Protein AF-A0A7J7IY06-F1 (afdb_monomer)

Radius of gyration: 22.47 Å; Cα contacts (8 Å, |Δi|>4): 657; chains: 1; bounding box: 56×75×56 Å

Sequence (470 aa):
MYCILSEIQLDFFLKCCDSMVLQMYVQYRMKFYPQVISILEGNRKVKINKFRTGIWAIICLFSPDEVEKLLKSNKLIDKSDDYRFIHPWLGLGLLTSTNEKWKSRRRMLTPSFHFNILKDFLVVMNNHAGTLRDKLREEACNKEAFDAFPCLTLNSLDMICDTAMGVNMDALHNGESEYVKAVYLVKDAIAVRQRTPWYWPDFLYNYFTPMGWAVRRSINLMHQFAYKVIQERREMKSELEYSGKRKAFLDILLDCKDESGNKLTDEDIREEVDTFMFEGHDTVSAAIAHTVYLLGAHISDQKKCQQELDKILDSPRDFTMDDLSKMVYLEWCIKEALRIYPSVPWFGRALAEETEFAGYAVPKGTTVAVFTVSLHRDPDIYPDPEKFDPTRFSPENSAKRHPYAYVPFSAGPRNCIGQRFAMMELKVIMATLLLNFNIESTQSRDEVKPNPGLVLQPSTGIWVKLTSRA

pLDDT: mean 86.5, std 15.47, range [24.16, 98.88]

Solvent-accessible surface area (backbone atoms only — not comparable to full-atom values): 25324 Å² total; per-residue (Å²): 145,84,82,74,68,62,62,59,51,47,53,50,50,46,55,50,47,49,52,53,52,50,49,55,43,53,58,51,58,70,55,50,53,62,51,51,50,52,54,51,62,74,44,54,88,40,58,60,47,80,48,74,58,85,92,46,56,36,38,39,43,46,37,39,67,55,44,40,61,49,34,61,35,89,68,45,65,32,53,23,79,72,54,62,71,46,30,85,66,28,42,69,18,71,84,62,24,46,70,67,64,24,54,51,48,49,63,69,51,52,67,64,65,33,72,77,53,46,58,61,38,42,59,53,46,45,52,50,32,50,53,49,52,54,53,51,50,62,59,36,75,83,36,79,57,46,65,48,38,66,58,44,36,27,41,29,42,29,44,36,32,35,47,36,54,61,41,85,68,58,26,67,84,47,68,79,40,68,59,59,56,27,52,55,51,39,44,50,52,42,40,48,38,74,74,32,69,84,46,59,50,61,68,51,24,56,73,74,35,72,66,32,46,52,38,53,54,31,39,53,52,45,51,53,48,43,51,49,51,54,50,55,43,55,57,51,48,74,63,39,78,80,65,81,64,86,82,28,48,46,56,51,59,75,70,38,53,51,99,86,68,45,67,65,50,75,65,59,48,37,15,39,48,45,39,50,57,49,61,51,10,57,38,43,22,29,38,46,41,49,32,53,41,50,36,16,69,34,56,75,58,37,51,52,35,36,56,52,50,58,72,69,45,93,62,98,70,80,78,48,74,67,53,62,69,65,46,53,66,48,48,20,41,49,50,39,29,34,34,68,51,23,23,48,41,56,54,49,22,23,28,76,49,69,44,74,52,95,90,40,81,39,57,52,68,41,30,39,29,44,38,43,45,54,39,37,39,34,52,94,83,30,72,65,39,85,60,93,51,38,67,56,62,35,72,78,59,40,71,81,51,61,79,52,44,65,48,75,51,50,48,54,86,77,31,54,78,55,51,69,59,48,54,49,49,47,47,50,41,52,50,51,48,47,65,47,27,48,56,35,36,80,62,55,75,85,60,50,38,77,31,78,47,79,38,34,32,54,69,70,41,39,44,32,29,64,41,80,47,132

Secondary structure (DSSP, 8-state):
--SSHHHHHHHHHHHHHHHHHHHHHHHHHHHHHHHHHHHHHHTTTSSEEEEEETTEEEEEE-SHHHHHHHHH-SSTTSBPGGGGGTHHHHTTSTTT--HHHHHHHHHHHGGGGSHHHHHHHHHHHHHHHHHHHHHHHHHHTT-SSEE-HHHHHHHHHHHHIIIII-----TTT-TT-HHHHHHHHHHHHHHHHHT-GGG-SHHHHHHH-HHHHHHHHHHHHHHHHHHHHHHHHHHHHHHHTTTT----HHHHHHH-B-TTSPBPPHHHHHHHHHHHHHHHHHHHHHHHHHHHHHHHH-HHHHHHHHHHHHHH-SSS----HHHHHH-HHHHHHHHHHHHHS-SS--EEEE-SS-EEETTEEEPTT-EEEE-HHHHTT-TTTSSSTTS--GGGGSHHHHTTS-GGG--TT--STTS-TTHHHHHHHHHHHHHHHHHHEEEEE-S-TTTS-EEESSSEEETT--EEEEEE--

Organism: Bugula neritina (NCBI:txid10212)

InterPro domains:
  IPR001128 Cytochrome P450 [PF00067] (57-461)
  IPR001128 Cytochrome P450 [PR00385] (279-296)
  IPR001128 Cytochrome P450 [PR00385] (332-343)
  IPR001128 Cytochrome P450 [PR00385] (407-416)
  IPR001128 Cytochrome P450 [PR00385] (416-427)
  IPR002403 Cytochrome P450, E-class, group IV [PR00465] (327-343)
  IPR002403 Cytochrome P450, E-class, group IV [PR00465] (360-374)
  IPR002403 Cytochrome P450, E-class, group IV [PR00465] (376-394)
  IPR002403 Cytochrome P450, E-class, group IV [PR00465] (400-416)
  IPR002403 Cytochrome P450, E-class, group IV [PR00465] (416-434)
  IPR017972 Cytochrome P450, conserved site [PS00086] (409-418)
  IPR036396 Cytochrome P450 superfamily [G3DSA:1.10.630.10] (22-470)
  IPR036396 Cytochrome P450 superfamily [SSF48264] (47-469)
  IPR050196 Cytochrome P450 Monooxygenases [PTHR24291] (38-469)

Nearest PDB structures (foldseek):
  2v0m-assembly3_C  TM=8.546E-01  e=2.898E-25  Homo sapiens
  7ufb-assembly1_A  TM=8.420E-01  e=2.540E-25  Homo sapiens
  6une-assembly1_A  TM=8.491E-01  e=6.386E-25  Homo sapiens
  6ma6-assembly1_A  TM=8.494E-01  e=5.488E-24  Homo sapiens
  7rtq-assembly4_D  TM=8.180E-01  e=2.403E-20  Naegleria fowleri

Foldseek 3Di:
DPDPPVPVVVVVVLVVCCVVVVVVLVVCLQPPVVVVVVVLQVCLPPQWDWDDAPPAIEIEGNDLVLLCVQQADPQLQAFAPLCVLCCLQLNQACQHPDDPVNVQNCVLQLVCQDPVLLQVLLVLLLVLLVVLLVLVVVVQVPDQKDFSLLLLLQSLLQSLCCAALVDGPVCSVVVVDLLNVLLVLLLSLSQVCSRPVQCVPPCCVCPPDSSNVSNNVSSVVNLVVLLVSLVVVVVVVVVCVVPPDRDHNLNSLQPDATPVRHRDDSVRSSSHSSVSSVVRRQLLSQLLQLLLQVCQAVVVLLVVLLVQLCVLDPDDDRDGPVSLVSSLSLLLSSLLSCLQFQFQQKTWTFACAFDDGPNDTDGGRHIYMYRSNSLSQPCVLPPVSNDRDSCCPPCVNCVPHSPSSRQSQRDHPSGNSCPVVSSSSSSSNSSSQSNFWNKHFPDDPVQQDFRPGSTTHRPNGTMINTDTDD

Mean predicted aligned error: 7.12 Å

Structure (mmCIF, N/CA/C/O backbone):
data_AF-A0A7J7IY06-F1
#
_entry.id   AF-A0A7J7IY06-F1
#
loop_
_atom_site.group_PDB
_atom_site.id
_atom_site.type_symbol
_atom_site.label_atom_id
_atom_site.label_alt_id
_atom_site.label_comp_id
_atom_site.label_asym_id
_atom_site.label_entity_id
_atom_site.label_seq_id
_atom_site.pdbx_PDB_ins_code
_atom_site.Cartn_x
_atom_site.Cartn_y
_atom_site.Cartn_z
_atom_site.occupancy
_atom_site.B_iso_or_equiv
_atom_site.auth_seq_id
_atom_site.auth_comp_id
_atom_site.auth_asym_id
_atom_site.auth_atom_id
_atom_site.pdbx_PDB_model_num
ATOM 1 N N . MET A 1 1 ? 12.854 50.156 -8.105 1.00 26.47 1 MET A N 1
ATOM 2 C CA . MET A 1 1 ? 11.439 49.740 -8.247 1.00 26.47 1 MET A CA 1
ATOM 3 C C . MET A 1 1 ? 11.269 48.755 -9.416 1.00 26.47 1 MET A C 1
ATOM 5 O O . MET A 1 1 ? 10.396 48.945 -10.242 1.00 26.47 1 MET A O 1
ATOM 9 N N . TYR A 1 2 ? 12.120 47.719 -9.506 1.00 24.23 2 TYR A N 1
ATOM 10 C CA . TYR A 1 2 ? 12.130 46.742 -10.615 1.00 24.23 2 TYR A CA 1
ATOM 11 C C . TYR A 1 2 ? 12.542 45.318 -10.164 1.00 24.23 2 TYR A C 1
ATOM 13 O O . TYR A 1 2 ? 13.032 44.539 -10.966 1.00 24.23 2 TYR A O 1
ATOM 21 N N . CYS A 1 3 ? 12.330 44.959 -8.888 1.00 27.22 3 CYS A N 1
ATOM 22 C CA . CYS A 1 3 ? 12.614 43.603 -8.370 1.00 27.22 3 CYS A CA 1
ATOM 23 C C . CYS A 1 3 ? 11.450 42.952 -7.600 1.00 27.22 3 CYS A C 1
ATOM 25 O O . CYS A 1 3 ? 11.647 41.922 -6.978 1.00 27.22 3 CYS A O 1
ATOM 27 N N . ILE A 1 4 ? 10.237 43.517 -7.626 1.00 26.98 4 ILE A N 1
ATOM 28 C CA . ILE A 1 4 ? 9.082 42.968 -6.875 1.00 26.98 4 ILE A CA 1
ATOM 29 C C . ILE A 1 4 ? 8.003 42.396 -7.821 1.00 26.98 4 ILE A C 1
ATOM 31 O O . ILE A 1 4 ? 7.073 41.724 -7.392 1.00 26.98 4 ILE A O 1
ATOM 35 N N . LEU A 1 5 ? 8.146 42.585 -9.139 1.00 24.16 5 LEU A N 1
ATOM 36 C CA . LEU A 1 5 ? 7.154 42.142 -10.129 1.00 24.16 5 LEU A CA 1
ATOM 37 C C . LEU A 1 5 ? 7.422 40.746 -10.727 1.00 24.16 5 LEU A C 1
ATOM 39 O O . LEU A 1 5 ? 6.530 40.213 -11.376 1.00 24.16 5 LEU A O 1
ATOM 43 N N . SER A 1 6 ? 8.583 40.117 -10.490 1.00 30.33 6 SER A N 1
ATOM 44 C CA . SER A 1 6 ? 8.916 38.802 -11.072 1.00 30.33 6 SER A CA 1
ATOM 45 C C . SER A 1 6 ? 8.468 37.600 -10.234 1.00 30.33 6 SER A C 1
ATOM 47 O O . SER A 1 6 ? 8.074 36.593 -10.809 1.00 30.33 6 SER A O 1
ATOM 49 N N . GLU A 1 7 ? 8.473 37.682 -8.900 1.00 29.70 7 GLU A N 1
ATOM 50 C CA . GLU A 1 7 ? 8.039 36.562 -8.041 1.00 29.70 7 GLU A CA 1
ATOM 51 C C . GLU A 1 7 ? 6.515 36.443 -7.970 1.00 29.70 7 GLU A C 1
ATOM 53 O O . GLU A 1 7 ? 5.980 35.346 -8.078 1.00 29.70 7 GLU A O 1
ATOM 58 N N . ILE A 1 8 ? 5.796 37.568 -7.906 1.00 29.14 8 ILE A N 1
ATOM 59 C CA . ILE A 1 8 ? 4.325 37.574 -7.843 1.00 29.14 8 ILE A CA 1
ATOM 60 C C . ILE A 1 8 ? 3.716 37.110 -9.174 1.00 29.14 8 ILE A C 1
ATOM 62 O O . ILE A 1 8 ? 2.710 36.404 -9.174 1.00 29.14 8 ILE A O 1
ATOM 66 N N . GLN A 1 9 ? 4.331 37.451 -10.314 1.00 27.97 9 GLN A N 1
ATOM 67 C CA . GLN A 1 9 ? 3.892 36.949 -11.618 1.00 27.97 9 GLN A CA 1
ATOM 68 C C . GLN A 1 9 ? 4.246 35.475 -11.818 1.00 27.97 9 GLN A C 1
ATOM 70 O O . GLN A 1 9 ? 3.435 34.769 -12.403 1.00 27.97 9 GLN A O 1
ATOM 75 N N . LEU A 1 10 ? 5.380 34.983 -11.305 1.00 32.00 10 LEU A N 1
ATOM 76 C CA . LEU A 1 10 ? 5.728 33.562 -11.381 1.00 32.00 10 LEU A CA 1
ATOM 77 C C . LEU A 1 10 ? 4.832 32.712 -10.471 1.00 32.00 10 LEU A C 1
ATOM 79 O O . LEU A 1 10 ? 4.330 31.698 -10.931 1.00 32.00 10 LEU A O 1
ATOM 83 N N . ASP A 1 11 ? 4.539 33.149 -9.243 1.00 31.67 11 ASP A N 1
ATOM 84 C CA . ASP A 1 11 ? 3.601 32.461 -8.343 1.00 31.67 11 ASP A CA 1
ATOM 85 C C . ASP A 1 11 ? 2.155 32.525 -8.848 1.00 31.67 11 ASP A C 1
ATOM 87 O O . ASP A 1 11 ? 1.405 31.561 -8.704 1.00 31.67 11 ASP A O 1
ATOM 91 N N . PHE A 1 12 ? 1.739 33.629 -9.476 1.00 31.22 12 PHE A N 1
ATOM 92 C CA . PHE A 1 12 ? 0.420 33.731 -10.105 1.00 31.22 12 PHE A CA 1
ATOM 93 C C . PHE A 1 12 ? 0.326 32.867 -11.371 1.00 31.22 12 PHE A C 1
ATOM 95 O O . PHE A 1 12 ? -0.688 32.207 -11.594 1.00 31.22 12 PHE A O 1
ATOM 102 N N . PHE A 1 13 ? 1.390 32.817 -12.178 1.00 28.81 13 PHE A N 1
ATOM 103 C CA . PHE A 1 13 ? 1.465 31.993 -13.385 1.00 28.81 13 PHE A CA 1
ATOM 104 C C . PHE A 1 13 ? 1.610 30.504 -13.054 1.00 28.81 13 PHE A C 1
ATOM 106 O O . PHE A 1 13 ? 1.007 29.686 -13.741 1.00 28.81 13 PHE A O 1
ATOM 113 N N . LEU A 1 14 ? 2.320 30.150 -11.978 1.00 35.31 14 LEU A N 1
ATOM 114 C CA . LEU A 1 14 ? 2.385 28.799 -11.420 1.00 35.31 14 LEU A CA 1
ATOM 115 C C . LEU A 1 14 ? 1.039 28.402 -10.822 1.00 35.31 14 LEU A C 1
ATOM 117 O O . LEU A 1 14 ? 0.535 27.369 -11.213 1.00 35.31 14 LEU A O 1
ATOM 121 N N . LYS A 1 15 ? 0.362 29.246 -10.032 1.00 39.66 15 LYS A N 1
ATOM 122 C CA . LYS A 1 15 ? -1.007 28.960 -9.547 1.00 39.66 15 LYS A CA 1
ATOM 123 C C . LYS A 1 15 ? -2.027 28.801 -10.683 1.00 39.66 15 LYS A C 1
ATOM 125 O O . LYS A 1 15 ? -2.913 27.950 -10.604 1.00 39.66 15 LYS A O 1
ATOM 130 N N . CYS A 1 16 ? -1.913 29.594 -11.751 1.00 34.16 16 CYS A N 1
ATOM 131 C CA . CYS A 1 16 ? -2.780 29.477 -12.928 1.00 34.16 16 CYS A CA 1
ATOM 132 C C . CYS A 1 16 ? -2.440 28.249 -13.790 1.00 34.16 16 CYS A C 1
ATOM 134 O O . CYS A 1 16 ? -3.352 27.562 -14.253 1.00 34.16 16 CYS A O 1
ATOM 136 N N . CYS A 1 17 ? -1.153 27.942 -13.983 1.00 40.97 17 CYS A N 1
ATOM 137 C CA . CYS A 1 17 ? -0.706 26.725 -14.661 1.00 40.97 17 CYS A CA 1
ATOM 138 C C . CYS A 1 17 ? -1.057 25.481 -13.848 1.00 40.97 17 CYS A C 1
ATOM 140 O O . CYS A 1 17 ? -1.535 24.521 -14.433 1.00 40.97 17 CYS A O 1
ATOM 142 N N . ASP A 1 18 ? -0.903 25.514 -12.528 1.00 43.34 18 ASP A N 1
ATOM 143 C CA . ASP A 1 18 ? -1.299 24.455 -11.610 1.00 43.34 18 ASP A CA 1
ATOM 144 C C . ASP A 1 18 ? -2.793 24.202 -11.763 1.00 43.34 18 ASP A C 1
ATOM 146 O O . ASP A 1 18 ? -3.169 23.080 -12.047 1.00 43.34 18 ASP A O 1
ATOM 150 N N . SER A 1 19 ? -3.652 25.225 -11.732 1.00 42.50 19 SER A N 1
ATOM 151 C CA . SER A 1 19 ? -5.098 25.046 -11.936 1.00 42.50 19 SER A CA 1
ATOM 152 C C . SER A 1 19 ? -5.457 24.454 -13.312 1.00 42.50 19 SER A C 1
ATOM 154 O O . SER A 1 19 ? -6.241 23.508 -13.396 1.00 42.50 19 SER A O 1
ATOM 156 N N . MET A 1 20 ? -4.858 24.945 -14.403 1.00 36.81 20 MET A N 1
ATOM 157 C CA . MET A 1 20 ? -5.188 24.490 -15.764 1.00 36.81 20 MET A CA 1
ATOM 158 C C . MET A 1 20 ? -4.605 23.105 -16.089 1.00 36.81 20 MET A C 1
ATOM 160 O O . MET A 1 20 ? -5.282 22.261 -16.682 1.00 36.81 20 MET A O 1
ATOM 164 N N . VAL A 1 21 ? -3.369 22.838 -15.663 1.00 47.62 21 VAL A N 1
ATOM 165 C CA . VAL A 1 21 ? -2.714 21.530 -15.787 1.00 47.62 21 VAL A CA 1
ATOM 166 C C . VAL A 1 21 ? -3.404 20.516 -14.880 1.00 47.62 21 VAL A C 1
ATOM 168 O O . VAL A 1 21 ? -3.638 19.400 -15.332 1.00 47.62 21 VAL A O 1
ATOM 171 N N . LEU A 1 22 ? -3.823 20.899 -13.667 1.00 46.09 22 LEU A N 1
ATOM 172 C CA . LEU A 1 22 ? -4.608 20.064 -12.751 1.00 46.09 22 LEU A CA 1
ATOM 173 C C . LEU A 1 22 ? -6.017 19.780 -13.305 1.00 46.09 22 LEU A C 1
ATOM 175 O O . LEU A 1 22 ? -6.517 18.669 -13.158 1.00 46.09 22 LEU A O 1
ATOM 179 N N . GLN A 1 23 ? -6.651 20.721 -14.012 1.00 42.59 23 GLN A N 1
ATOM 180 C CA . GLN A 1 23 ? -7.936 20.484 -14.684 1.00 42.59 23 GLN A CA 1
ATOM 181 C C . GLN A 1 23 ? -7.811 19.558 -15.904 1.00 42.59 23 GLN A C 1
ATOM 183 O O . GLN A 1 23 ? -8.588 18.607 -16.028 1.00 42.59 23 GLN A O 1
ATOM 188 N N . MET A 1 24 ? -6.815 19.770 -16.776 1.00 47.44 24 MET A N 1
ATOM 189 C CA . MET A 1 24 ? -6.500 18.825 -17.862 1.00 47.44 24 MET A CA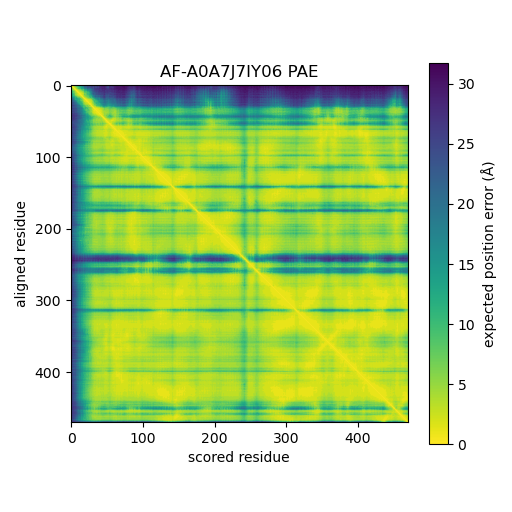 1
ATOM 190 C C . MET A 1 24 ? -6.133 17.442 -17.305 1.00 47.44 24 MET A C 1
ATOM 192 O O . MET A 1 24 ? -6.541 16.416 -17.851 1.00 47.44 24 MET A O 1
ATOM 196 N N . TYR A 1 25 ? -5.420 17.418 -16.180 1.00 53.09 25 TYR A N 1
ATOM 197 C CA . TYR A 1 25 ? -5.052 16.226 -15.428 1.00 53.09 25 TYR A CA 1
ATOM 198 C C . TYR A 1 25 ? -6.272 15.469 -14.899 1.00 53.09 25 TYR A C 1
ATOM 200 O O . TYR A 1 25 ? -6.396 14.277 -15.177 1.00 53.09 25 TYR A O 1
ATOM 208 N N . VAL A 1 26 ? -7.208 16.135 -14.217 1.00 50.38 26 VAL A N 1
ATOM 209 C CA . VAL A 1 26 ? -8.449 15.520 -13.714 1.00 50.38 26 VAL A CA 1
ATOM 210 C C . VAL A 1 26 ? -9.278 14.952 -14.870 1.00 50.38 26 VAL A C 1
ATOM 212 O O . VAL A 1 26 ? -9.766 13.823 -14.783 1.00 50.38 26 VAL A O 1
ATOM 215 N N . GLN A 1 27 ? -9.384 15.672 -15.991 1.00 46.38 27 GLN A N 1
ATOM 216 C CA . GLN A 1 27 ? -10.133 15.195 -17.158 1.00 46.38 27 GLN A CA 1
ATOM 217 C C . GLN A 1 27 ? -9.481 13.987 -17.852 1.00 46.38 27 GLN A C 1
ATOM 219 O O . GLN A 1 27 ? -10.191 13.054 -18.239 1.00 46.38 27 GLN A O 1
ATOM 224 N N . TYR A 1 28 ? -8.152 13.966 -17.993 1.00 52.22 28 TYR A N 1
ATOM 225 C CA . TYR A 1 28 ? -7.423 12.836 -18.585 1.00 52.22 28 TYR A CA 1
ATOM 226 C C . TYR A 1 28 ? -7.436 11.602 -17.661 1.00 52.22 28 TYR A C 1
ATOM 228 O O . TYR A 1 28 ? -7.697 10.481 -18.105 1.00 52.22 28 TYR A O 1
ATOM 236 N N . ARG A 1 29 ? -7.257 11.821 -16.350 1.00 56.28 29 ARG A N 1
ATOM 237 C CA . ARG A 1 29 ? -7.292 10.814 -15.272 1.00 56.28 29 ARG A CA 1
ATOM 238 C C . ARG A 1 29 ? -8.612 10.046 -15.224 1.00 56.28 29 ARG A C 1
ATOM 240 O O . ARG A 1 29 ? -8.598 8.820 -15.156 1.00 56.28 29 ARG A O 1
ATOM 247 N N . MET A 1 30 ? -9.740 10.752 -15.315 1.00 57.19 30 MET A N 1
ATOM 248 C CA . MET A 1 30 ? -11.078 10.158 -15.188 1.00 57.19 30 MET A CA 1
ATOM 249 C C . MET A 1 30 ? -11.495 9.304 -16.394 1.00 57.19 30 MET A C 1
ATOM 251 O O . MET A 1 30 ? -12.349 8.432 -16.253 1.00 57.19 30 MET A O 1
ATOM 255 N N . LYS A 1 31 ? -10.905 9.533 -17.575 1.00 63.00 31 LYS A N 1
ATOM 256 C CA . LYS A 1 31 ? -11.255 8.804 -18.808 1.00 63.00 31 LYS A CA 1
ATOM 257 C C . LYS A 1 31 ? -10.308 7.647 -19.125 1.00 63.00 31 LYS A C 1
ATOM 259 O O . LYS A 1 31 ? -10.762 6.632 -19.643 1.00 63.00 31 LYS A O 1
ATOM 264 N N . PHE A 1 32 ? -9.020 7.772 -18.801 1.00 68.00 32 PHE A N 1
ATOM 265 C CA . PHE A 1 32 ? -8.012 6.777 -19.181 1.00 68.00 32 PHE A CA 1
ATOM 266 C C . PHE A 1 32 ? -8.140 5.457 -18.406 1.00 68.00 32 PHE A C 1
ATOM 268 O O . PHE A 1 32 ? -8.054 4.382 -18.995 1.00 68.00 32 PHE A O 1
ATOM 275 N N . TYR A 1 33 ? -8.372 5.509 -17.090 1.00 71.38 33 TYR A N 1
ATOM 276 C CA . TYR A 1 33 ? -8.420 4.288 -16.279 1.00 71.38 33 TYR A CA 1
ATOM 277 C C . TYR A 1 33 ? -9.568 3.343 -16.650 1.00 71.38 33 TYR A C 1
ATOM 279 O O . TYR A 1 33 ? -9.284 2.168 -16.885 1.00 71.38 33 TYR A O 1
ATOM 287 N N . PRO A 1 34 ? -10.829 3.807 -16.790 1.00 72.44 34 PRO A N 1
ATOM 288 C CA . PRO A 1 34 ? -11.917 2.925 -17.206 1.00 72.44 34 PRO A CA 1
ATOM 289 C C . PRO A 1 34 ? -11.673 2.296 -18.582 1.00 72.44 34 PRO A C 1
ATOM 291 O O . PRO A 1 34 ? -12.023 1.140 -18.793 1.00 72.44 34 PRO A O 1
ATOM 294 N N . GLN A 1 35 ? -11.020 3.017 -19.502 1.00 74.50 35 GLN A N 1
ATOM 295 C CA . GLN A 1 35 ? -10.647 2.484 -20.816 1.00 74.50 35 GLN A CA 1
ATOM 296 C C . GLN A 1 35 ? -9.614 1.362 -20.701 1.00 74.50 35 GLN A C 1
ATOM 298 O O . GLN A 1 35 ? -9.797 0.304 -21.298 1.00 74.50 35 GLN A O 1
ATOM 303 N N . VAL A 1 36 ? -8.551 1.561 -19.914 1.00 75.12 36 VAL A N 1
ATOM 304 C CA . VAL A 1 36 ? -7.536 0.523 -19.684 1.00 75.12 36 VAL A CA 1
ATOM 305 C C . VAL A 1 36 ? -8.161 -0.695 -19.013 1.00 75.12 36 VAL A C 1
ATOM 307 O O . VAL A 1 36 ? -7.965 -1.803 -19.499 1.00 75.12 36 VAL A O 1
ATOM 310 N N . ILE A 1 37 ? -8.957 -0.511 -17.958 1.00 77.25 37 ILE A N 1
ATOM 311 C CA . ILE A 1 37 ? -9.646 -1.618 -17.283 1.00 77.25 37 ILE A CA 1
ATOM 312 C C . ILE A 1 37 ? -10.575 -2.357 -18.245 1.00 77.25 37 ILE A C 1
ATOM 314 O O . ILE A 1 37 ? -10.479 -3.573 -18.337 1.00 77.25 37 ILE A O 1
ATOM 318 N N . SER A 1 38 ? -11.380 -1.646 -19.036 1.00 78.69 38 SER A N 1
ATOM 319 C CA . SER A 1 38 ? -12.257 -2.259 -20.040 1.00 78.69 38 SER A CA 1
ATOM 320 C C . SER A 1 38 ? -11.476 -3.081 -21.076 1.00 78.69 38 SER A C 1
ATOM 322 O O . SER A 1 38 ? -11.880 -4.193 -21.413 1.00 78.69 38 SER A O 1
ATOM 324 N N . ILE A 1 39 ? -10.319 -2.589 -21.537 1.00 78.50 39 ILE A N 1
ATOM 325 C CA . ILE A 1 39 ? -9.434 -3.330 -22.449 1.00 78.50 39 ILE A CA 1
ATOM 326 C C . ILE A 1 39 ? -8.859 -4.573 -21.762 1.00 78.50 39 ILE A C 1
ATOM 328 O O . ILE A 1 39 ? -8.820 -5.643 -22.370 1.00 78.50 39 ILE A O 1
ATOM 332 N N . LEU A 1 40 ? -8.392 -4.452 -20.520 1.00 78.31 40 LEU A N 1
ATOM 333 C CA . LEU A 1 40 ? -7.817 -5.569 -19.769 1.00 78.31 40 LEU A CA 1
ATOM 334 C C . LEU A 1 40 ? -8.876 -6.643 -19.478 1.00 78.31 40 LEU A C 1
ATOM 336 O O . LEU A 1 40 ? -8.632 -7.822 -19.711 1.00 78.31 40 LEU A O 1
ATOM 340 N N . GLU A 1 41 ? -10.070 -6.240 -19.046 1.00 77.38 41 GLU A N 1
ATOM 341 C CA . GLU A 1 41 ? -11.195 -7.135 -18.767 1.00 77.38 41 GLU A CA 1
ATOM 342 C C . GLU A 1 41 ? -11.736 -7.796 -20.038 1.00 77.38 41 GLU A C 1
ATOM 344 O O . GLU A 1 41 ? -12.023 -8.993 -20.025 1.00 77.38 41 GLU A O 1
ATOM 349 N N . GLY A 1 42 ? -11.810 -7.068 -21.157 1.00 76.25 42 GLY A N 1
ATOM 350 C CA . GLY A 1 42 ? -12.186 -7.634 -22.457 1.00 76.25 42 GLY A CA 1
ATOM 351 C C . GLY A 1 42 ? -11.191 -8.683 -22.966 1.00 76.25 42 GLY A C 1
ATOM 352 O O . GLY A 1 42 ? -11.580 -9.625 -23.654 1.00 76.25 42 GLY A O 1
ATOM 353 N N . ASN A 1 43 ? -9.920 -8.565 -22.573 1.00 74.50 43 ASN A N 1
ATOM 354 C CA . ASN A 1 43 ? -8.847 -9.482 -22.954 1.00 74.50 43 ASN A CA 1
ATOM 355 C C . ASN A 1 43 ? -8.517 -10.530 -21.876 1.00 74.50 43 ASN A C 1
ATOM 357 O O . ASN A 1 43 ? -7.585 -11.302 -22.054 1.00 74.50 43 ASN A O 1
ATOM 361 N N . ARG A 1 44 ? -9.283 -10.638 -20.784 1.00 70.38 44 ARG A N 1
ATOM 362 C CA . ARG A 1 44 ? -8.960 -11.570 -19.682 1.00 70.38 44 ARG A CA 1
ATOM 363 C C . ARG A 1 44 ? -8.934 -13.053 -20.078 1.00 70.38 44 ARG A C 1
ATOM 365 O O . ARG A 1 44 ? -8.284 -13.849 -19.420 1.00 70.38 44 ARG A O 1
ATOM 372 N N . LYS A 1 45 ? -9.625 -13.423 -21.166 1.00 74.56 45 LYS A N 1
ATOM 373 C CA . LYS A 1 45 ? -9.637 -14.801 -21.694 1.00 74.56 45 LYS A CA 1
ATOM 374 C C . LYS A 1 45 ? -8.338 -15.190 -22.404 1.00 74.56 45 LYS A C 1
ATOM 376 O O . LYS A 1 45 ? -8.114 -16.377 -22.634 1.00 74.56 45 LYS A O 1
ATOM 381 N N . VAL A 1 46 ? -7.501 -14.221 -22.788 1.00 80.06 46 VAL A N 1
ATOM 382 C CA . VAL A 1 46 ? -6.172 -14.516 -23.331 1.00 80.06 46 VAL A CA 1
ATOM 383 C C . VAL A 1 46 ? -5.156 -14.581 -22.196 1.00 80.06 46 VAL A C 1
ATOM 385 O O . VAL A 1 46 ? -5.167 -13.760 -21.285 1.00 80.06 46 VAL A O 1
ATOM 388 N N . LYS A 1 47 ? -4.250 -15.563 -22.250 1.00 77.25 47 LYS A N 1
ATOM 389 C CA . LYS A 1 47 ? -3.231 -15.754 -21.203 1.00 77.25 47 LYS A CA 1
ATOM 390 C C . LYS A 1 47 ? -2.261 -14.573 -21.111 1.00 77.25 47 LYS A C 1
ATOM 392 O O . LYS A 1 47 ? -1.836 -14.209 -20.013 1.00 77.25 47 LYS A O 1
ATOM 397 N N . ILE A 1 48 ? -1.940 -13.980 -22.263 1.00 83.75 48 ILE A N 1
ATOM 398 C CA . ILE A 1 48 ? -1.105 -12.787 -22.392 1.00 83.75 48 ILE A CA 1
ATOM 399 C C . ILE A 1 48 ? -1.712 -11.813 -23.406 1.00 83.75 48 ILE A C 1
ATOM 401 O O . ILE A 1 48 ? -2.347 -12.233 -24.372 1.00 83.75 48 ILE A O 1
ATOM 405 N N . ASN A 1 49 ? -1.473 -10.516 -23.218 1.00 85.88 49 ASN A N 1
ATOM 406 C CA . ASN A 1 49 ? -1.790 -9.480 -24.206 1.00 85.88 49 ASN A CA 1
ATOM 407 C C . ASN A 1 49 ? -0.609 -8.517 -24.363 1.00 85.88 49 ASN A C 1
ATOM 409 O O . ASN A 1 49 ? 0.153 -8.305 -23.423 1.00 85.88 49 ASN A O 1
ATOM 413 N N . LYS A 1 50 ? -0.469 -7.900 -25.535 1.00 87.31 50 LYS A N 1
ATOM 414 C CA . LYS A 1 50 ? 0.549 -6.882 -25.803 1.00 87.31 50 LYS A CA 1
ATOM 415 C C . LYS A 1 50 ? -0.109 -5.513 -25.903 1.00 87.31 50 LYS A C 1
ATOM 417 O O . LYS A 1 50 ? -0.871 -5.251 -26.829 1.00 87.31 50 LYS A O 1
ATOM 422 N N . PHE A 1 51 ? 0.258 -4.617 -24.999 1.00 83.50 51 PHE A N 1
ATOM 423 C CA . PHE A 1 51 ? -0.122 -3.212 -25.039 1.00 83.50 51 PHE A CA 1
ATOM 424 C C . PHE A 1 51 ? 1.068 -2.355 -25.478 1.00 83.50 51 PHE A C 1
ATOM 426 O O . PHE A 1 51 ? 2.203 -2.596 -25.068 1.00 83.50 51 PHE A O 1
ATOM 433 N N . ARG A 1 52 ? 0.832 -1.346 -26.319 1.00 80.69 52 ARG A N 1
ATOM 434 C CA . ARG A 1 52 ? 1.869 -0.393 -26.730 1.00 80.69 52 ARG A CA 1
ATOM 435 C C . ARG A 1 52 ? 1.434 1.017 -26.369 1.00 80.69 52 ARG A C 1
ATOM 437 O O . ARG A 1 52 ? 0.382 1.467 -26.809 1.00 80.69 52 ARG A O 1
ATOM 444 N N . THR A 1 53 ? 2.276 1.719 -25.622 1.00 76.12 53 THR A N 1
ATOM 445 C CA . THR A 1 53 ? 2.134 3.152 -25.359 1.00 76.12 53 THR A CA 1
ATOM 446 C C . THR A 1 53 ? 3.387 3.852 -25.870 1.00 76.12 53 THR A C 1
ATOM 448 O O . THR A 1 53 ? 4.500 3.532 -25.460 1.00 76.12 53 THR A O 1
ATOM 451 N N . GLY A 1 54 ? 3.237 4.731 -26.865 1.00 80.31 54 GLY A N 1
ATOM 452 C CA . GLY A 1 54 ? 4.370 5.353 -27.555 1.00 80.31 54 GLY A CA 1
ATOM 453 C C . GLY A 1 54 ? 5.415 4.334 -28.046 1.00 80.31 54 GLY A C 1
ATOM 454 O O . GLY A 1 54 ? 5.123 3.425 -28.832 1.00 80.31 54 GLY A O 1
ATOM 455 N N . ILE A 1 55 ? 6.655 4.491 -27.576 1.00 82.06 55 ILE A N 1
ATOM 456 C CA . ILE A 1 55 ? 7.783 3.609 -27.918 1.00 82.06 55 ILE A CA 1
ATOM 457 C C . ILE A 1 55 ? 7.871 2.342 -27.053 1.00 82.06 55 ILE A C 1
ATOM 459 O O . ILE A 1 55 ? 8.645 1.449 -27.383 1.00 82.06 55 ILE A O 1
ATOM 463 N N . TRP A 1 56 ? 7.084 2.237 -25.980 1.00 82.31 56 TRP A N 1
ATOM 464 C CA . TRP A 1 56 ? 7.145 1.120 -25.040 1.00 82.31 56 TRP A CA 1
ATOM 465 C C . TRP A 1 56 ? 6.103 0.051 -25.346 1.00 82.31 56 TRP A C 1
ATOM 467 O O . TRP A 1 56 ? 4.928 0.345 -25.578 1.00 82.31 56 TRP A O 1
ATOM 477 N N . ALA A 1 57 ? 6.547 -1.204 -25.319 1.00 85.62 57 ALA A N 1
ATOM 478 C CA . ALA A 1 57 ? 5.694 -2.380 -25.384 1.00 85.62 57 ALA A CA 1
ATOM 479 C C . ALA A 1 57 ? 5.648 -3.049 -24.006 1.00 85.62 57 ALA A C 1
ATOM 481 O O . ALA A 1 57 ? 6.687 -3.299 -23.396 1.00 85.62 57 ALA A O 1
ATOM 482 N N . ILE A 1 58 ? 4.436 -3.342 -23.548 1.00 89.75 58 ILE A N 1
ATOM 483 C CA . ILE A 1 58 ? 4.142 -3.984 -22.272 1.00 89.75 58 ILE A CA 1
ATOM 484 C C . ILE A 1 58 ? 3.411 -5.289 -22.575 1.00 89.75 58 ILE A C 1
ATOM 486 O O . ILE A 1 58 ? 2.394 -5.286 -23.272 1.00 89.75 58 ILE A O 1
ATOM 490 N N . ILE A 1 59 ? 3.924 -6.401 -22.060 1.00 92.00 59 ILE A N 1
ATOM 491 C CA . ILE A 1 59 ? 3.228 -7.688 -22.075 1.00 92.00 59 ILE A CA 1
ATOM 492 C C . ILE A 1 59 ? 2.461 -7.829 -20.764 1.00 92.00 59 ILE A C 1
ATOM 494 O O . ILE A 1 59 ? 3.058 -7.856 -19.692 1.00 92.00 59 ILE A O 1
ATOM 498 N N . CYS A 1 60 ? 1.141 -7.900 -20.844 1.00 91.50 60 CYS A N 1
ATOM 499 C CA . CYS A 1 60 ? 0.257 -8.074 -19.701 1.00 91.50 60 CYS A CA 1
ATOM 500 C C . CYS A 1 60 ? 0.039 -9.568 -19.451 1.00 91.50 60 CYS A C 1
ATOM 502 O O . CYS A 1 60 ? -0.372 -10.281 -20.369 1.00 91.50 60 CYS A O 1
ATOM 504 N N . LEU A 1 61 ? 0.283 -10.025 -18.222 1.00 91.69 61 LEU A N 1
ATOM 505 C CA . LEU A 1 61 ? -0.013 -11.392 -17.787 1.00 91.69 61 LEU A CA 1
ATOM 506 C C . LEU A 1 61 ? -1.369 -11.434 -17.075 1.00 91.69 61 LEU A C 1
ATOM 508 O O . LEU A 1 61 ? -1.592 -10.653 -16.147 1.00 91.69 61 LEU A O 1
ATOM 512 N N . PHE A 1 62 ? -2.244 -12.355 -17.486 1.00 84.88 62 PHE A N 1
ATOM 513 C CA . PHE A 1 62 ? -3.575 -12.532 -16.883 1.00 84.88 62 PHE A CA 1
ATOM 514 C C . PHE A 1 62 ? -3.757 -13.881 -16.183 1.00 84.88 62 PHE A C 1
ATOM 516 O O . PHE A 1 62 ? -4.579 -13.980 -15.281 1.00 84.88 62 PHE A O 1
ATOM 523 N N . SER A 1 63 ? -2.976 -14.903 -16.547 1.00 90.44 63 SER A N 1
ATOM 524 C CA . SER A 1 63 ? -3.035 -16.223 -15.907 1.00 90.44 63 SER A CA 1
ATOM 525 C C . SER A 1 63 ? -2.156 -16.284 -14.644 1.00 90.44 63 SER A C 1
ATOM 527 O O . SER A 1 63 ? -1.006 -15.831 -14.683 1.00 90.44 63 SER A O 1
ATOM 529 N N . PRO A 1 64 ? -2.635 -16.904 -13.545 1.00 94.69 64 PRO A N 1
ATOM 530 C CA . PRO A 1 64 ? -1.824 -17.153 -12.355 1.00 94.69 64 PRO A CA 1
ATOM 531 C C . PRO A 1 64 ? -0.545 -17.965 -12.609 1.00 94.69 64 PRO A C 1
ATOM 533 O O . PRO A 1 64 ? 0.444 -17.726 -11.918 1.00 94.69 64 PRO A O 1
ATOM 536 N N . ASP A 1 65 ? -0.535 -18.873 -13.591 1.00 95.38 65 ASP A N 1
ATOM 537 C CA . ASP A 1 65 ? 0.637 -19.697 -13.932 1.00 95.38 65 ASP A CA 1
ATOM 538 C C . ASP A 1 65 ? 1.772 -18.834 -14.508 1.00 95.38 65 ASP A C 1
ATOM 540 O O . ASP A 1 65 ? 2.935 -18.945 -14.116 1.00 95.38 65 ASP A O 1
ATOM 544 N N . GLU A 1 66 ? 1.430 -17.915 -15.416 1.00 95.00 66 GLU A N 1
ATOM 545 C CA . GLU A 1 66 ? 2.402 -16.994 -16.017 1.00 95.00 66 GLU A CA 1
ATOM 546 C C . GLU A 1 66 ? 2.891 -15.963 -14.988 1.00 95.00 66 GLU A C 1
ATOM 548 O O . GLU A 1 66 ? 4.072 -15.603 -14.958 1.00 95.00 66 GLU A O 1
ATOM 553 N N . VAL A 1 67 ? 1.996 -15.520 -14.097 1.00 96.19 67 VAL A N 1
ATOM 554 C CA . VAL A 1 67 ? 2.346 -14.651 -12.965 1.00 96.19 67 VAL A CA 1
ATOM 555 C C . VAL A 1 67 ? 3.296 -15.369 -12.002 1.00 96.19 67 VAL A C 1
ATOM 557 O O . VAL A 1 67 ? 4.276 -14.758 -11.570 1.00 96.19 67 VAL A O 1
ATOM 560 N N . GLU A 1 68 ? 3.070 -16.653 -11.697 1.00 97.00 68 GLU A N 1
ATOM 561 C CA . GLU A 1 68 ? 4.008 -17.469 -10.915 1.00 97.00 68 GLU A CA 1
ATOM 562 C C . GLU A 1 68 ? 5.373 -17.537 -11.592 1.00 97.00 68 GLU A C 1
ATOM 564 O O . GLU A 1 68 ? 6.387 -17.263 -10.944 1.00 97.00 68 GLU A O 1
ATOM 569 N N . LYS A 1 69 ? 5.411 -17.844 -12.893 1.00 95.94 69 LYS A N 1
ATOM 570 C CA . LYS A 1 69 ? 6.657 -17.933 -13.663 1.00 95.94 69 LYS A CA 1
ATOM 571 C C . LYS A 1 69 ? 7.482 -16.650 -13.566 1.00 95.94 69 LYS A C 1
ATOM 573 O O . LYS A 1 69 ? 8.686 -16.715 -13.303 1.00 95.94 69 LYS A O 1
ATOM 578 N N . LEU A 1 70 ? 6.839 -15.491 -13.726 1.00 96.75 70 LEU A N 1
ATOM 579 C CA . LEU A 1 70 ? 7.499 -14.192 -13.599 1.00 96.75 70 LEU A CA 1
ATOM 580 C C . LEU A 1 70 ? 7.980 -13.943 -12.164 1.00 96.75 70 LEU A C 1
ATOM 582 O O . LEU A 1 70 ? 9.144 -13.608 -11.943 1.00 96.75 70 LEU A O 1
ATOM 586 N N . LEU A 1 71 ? 7.084 -14.087 -11.186 1.00 96.69 71 LEU A N 1
ATOM 587 C CA . LEU A 1 71 ? 7.331 -13.648 -9.816 1.00 96.69 71 LEU A CA 1
ATOM 588 C C . LEU A 1 71 ? 8.235 -14.587 -9.024 1.00 96.69 71 LEU A C 1
ATOM 590 O O . LEU A 1 71 ? 8.911 -14.122 -8.119 1.00 96.69 71 LEU A O 1
ATOM 594 N N . LYS A 1 72 ? 8.281 -15.882 -9.337 1.00 95.81 72 LYS A N 1
ATOM 595 C CA . LYS A 1 72 ? 9.150 -16.862 -8.663 1.00 95.81 72 LYS A CA 1
ATOM 596 C C . LYS A 1 72 ? 10.615 -16.757 -9.097 1.00 95.81 72 LYS A C 1
ATOM 598 O O . LYS A 1 72 ? 11.498 -17.254 -8.400 1.00 95.81 72 LYS A O 1
ATOM 603 N N . SER A 1 73 ? 10.884 -16.124 -10.238 1.00 94.25 73 SER A N 1
ATOM 604 C CA . SER A 1 73 ? 12.229 -16.025 -10.800 1.00 94.25 73 SER A CA 1
ATOM 605 C C . SER A 1 73 ? 13.149 -15.129 -9.966 1.00 94.25 73 SER A C 1
ATOM 607 O O . SER A 1 73 ? 12.829 -13.983 -9.660 1.00 94.25 73 SER A O 1
ATOM 609 N N . ASN A 1 74 ? 14.352 -15.629 -9.673 1.00 91.19 74 ASN A N 1
ATOM 610 C CA . ASN A 1 74 ? 15.433 -14.847 -9.060 1.00 91.19 74 ASN A CA 1
ATOM 611 C C . ASN A 1 74 ? 16.242 -14.025 -10.076 1.00 91.19 74 ASN A C 1
ATOM 613 O O . ASN A 1 74 ? 17.111 -13.252 -9.677 1.00 91.19 74 ASN A O 1
ATOM 617 N N . LYS A 1 75 ? 15.970 -14.194 -11.376 1.00 91.12 75 LYS A N 1
ATOM 618 C CA . LYS A 1 75 ? 16.617 -13.441 -12.458 1.00 91.12 75 LYS A CA 1
ATOM 619 C C . LYS A 1 75 ? 15.752 -12.288 -12.963 1.00 91.12 75 LYS A C 1
ATOM 621 O O . LYS A 1 75 ? 16.273 -11.228 -13.280 1.00 91.12 75 LYS A O 1
ATOM 626 N N . LEU A 1 76 ? 14.430 -12.471 -13.017 1.00 93.12 76 LEU A N 1
ATOM 627 C CA . LEU A 1 76 ? 13.475 -11.471 -13.520 1.00 93.12 76 LEU A CA 1
ATOM 628 C C . LEU A 1 76 ? 13.055 -10.493 -12.409 1.00 93.12 76 LEU A C 1
ATOM 630 O O . LEU A 1 76 ? 11.873 -10.313 -12.112 1.00 93.12 76 LEU A O 1
ATOM 634 N N . ILE A 1 77 ? 14.049 -9.907 -11.740 1.00 92.94 77 ILE A N 1
ATOM 635 C CA . ILE A 1 77 ? 13.844 -9.066 -10.552 1.00 92.94 77 ILE A CA 1
ATOM 636 C C . ILE A 1 77 ? 13.844 -7.571 -10.860 1.00 92.94 77 ILE A C 1
ATOM 638 O O . ILE A 1 77 ? 13.322 -6.799 -10.054 1.00 92.94 77 ILE A O 1
ATOM 642 N N . ASP A 1 78 ? 14.406 -7.173 -11.998 1.00 94.06 78 ASP A N 1
ATOM 643 C CA . ASP A 1 78 ? 14.568 -5.771 -12.360 1.00 94.06 78 ASP A CA 1
ATOM 644 C C . ASP A 1 78 ? 13.213 -5.136 -12.671 1.00 94.06 78 ASP A C 1
ATOM 646 O O . ASP A 1 78 ? 12.333 -5.747 -13.285 1.00 94.06 78 ASP A O 1
ATOM 650 N N . LYS A 1 79 ? 13.018 -3.912 -12.179 1.00 94.62 79 LYS A N 1
ATOM 651 C CA . LYS A 1 79 ? 11.779 -3.160 -12.376 1.00 94.62 79 LYS A CA 1
ATOM 652 C C . LYS A 1 79 ? 11.625 -2.747 -13.837 1.00 94.62 79 LYS A C 1
ATOM 654 O O . LYS A 1 79 ? 12.598 -2.676 -14.578 1.00 94.62 79 LYS A O 1
ATOM 659 N N . SER A 1 80 ? 10.385 -2.519 -14.247 1.00 92.88 80 SER A N 1
ATOM 660 C CA . SER A 1 80 ? 10.076 -2.008 -15.580 1.00 92.88 80 SER A CA 1
ATOM 661 C C . SER A 1 80 ? 10.584 -0.576 -15.773 1.00 92.88 80 SER A C 1
ATOM 663 O O . SER A 1 80 ? 10.785 0.163 -14.808 1.00 92.88 80 SER A O 1
ATOM 665 N N . ASP A 1 81 ? 10.776 -0.175 -17.030 1.00 89.25 81 ASP A N 1
ATOM 666 C CA . ASP A 1 81 ? 11.430 1.094 -17.382 1.00 89.25 81 ASP A CA 1
ATOM 667 C C . ASP A 1 81 ? 10.696 2.342 -16.865 1.00 89.25 81 ASP A C 1
ATOM 669 O O . ASP A 1 81 ? 11.304 3.398 -16.696 1.00 89.25 81 ASP A O 1
ATOM 673 N N . ASP A 1 82 ? 9.397 2.249 -16.581 1.00 89.00 82 ASP A N 1
ATOM 674 C CA . ASP A 1 82 ? 8.596 3.342 -16.027 1.00 89.00 82 ASP A CA 1
ATOM 675 C C . ASP A 1 82 ? 9.011 3.745 -14.601 1.00 89.00 82 ASP A C 1
ATOM 677 O O . ASP A 1 82 ? 8.770 4.887 -14.199 1.00 89.00 82 ASP A O 1
ATOM 681 N N . TYR A 1 83 ? 9.710 2.871 -13.866 1.00 93.06 83 TYR A N 1
ATOM 682 C CA . TYR A 1 83 ? 10.270 3.195 -12.550 1.00 93.06 83 TYR A CA 1
ATOM 683 C C . TYR A 1 83 ? 11.372 4.260 -12.626 1.00 93.06 83 TYR A C 1
ATOM 685 O O . TYR A 1 83 ? 11.615 4.951 -11.636 1.00 93.06 83 TYR A O 1
ATOM 693 N N . ARG A 1 84 ? 11.972 4.494 -13.806 1.00 92.69 84 ARG A N 1
ATOM 694 C CA . ARG A 1 84 ? 12.970 5.563 -13.996 1.00 92.69 84 ARG A CA 1
ATOM 695 C C . ARG A 1 84 ? 12.433 6.952 -13.652 1.00 92.69 84 ARG A C 1
ATOM 697 O O . ARG A 1 84 ? 13.198 7.829 -13.269 1.00 92.69 84 ARG A O 1
ATOM 704 N N . PHE A 1 85 ? 11.119 7.159 -13.770 1.00 93.06 85 PHE A N 1
ATOM 705 C CA . PHE A 1 85 ? 10.482 8.432 -13.431 1.00 93.06 85 PHE A CA 1
ATOM 706 C C . PHE A 1 85 ? 10.392 8.670 -11.919 1.00 93.06 85 PHE A C 1
ATOM 708 O O . PHE A 1 85 ? 10.190 9.807 -11.504 1.00 93.06 85 PHE A O 1
ATOM 715 N N . ILE A 1 86 ? 10.572 7.618 -11.114 1.00 94.00 86 ILE A N 1
ATOM 716 C CA . ILE A 1 86 ? 10.586 7.658 -9.648 1.00 94.00 86 ILE A CA 1
ATOM 717 C C . ILE A 1 86 ? 12.014 7.871 -9.117 1.00 94.00 86 ILE A C 1
ATOM 719 O O . ILE A 1 86 ? 12.180 8.385 -8.015 1.00 94.00 86 ILE A O 1
ATOM 723 N N . HIS A 1 87 ? 13.054 7.547 -9.900 1.00 95.00 87 HIS A N 1
ATOM 724 C CA . HIS A 1 87 ? 14.458 7.669 -9.477 1.00 95.00 87 HIS A CA 1
ATOM 725 C C . HIS A 1 87 ? 14.848 9.060 -8.951 1.00 95.00 87 HIS A C 1
ATOM 727 O O . HIS A 1 87 ? 15.568 9.107 -7.961 1.00 95.00 87 HIS A O 1
ATOM 733 N N . PRO A 1 88 ? 14.387 10.196 -9.518 1.00 94.69 88 PRO A N 1
ATOM 734 C CA . PRO A 1 88 ? 14.718 11.504 -8.953 1.00 94.69 88 PRO A CA 1
ATOM 735 C C . PRO A 1 88 ? 14.224 11.691 -7.513 1.00 94.69 88 PRO A C 1
ATOM 737 O O . PRO A 1 88 ? 14.808 12.474 -6.776 1.00 94.69 88 PRO A O 1
ATOM 740 N N . TRP A 1 89 ? 13.160 10.986 -7.121 1.00 94.62 89 TRP A N 1
ATOM 741 C CA . TRP A 1 89 ? 12.608 11.025 -5.773 1.00 94.62 89 TRP A CA 1
ATOM 742 C C . TRP A 1 89 ? 13.248 9.965 -4.871 1.00 94.62 89 TRP A C 1
ATOM 744 O O . TRP A 1 89 ? 13.907 10.329 -3.908 1.00 94.62 89 TRP A O 1
ATOM 754 N N . LEU A 1 90 ? 13.097 8.676 -5.187 1.00 94.38 90 LEU A N 1
ATOM 755 C CA . LEU A 1 90 ? 13.510 7.582 -4.288 1.00 94.38 90 LEU A CA 1
ATOM 756 C C . LEU A 1 90 ? 14.963 7.120 -4.493 1.00 94.38 90 LEU A C 1
ATOM 758 O O . LEU A 1 90 ? 15.457 6.251 -3.775 1.00 94.38 90 LEU A O 1
ATOM 762 N N . GLY A 1 91 ? 15.640 7.634 -5.521 1.00 94.06 91 GLY A N 1
ATOM 763 C CA . GLY A 1 91 ? 16.934 7.127 -5.965 1.00 94.06 91 GLY A CA 1
ATOM 764 C C . GLY A 1 91 ? 16.877 5.645 -6.336 1.00 94.06 91 GLY A C 1
ATOM 765 O O . GLY A 1 91 ? 15.909 5.159 -6.935 1.00 94.06 91 GLY A O 1
ATOM 766 N N . LEU A 1 92 ? 17.937 4.927 -5.977 1.00 93.50 92 LEU A N 1
ATOM 767 C CA . LEU A 1 92 ? 18.094 3.485 -6.145 1.00 93.50 92 LEU A CA 1
ATOM 768 C C . LEU A 1 92 ? 17.944 2.739 -4.805 1.00 93.50 92 LEU A C 1
ATOM 770 O O . LEU A 1 92 ? 18.739 1.842 -4.516 1.00 93.50 92 LEU A O 1
ATOM 774 N N . GLY A 1 93 ? 16.926 3.089 -4.011 1.00 91.50 93 GLY A N 1
ATOM 775 C CA . GLY A 1 93 ? 16.546 2.374 -2.785 1.00 91.50 93 GLY A CA 1
ATOM 776 C C . GLY A 1 93 ? 15.962 0.976 -3.043 1.00 91.50 93 GLY A C 1
ATOM 777 O O . GLY A 1 93 ? 16.011 0.444 -4.163 1.00 91.50 93 GLY A O 1
ATOM 778 N N . LEU A 1 94 ? 15.382 0.342 -2.020 1.00 94.25 94 LEU A N 1
ATOM 779 C CA . LEU A 1 94 ? 14.911 -1.048 -2.098 1.00 94.25 94 LEU A CA 1
ATOM 780 C C . LEU A 1 94 ? 13.874 -1.303 -3.212 1.00 94.25 94 LEU A C 1
ATOM 782 O O . LEU A 1 94 ? 13.847 -2.395 -3.794 1.00 94.25 94 LEU A O 1
ATOM 786 N N . LEU A 1 95 ? 13.030 -0.320 -3.539 1.00 95.25 95 LEU A N 1
ATOM 787 C CA . LEU A 1 95 ? 12.012 -0.465 -4.582 1.00 95.25 95 LEU A CA 1
ATOM 788 C C . LEU A 1 95 ? 12.626 -0.576 -5.979 1.00 95.25 95 LEU A C 1
ATOM 790 O O . LEU A 1 95 ? 12.281 -1.492 -6.735 1.00 95.25 95 LEU A O 1
ATOM 794 N N . THR A 1 96 ? 13.501 0.369 -6.317 1.00 94.56 96 THR A N 1
ATOM 795 C CA . THR A 1 96 ? 13.977 0.671 -7.677 1.00 94.56 96 THR A CA 1
ATOM 796 C C . THR A 1 96 ? 15.323 0.027 -7.994 1.00 94.56 96 THR A C 1
ATOM 798 O O . THR A 1 96 ? 15.607 -0.230 -9.162 1.00 94.56 96 THR A O 1
ATOM 801 N N . SER A 1 97 ? 16.128 -0.307 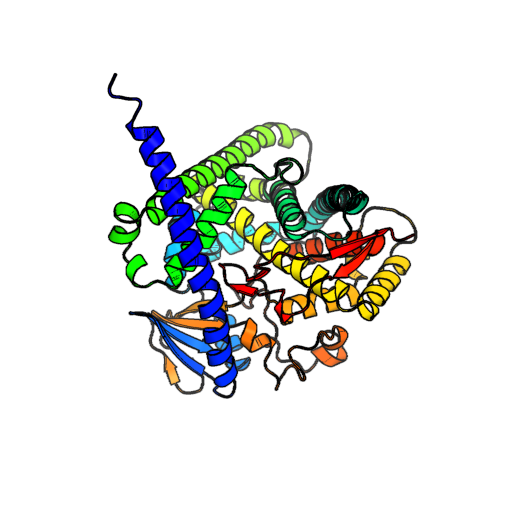-6.980 1.00 93.19 97 SER A N 1
ATOM 802 C CA . SER A 1 97 ? 17.415 -0.982 -7.173 1.00 93.19 97 SER A CA 1
ATOM 803 C C . SER A 1 97 ? 17.297 -2.323 -7.904 1.00 93.19 97 SER A C 1
ATOM 805 O O . SER A 1 97 ? 16.286 -3.038 -7.864 1.00 93.19 97 SER A O 1
ATOM 807 N N . THR A 1 98 ? 18.392 -2.692 -8.560 1.00 90.94 98 THR A N 1
ATOM 808 C CA . THR A 1 98 ? 18.536 -3.904 -9.375 1.00 90.94 98 THR A CA 1
ATOM 809 C C . THR A 1 98 ? 19.679 -4.775 -8.857 1.00 90.94 98 THR A C 1
ATOM 811 O O . THR A 1 98 ? 20.573 -4.286 -8.159 1.00 90.94 98 THR A O 1
ATOM 814 N N . ASN A 1 99 ? 19.686 -6.051 -9.249 1.00 87.69 99 ASN A N 1
ATOM 815 C CA . ASN A 1 99 ? 20.818 -6.970 -9.065 1.00 87.69 99 ASN A CA 1
ATOM 816 C C . ASN A 1 99 ? 21.396 -6.993 -7.631 1.00 87.69 99 ASN A C 1
ATOM 818 O O . ASN A 1 99 ? 20.652 -7.151 -6.660 1.00 87.69 99 ASN A O 1
ATOM 822 N N . GLU A 1 100 ? 22.719 -6.874 -7.492 1.00 89.00 100 GLU A N 1
ATOM 823 C CA . GLU A 1 100 ? 23.428 -7.024 -6.217 1.00 89.00 100 GLU A CA 1
ATOM 824 C C . GLU A 1 100 ? 23.119 -5.900 -5.222 1.00 89.00 100 GLU A C 1
ATOM 826 O O . GLU A 1 100 ? 22.949 -6.188 -4.037 1.00 89.00 100 GLU A O 1
ATOM 831 N N . LYS A 1 101 ? 22.924 -4.649 -5.686 1.00 89.81 101 LYS A N 1
ATOM 832 C CA . LYS A 1 101 ? 22.484 -3.553 -4.800 1.00 89.81 101 LYS A CA 1
ATOM 833 C C . LYS A 1 101 ? 21.163 -3.937 -4.138 1.00 89.81 101 LYS A C 1
ATOM 835 O O . LYS A 1 101 ? 21.070 -3.916 -2.916 1.00 89.81 101 LYS A O 1
ATOM 840 N N . TRP A 1 102 ? 20.183 -4.396 -4.918 1.00 93.81 102 TRP A N 1
ATOM 841 C CA . TRP A 1 102 ? 18.900 -4.828 -4.366 1.00 93.81 102 TRP A CA 1
ATOM 842 C C . TRP A 1 102 ? 19.034 -6.004 -3.389 1.00 93.81 102 TRP A C 1
ATOM 844 O O . TRP A 1 102 ? 18.462 -5.959 -2.301 1.00 93.81 102 TRP A O 1
ATOM 854 N N . LYS A 1 103 ? 19.790 -7.054 -3.743 1.00 91.88 103 LYS A N 1
ATOM 855 C CA . LYS A 1 103 ? 19.967 -8.230 -2.869 1.00 91.88 103 LYS A CA 1
ATOM 856 C C . LYS A 1 103 ? 20.605 -7.849 -1.534 1.00 91.88 103 LYS A C 1
ATOM 858 O O . LYS A 1 103 ? 20.135 -8.305 -0.490 1.00 91.88 103 LYS A O 1
ATOM 863 N N . SER A 1 104 ? 21.631 -7.000 -1.574 1.00 89.88 104 SER A N 1
ATOM 864 C CA . SER A 1 104 ? 22.320 -6.483 -0.391 1.00 89.88 104 SER A CA 1
ATOM 865 C C . SER A 1 104 ? 21.366 -5.672 0.492 1.00 89.88 104 SER A C 1
ATOM 867 O O . SER A 1 104 ? 21.169 -6.025 1.658 1.00 89.88 104 SER A O 1
ATOM 869 N N . ARG A 1 105 ? 20.655 -4.684 -0.081 1.00 89.56 105 ARG A N 1
ATOM 870 C CA . ARG A 1 105 ? 19.629 -3.895 0.633 1.00 89.56 105 ARG A CA 1
ATOM 871 C C . ARG A 1 105 ? 18.546 -4.788 1.230 1.00 89.56 105 ARG A C 1
ATOM 873 O O . ARG A 1 105 ? 18.224 -4.678 2.409 1.00 89.56 105 ARG A O 1
ATOM 880 N N . ARG A 1 106 ? 18.015 -5.740 0.459 1.00 92.44 106 ARG A N 1
ATOM 881 C CA . ARG A 1 106 ? 16.958 -6.641 0.930 1.00 92.44 106 ARG A CA 1
ATOM 882 C C . ARG A 1 106 ? 17.421 -7.503 2.100 1.00 92.44 106 ARG A C 1
ATOM 884 O O . ARG A 1 106 ? 16.678 -7.640 3.073 1.00 92.44 106 ARG A O 1
ATOM 891 N N . ARG A 1 107 ? 18.623 -8.082 2.019 1.00 89.44 107 ARG A N 1
ATOM 892 C CA . ARG A 1 107 ? 19.201 -8.895 3.101 1.00 89.44 107 ARG A CA 1
ATOM 893 C C . ARG A 1 107 ? 19.398 -8.060 4.365 1.00 89.44 107 ARG A C 1
ATOM 895 O O . ARG A 1 107 ? 19.035 -8.514 5.443 1.00 89.44 107 ARG A O 1
ATOM 902 N N . MET A 1 108 ? 19.921 -6.849 4.205 1.00 85.75 108 MET A N 1
ATOM 903 C CA . MET A 1 108 ? 20.176 -5.901 5.286 1.00 85.75 108 MET A CA 1
ATOM 904 C C . MET A 1 108 ? 18.896 -5.463 6.008 1.00 85.75 108 MET A C 1
ATOM 906 O O . MET A 1 108 ? 18.880 -5.390 7.231 1.00 85.75 108 MET A O 1
ATOM 910 N N . LEU A 1 109 ? 17.817 -5.210 5.262 1.00 87.75 109 LEU A N 1
ATOM 911 C CA . LEU A 1 109 ? 16.589 -4.611 5.795 1.00 87.75 109 LEU A CA 1
ATOM 912 C C . LEU A 1 109 ? 15.551 -5.623 6.291 1.00 87.75 109 LEU A C 1
ATOM 914 O O . LEU A 1 109 ? 14.692 -5.282 7.099 1.00 87.75 109 LEU A O 1
ATOM 918 N N . THR A 1 110 ? 15.602 -6.876 5.829 1.00 88.88 110 THR A N 1
ATOM 919 C CA . THR A 1 110 ? 14.628 -7.914 6.225 1.00 88.88 110 THR A CA 1
ATOM 920 C C . THR A 1 110 ? 14.555 -8.149 7.746 1.00 88.88 110 THR A C 1
ATOM 922 O O . THR A 1 110 ? 13.437 -8.286 8.252 1.00 88.88 110 THR A O 1
ATOM 925 N N . PRO A 1 111 ? 15.669 -8.159 8.510 1.00 84.31 111 PRO A N 1
ATOM 926 C CA . PRO A 1 111 ? 15.625 -8.307 9.966 1.00 84.31 111 PRO A CA 1
ATOM 927 C C . PRO A 1 111 ? 14.781 -7.244 10.680 1.00 84.31 111 PRO A C 1
ATOM 929 O O . PRO A 1 111 ? 14.162 -7.566 11.692 1.00 84.31 111 PRO A O 1
ATOM 932 N N . SER A 1 112 ? 14.686 -6.025 10.136 1.00 80.50 112 SER A N 1
ATOM 933 C CA . SER A 1 112 ? 13.892 -4.922 10.699 1.00 80.50 112 SER A CA 1
ATOM 934 C C . SER A 1 112 ? 12.386 -5.208 10.741 1.00 80.50 112 SER A C 1
ATOM 936 O O . SER A 1 112 ? 11.658 -4.587 11.507 1.00 80.50 112 SER A O 1
ATOM 938 N N . PHE A 1 113 ? 11.917 -6.173 9.946 1.00 82.06 113 PHE A N 1
ATOM 939 C CA . PHE A 1 113 ? 10.516 -6.604 9.878 1.00 82.06 113 PHE A CA 1
ATOM 940 C C . PHE A 1 113 ? 10.286 -7.952 10.580 1.00 82.06 113 PHE A C 1
ATOM 942 O O . PHE A 1 113 ? 9.266 -8.619 10.372 1.00 82.06 113 PHE A O 1
ATOM 949 N N . HIS A 1 114 ? 11.240 -8.385 11.412 1.00 81.44 114 HIS A N 1
ATOM 950 C CA . HIS A 1 114 ? 11.095 -9.580 12.231 1.00 81.44 114 HIS A CA 1
ATOM 951 C C . HIS A 1 114 ? 10.073 -9.363 13.360 1.00 81.44 114 HIS A C 1
ATOM 953 O O . HIS A 1 114 ? 9.941 -8.273 13.911 1.00 81.44 114 HIS A O 1
ATOM 959 N N . PHE A 1 115 ? 9.380 -10.435 13.754 1.00 76.31 115 PHE A N 1
ATOM 960 C CA . PHE A 1 115 ? 8.255 -10.406 14.699 1.00 76.31 115 PHE A CA 1
ATOM 961 C C . PHE A 1 115 ? 8.559 -9.698 16.031 1.00 76.31 115 PHE A C 1
ATOM 963 O O . PHE A 1 115 ? 7.688 -9.029 16.575 1.00 76.31 115 PHE A O 1
ATOM 970 N N . ASN A 1 116 ? 9.790 -9.806 16.538 1.00 78.69 116 ASN A N 1
ATOM 971 C CA . ASN A 1 116 ? 10.187 -9.149 17.787 1.00 78.69 116 ASN A CA 1
ATOM 972 C C . ASN A 1 116 ? 10.187 -7.618 17.680 1.00 78.69 116 ASN A C 1
ATOM 974 O O . ASN A 1 116 ? 9.766 -6.969 18.623 1.00 78.69 116 ASN A O 1
ATOM 978 N N . ILE A 1 117 ? 10.595 -7.056 16.538 1.00 80.88 117 ILE A N 1
ATOM 979 C CA . ILE A 1 117 ? 10.586 -5.601 16.311 1.00 80.88 117 ILE A CA 1
ATOM 980 C C . ILE A 1 117 ? 9.152 -5.123 16.055 1.00 80.88 117 ILE A C 1
ATOM 982 O O . ILE A 1 117 ? 8.733 -4.083 16.555 1.00 80.88 117 ILE A O 1
ATOM 986 N N . LEU A 1 118 ? 8.356 -5.929 15.344 1.00 83.62 118 LEU A N 1
ATOM 987 C CA . LEU A 1 118 ? 6.948 -5.614 15.092 1.00 83.62 118 LEU A CA 1
ATOM 988 C C . LEU A 1 118 ? 6.121 -5.500 16.387 1.00 83.62 118 LEU A C 1
ATOM 990 O O . LEU A 1 118 ? 5.198 -4.693 16.438 1.00 83.62 118 LEU A O 1
ATOM 994 N N . LYS A 1 119 ? 6.457 -6.253 17.446 1.00 86.06 119 LYS A N 1
ATOM 995 C CA . LYS A 1 119 ? 5.817 -6.100 18.768 1.00 86.06 119 LYS A CA 1
ATOM 996 C C . LYS A 1 119 ? 5.969 -4.691 19.324 1.00 86.06 119 LYS A C 1
ATOM 998 O O . LYS A 1 119 ? 5.006 -4.142 19.847 1.00 86.06 119 LYS A O 1
ATOM 1003 N N . ASP A 1 120 ? 7.152 -4.108 19.182 1.00 84.06 120 ASP A N 1
ATOM 1004 C CA . ASP A 1 120 ? 7.395 -2.750 19.652 1.00 84.06 120 ASP A CA 1
ATOM 1005 C C . ASP A 1 120 ? 6.592 -1.751 18.813 1.00 84.06 120 ASP A C 1
ATOM 1007 O O . ASP A 1 120 ? 6.034 -0.791 19.343 1.00 84.06 120 ASP A O 1
ATOM 1011 N N . PHE A 1 121 ? 6.469 -2.007 17.507 1.00 88.88 121 PHE A N 1
ATOM 1012 C CA . PHE A 1 121 ? 5.677 -1.179 16.596 1.00 88.88 121 PHE A CA 1
ATOM 1013 C C . PHE A 1 121 ? 4.194 -1.161 16.956 1.00 88.88 121 PHE A C 1
ATOM 1015 O O . PHE A 1 121 ? 3.567 -0.110 16.844 1.00 88.88 121 PHE A O 1
ATOM 1022 N N . LEU A 1 122 ? 3.663 -2.270 17.475 1.00 92.31 122 LEU A N 1
ATOM 1023 C CA . LEU A 1 122 ? 2.270 -2.364 17.903 1.00 92.31 122 LEU A CA 1
ATOM 1024 C C . LEU A 1 122 ? 1.908 -1.332 18.982 1.00 92.31 122 LEU A C 1
ATOM 1026 O O . LEU A 1 122 ? 0.812 -0.785 18.949 1.00 92.31 122 LEU A O 1
ATOM 1030 N N . VAL A 1 123 ? 2.823 -1.006 19.901 1.00 91.06 123 VAL A N 1
ATOM 1031 C CA . VAL A 1 123 ? 2.580 0.030 20.924 1.00 91.06 123 VAL A CA 1
ATOM 1032 C C . VAL A 1 123 ? 2.314 1.388 20.269 1.00 91.06 123 VAL A C 1
ATOM 1034 O O . VAL A 1 123 ? 1.363 2.080 20.614 1.00 91.06 123 VAL A O 1
ATOM 1037 N N . VAL A 1 124 ? 3.120 1.748 19.269 1.00 91.50 124 VAL A N 1
ATOM 1038 C CA . VAL A 1 124 ? 2.952 3.011 18.533 1.00 91.50 124 VAL A CA 1
ATOM 1039 C C . VAL A 1 124 ? 1.711 2.980 17.641 1.00 91.50 124 VAL A C 1
ATOM 1041 O O . VAL A 1 124 ? 0.991 3.972 17.576 1.00 91.50 124 VAL A O 1
ATOM 1044 N N . MET A 1 125 ? 1.400 1.838 17.020 1.00 95.56 125 MET A N 1
ATOM 1045 C CA . MET A 1 125 ? 0.166 1.675 16.244 1.00 95.56 125 MET A CA 1
ATOM 1046 C C . MET A 1 125 ? -1.089 1.847 17.114 1.00 95.56 125 MET A C 1
ATOM 1048 O O . MET A 1 125 ? -2.030 2.501 16.679 1.00 95.56 125 MET A O 1
ATOM 1052 N N . ASN A 1 126 ? -1.114 1.313 18.341 1.00 96.56 126 ASN A N 1
ATOM 1053 C CA . ASN A 1 126 ? -2.237 1.520 19.266 1.00 96.56 126 ASN A CA 1
ATOM 1054 C C . ASN A 1 126 ? -2.424 3.007 19.601 1.00 96.56 126 ASN A C 1
ATOM 1056 O O . ASN A 1 126 ? -3.537 3.521 19.492 1.00 96.56 126 ASN A O 1
ATOM 1060 N N . ASN A 1 127 ? -1.334 3.710 19.929 1.00 95.25 127 ASN A N 1
ATOM 1061 C CA . ASN A 1 127 ? -1.378 5.140 20.248 1.00 95.25 127 ASN A CA 1
ATOM 1062 C C . ASN A 1 127 ? -1.955 5.961 19.088 1.00 95.25 127 ASN A C 1
ATOM 1064 O O . ASN A 1 127 ? -2.935 6.681 19.267 1.00 95.25 127 ASN A O 1
ATOM 1068 N N . HIS A 1 128 ? -1.394 5.807 17.885 1.00 96.38 128 HIS A N 1
ATOM 1069 C CA . HIS A 1 128 ? -1.852 6.544 16.704 1.00 96.38 128 HIS A CA 1
ATOM 1070 C C . HIS A 1 128 ? -3.275 6.161 16.290 1.00 96.38 128 HIS A C 1
ATOM 1072 O O . HIS A 1 128 ? -4.022 7.023 15.831 1.00 96.38 128 HIS A O 1
ATOM 1078 N N . ALA A 1 129 ? -3.695 4.907 16.478 1.00 97.25 129 ALA A N 1
ATOM 1079 C CA . ALA A 1 129 ? -5.081 4.514 16.233 1.00 97.25 129 ALA A CA 1
ATOM 1080 C C . ALA A 1 129 ? -6.052 5.172 17.231 1.00 97.25 129 ALA A C 1
ATOM 1082 O O . ALA A 1 129 ? -7.148 5.580 16.841 1.00 97.25 129 ALA A O 1
ATOM 1083 N N . GLY A 1 130 ? -5.639 5.342 18.491 1.00 96.44 130 GLY A N 1
ATOM 1084 C CA . GLY A 1 130 ? -6.363 6.129 19.491 1.00 96.44 130 GLY A CA 1
ATOM 1085 C C . GLY A 1 130 ? -6.523 7.595 19.081 1.00 96.44 130 GLY A C 1
ATOM 1086 O O . GLY A 1 130 ? -7.642 8.108 19.092 1.00 96.44 130 GLY A O 1
ATOM 1087 N N . THR A 1 131 ? -5.444 8.239 18.626 1.00 96.25 131 THR A N 1
ATOM 1088 C CA . THR A 1 131 ? -5.492 9.623 18.119 1.00 96.25 131 THR A CA 1
ATOM 1089 C C . THR A 1 131 ? -6.423 9.747 16.911 1.00 96.25 131 THR A C 1
ATOM 1091 O O . THR A 1 131 ? -7.241 10.666 16.847 1.00 96.25 131 THR A O 1
ATOM 1094 N N . LEU A 1 132 ? -6.370 8.791 15.974 1.00 97.06 132 LEU A N 1
ATOM 1095 C CA . LEU A 1 132 ? -7.286 8.748 14.832 1.00 97.06 132 LEU A CA 1
ATOM 1096 C C . LEU A 1 132 ? -8.745 8.623 15.278 1.00 97.06 132 LEU A C 1
ATOM 1098 O O . LEU A 1 132 ? -9.598 9.351 14.772 1.00 97.06 132 LEU A O 1
ATOM 1102 N N . ARG A 1 133 ? -9.043 7.726 16.226 1.00 96.00 133 ARG A N 1
ATOM 1103 C CA . ARG A 1 133 ? -10.390 7.578 16.798 1.00 96.00 133 ARG A CA 1
ATOM 1104 C C . ARG A 1 133 ? -10.893 8.907 17.349 1.00 96.00 133 ARG A C 1
ATOM 1106 O O . ARG A 1 133 ? -12.025 9.285 17.053 1.00 96.00 133 ARG A O 1
ATOM 1113 N N . ASP A 1 134 ? -10.083 9.587 18.151 1.00 95.44 134 ASP A N 1
ATOM 1114 C CA . ASP A 1 134 ? -10.494 10.830 18.804 1.00 95.44 134 ASP A CA 1
ATOM 1115 C C . ASP A 1 134 ? -10.715 11.942 17.773 1.00 95.44 134 ASP A C 1
ATOM 1117 O O . ASP A 1 134 ? -11.765 12.586 17.782 1.00 95.44 134 ASP A O 1
ATOM 1121 N N . LYS A 1 135 ? -9.823 12.055 16.782 1.00 94.81 135 LYS A N 1
ATOM 1122 C CA . LYS A 1 135 ? -9.989 12.990 15.665 1.00 94.81 135 LYS A CA 1
ATOM 1123 C C . LYS A 1 135 ? -11.256 12.714 14.850 1.00 94.81 135 LYS A C 1
ATOM 1125 O O . LYS A 1 135 ? -12.002 13.637 14.538 1.00 94.81 135 LYS A O 1
ATOM 1130 N N . LEU A 1 136 ? -11.547 11.454 14.526 1.00 95.25 136 LEU A N 1
ATOM 1131 C CA . LEU A 1 136 ? -12.768 11.090 13.796 1.00 95.25 136 LEU A CA 1
ATOM 1132 C C . LEU A 1 136 ? -14.036 11.332 14.622 1.00 95.25 136 LEU A C 1
ATOM 1134 O O . LEU A 1 136 ? -15.065 11.698 14.056 1.00 95.25 136 LEU A O 1
ATOM 1138 N N . ARG A 1 137 ? -13.973 11.165 15.949 1.00 94.38 137 ARG A N 1
ATOM 1139 C CA . ARG A 1 137 ? -15.080 11.505 16.850 1.00 94.38 137 ARG A CA 1
ATOM 1140 C C . ARG A 1 137 ? -15.378 13.003 16.801 1.00 94.38 137 ARG A C 1
ATOM 1142 O O . ARG A 1 137 ? -16.541 13.371 16.680 1.00 94.38 137 ARG A O 1
ATOM 1149 N N . GLU A 1 138 ? -14.351 13.850 16.840 1.00 92.69 138 GLU A N 1
ATOM 1150 C CA . GLU A 1 138 ? -14.500 15.306 16.704 1.00 92.69 138 GLU A CA 1
ATOM 1151 C C . GLU A 1 138 ? -15.123 15.707 15.360 1.00 92.69 138 GLU A C 1
ATOM 1153 O O . GLU A 1 138 ? -16.055 16.513 15.330 1.00 92.69 138 GLU A O 1
ATOM 1158 N N . GLU A 1 139 ? -14.650 15.122 14.255 1.00 91.06 139 GLU A N 1
ATOM 1159 C CA . GLU A 1 139 ? -15.196 15.391 12.918 1.00 91.06 139 GLU A CA 1
ATOM 1160 C C . GLU A 1 139 ? -16.664 14.948 12.797 1.00 91.06 139 GLU A C 1
ATOM 1162 O O . GLU A 1 139 ? -17.475 15.655 12.192 1.00 91.06 139 GLU A O 1
ATOM 1167 N N . ALA A 1 140 ? -17.026 13.817 13.412 1.00 91.44 140 ALA A N 1
ATOM 1168 C CA . ALA A 1 140 ? -18.384 13.277 13.396 1.00 91.44 140 ALA A CA 1
ATOM 1169 C C . ALA A 1 140 ? -19.380 14.080 14.254 1.00 91.44 140 ALA A C 1
ATOM 1171 O O . ALA A 1 140 ? -20.563 14.123 13.923 1.00 91.44 140 ALA A O 1
ATOM 1172 N N . CYS A 1 141 ? -18.935 14.743 15.330 1.00 84.31 141 CYS A N 1
ATOM 1173 C CA . CYS A 1 141 ? -19.821 15.462 16.260 1.00 84.31 141 CYS A CA 1
ATOM 1174 C C . CYS A 1 141 ? -20.688 16.546 15.594 1.00 84.31 141 CYS A C 1
ATOM 1176 O O . CYS A 1 141 ? -21.776 16.835 16.087 1.00 84.31 141 CYS A O 1
ATOM 1178 N N . ASN A 1 142 ? -20.226 17.142 14.488 1.00 77.94 142 ASN A N 1
ATOM 1179 C CA . ASN A 1 142 ? -20.892 18.279 13.838 1.00 77.94 142 ASN A CA 1
ATOM 1180 C C . ASN A 1 142 ? -21.230 18.039 12.359 1.00 77.94 142 ASN A C 1
ATOM 1182 O O . ASN A 1 142 ? -21.607 18.980 11.657 1.00 77.94 142 ASN A O 1
ATOM 1186 N N . LYS A 1 143 ? -21.061 16.812 11.857 1.00 86.75 143 LYS A N 1
ATOM 1187 C CA . LYS A 1 143 ? -21.222 16.495 10.433 1.00 86.75 143 LYS A CA 1
ATOM 1188 C C . LYS A 1 143 ? -22.062 15.241 10.261 1.00 86.75 143 LYS A C 1
ATOM 1190 O O . LYS A 1 143 ? -21.805 14.222 10.889 1.00 86.75 143 LYS A O 1
ATOM 1195 N N . GLU A 1 144 ? -23.042 15.306 9.364 1.00 88.00 144 GLU A N 1
ATOM 1196 C CA . GLU A 1 144 ? -23.826 14.126 8.987 1.00 88.00 144 GLU A CA 1
ATOM 1197 C C . GLU A 1 144 ? -22.966 13.098 8.238 1.00 88.00 144 GLU A C 1
ATOM 1199 O O . GLU A 1 144 ? -23.079 11.900 8.484 1.00 88.00 144 GLU A O 1
ATOM 1204 N N . ALA A 1 145 ? -22.082 13.576 7.360 1.00 94.06 145 ALA A N 1
ATOM 1205 C CA . ALA A 1 145 ? -21.078 12.781 6.672 1.00 94.06 145 ALA A CA 1
ATOM 1206 C C . ALA A 1 145 ? -19.839 13.633 6.373 1.00 94.06 145 ALA A C 1
ATOM 1208 O O . ALA A 1 145 ? -19.933 14.856 6.225 1.00 94.06 145 ALA A O 1
ATOM 1209 N N . PHE A 1 146 ? -18.678 12.993 6.268 1.00 95.38 146 PHE A N 1
ATOM 1210 C CA . PHE A 1 146 ? -17.422 13.655 5.923 1.00 95.38 146 PHE A CA 1
ATOM 1211 C C . PHE A 1 146 ? -16.468 12.700 5.204 1.00 95.38 146 PHE A C 1
ATOM 1213 O O . PHE A 1 146 ? -16.597 11.482 5.322 1.00 95.38 146 PHE A O 1
ATOM 1220 N N . ASP A 1 147 ? -15.508 13.258 4.465 1.00 95.00 147 ASP A N 1
ATOM 1221 C CA . ASP A 1 147 ? -14.429 12.486 3.851 1.00 95.00 147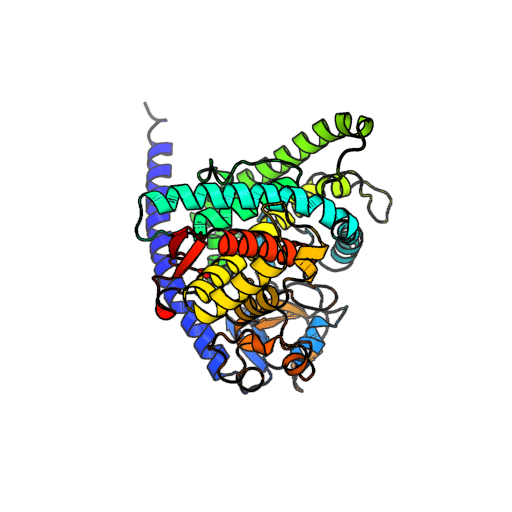 ASP A CA 1
ATOM 1222 C C . ASP A 1 147 ? -13.399 12.068 4.910 1.00 95.00 147 ASP A C 1
ATOM 1224 O O . ASP A 1 147 ? -12.669 12.903 5.448 1.00 95.00 147 ASP A O 1
ATOM 1228 N N . ALA A 1 148 ? -13.340 10.772 5.213 1.00 95.44 148 ALA A N 1
ATOM 1229 C CA . ALA A 1 148 ? -12.386 10.217 6.167 1.00 95.44 148 ALA A CA 1
ATOM 1230 C C . ALA A 1 148 ? -10.985 10.024 5.565 1.00 95.44 148 ALA A C 1
ATOM 1232 O O . ALA A 1 148 ? -10.019 9.876 6.316 1.00 95.44 148 ALA A O 1
ATOM 1233 N N . PHE A 1 149 ? -10.846 10.020 4.234 1.00 93.62 149 PHE A N 1
ATOM 1234 C CA . PHE A 1 149 ? -9.597 9.651 3.568 1.00 93.62 149 PHE A CA 1
ATOM 1235 C C . PHE A 1 149 ? -8.387 10.501 4.001 1.00 93.62 149 PHE A C 1
ATOM 1237 O O . PHE A 1 149 ? -7.365 9.901 4.339 1.00 93.62 149 PHE A O 1
ATOM 1244 N N . PRO A 1 150 ? -8.476 11.844 4.118 1.00 92.12 150 PRO A N 1
ATOM 1245 C CA . PRO A 1 150 ? -7.360 12.656 4.599 1.00 92.12 150 PRO A CA 1
ATOM 1246 C C . PRO A 1 150 ? -6.877 12.260 6.001 1.00 92.12 150 PRO A C 1
ATOM 1248 O O . PRO A 1 150 ? -5.675 12.125 6.214 1.00 92.12 150 PRO A O 1
ATOM 1251 N N . CYS A 1 151 ? -7.793 12.015 6.945 1.00 94.19 151 CYS A N 1
ATOM 1252 C CA . CYS A 1 151 ? -7.437 11.594 8.304 1.00 94.19 151 CYS A CA 1
ATOM 1253 C C . CYS A 1 151 ? -6.747 10.225 8.310 1.00 94.19 151 CYS A C 1
ATOM 1255 O O . CYS A 1 151 ? -5.755 10.043 9.012 1.00 94.19 151 CYS A O 1
ATOM 1257 N N . LEU A 1 152 ? -7.238 9.280 7.501 1.00 95.31 152 LEU A N 1
ATOM 1258 C CA . LEU A 1 152 ? -6.630 7.954 7.367 1.00 95.31 152 LEU A CA 1
ATOM 1259 C C . LEU A 1 152 ? -5.211 8.045 6.785 1.00 95.31 152 LEU A C 1
ATOM 1261 O O . LEU A 1 152 ? -4.300 7.392 7.286 1.00 95.31 152 LEU A O 1
ATOM 1265 N N . THR A 1 153 ? -4.999 8.881 5.764 1.00 92.75 153 THR A N 1
ATOM 1266 C CA . THR A 1 153 ? -3.674 9.054 5.154 1.00 92.75 153 THR A CA 1
ATOM 1267 C C . THR A 1 153 ? -2.677 9.732 6.083 1.00 92.75 153 THR A C 1
ATOM 1269 O O . THR A 1 153 ? -1.537 9.276 6.178 1.00 92.75 153 THR A O 1
ATOM 1272 N N . LEU A 1 154 ? -3.091 10.786 6.790 1.00 93.25 154 LEU A N 1
ATOM 1273 C CA . LEU A 1 154 ? -2.226 11.473 7.752 1.00 93.25 154 LEU A CA 1
ATOM 1274 C C . LEU A 1 154 ? -1.860 10.562 8.930 1.00 93.25 154 LEU A C 1
ATOM 1276 O O . LEU A 1 154 ? -0.710 10.550 9.354 1.00 93.25 154 LEU A O 1
ATOM 1280 N N . ASN A 1 155 ? -2.797 9.732 9.395 1.00 95.31 155 ASN A N 1
ATOM 1281 C CA . ASN A 1 155 ? -2.528 8.772 10.459 1.00 95.31 155 ASN A CA 1
ATOM 1282 C C . ASN A 1 155 ? -1.515 7.691 10.052 1.00 95.31 155 ASN A C 1
ATOM 1284 O O . ASN A 1 155 ? -0.579 7.430 10.803 1.00 95.31 155 ASN A O 1
ATOM 1288 N N . SER A 1 156 ? -1.645 7.108 8.855 1.00 94.12 156 SER A N 1
ATOM 1289 C CA . SER A 1 156 ? -0.639 6.163 8.347 1.00 94.12 156 SER A CA 1
ATOM 1290 C C . SER A 1 156 ? 0.737 6.819 8.169 1.00 94.12 156 SER A C 1
ATOM 1292 O O . SER A 1 156 ? 1.763 6.170 8.379 1.00 94.12 156 SER A O 1
ATOM 1294 N N . LEU A 1 157 ? 0.787 8.111 7.812 1.00 92.31 157 LEU A N 1
ATOM 1295 C CA . LEU A 1 157 ? 2.045 8.858 7.739 1.00 92.31 157 LEU A CA 1
ATOM 1296 C C . LEU A 1 157 ? 2.687 9.025 9.123 1.00 92.31 157 LEU A C 1
ATOM 1298 O O . LEU A 1 157 ? 3.888 8.795 9.264 1.00 92.31 157 LEU A O 1
ATOM 1302 N N . ASP A 1 158 ? 1.904 9.375 10.142 1.00 92.50 158 ASP A N 1
ATOM 1303 C CA . ASP A 1 158 ? 2.394 9.459 11.521 1.00 92.50 158 ASP A CA 1
ATOM 1304 C C . ASP A 1 158 ? 2.883 8.100 12.030 1.00 92.50 158 ASP A C 1
ATOM 1306 O O . ASP A 1 158 ? 3.971 8.008 12.604 1.00 92.50 158 ASP A O 1
ATOM 1310 N N . MET A 1 159 ? 2.146 7.023 11.737 1.00 93.19 159 MET A N 1
ATOM 1311 C CA . MET A 1 159 ? 2.543 5.669 12.117 1.00 93.19 159 MET A CA 1
ATOM 1312 C C . MET A 1 159 ? 3.878 5.258 11.500 1.00 93.19 159 MET A C 1
ATOM 1314 O O . MET A 1 159 ? 4.733 4.740 12.222 1.00 93.19 159 MET A O 1
ATOM 1318 N N . ILE A 1 160 ? 4.101 5.468 10.196 1.00 90.94 160 ILE A N 1
ATOM 1319 C CA . ILE A 1 160 ? 5.379 5.082 9.578 1.00 90.94 160 ILE A CA 1
ATOM 1320 C C . ILE A 1 160 ? 6.534 5.974 10.048 1.00 90.94 160 ILE A C 1
ATOM 1322 O O . ILE A 1 160 ? 7.629 5.465 10.301 1.00 90.94 160 ILE A O 1
ATOM 1326 N N . CYS A 1 161 ? 6.303 7.277 10.227 1.00 89.31 161 CYS A N 1
ATOM 1327 C CA . CYS A 1 161 ? 7.320 8.197 10.734 1.00 89.31 161 CYS A CA 1
ATOM 1328 C C . CYS A 1 161 ? 7.752 7.815 12.156 1.00 89.31 161 CYS A C 1
ATOM 1330 O O . CYS A 1 161 ? 8.947 7.699 12.432 1.00 89.31 161 CYS A O 1
ATOM 1332 N N . ASP A 1 162 ? 6.805 7.521 13.041 1.00 89.44 162 ASP A N 1
ATOM 1333 C CA . ASP A 1 162 ? 7.106 7.169 14.428 1.00 89.44 162 ASP A CA 1
ATOM 1334 C C . ASP A 1 162 ? 7.705 5.754 14.524 1.00 89.44 162 ASP A C 1
ATOM 1336 O O . ASP A 1 162 ? 8.767 5.542 15.111 1.00 89.44 162 ASP A O 1
ATOM 1340 N N . THR A 1 163 ? 7.098 4.762 13.862 1.00 87.75 163 THR A N 1
ATOM 1341 C CA . THR A 1 163 ? 7.588 3.376 13.946 1.00 87.75 163 THR A CA 1
ATOM 1342 C C . THR A 1 163 ? 8.925 3.160 13.241 1.00 87.75 163 THR A C 1
ATOM 1344 O O . THR A 1 163 ? 9.837 2.577 13.837 1.00 87.75 163 THR A O 1
ATOM 1347 N N . ALA A 1 164 ? 9.049 3.585 11.980 1.00 83.06 164 ALA A N 1
ATOM 1348 C CA . ALA A 1 164 ? 10.205 3.275 11.151 1.00 83.06 164 ALA A CA 1
ATOM 1349 C C . ALA A 1 164 ? 11.299 4.346 11.256 1.00 83.06 164 ALA A C 1
ATOM 1351 O O . ALA A 1 164 ? 12.479 3.996 11.357 1.00 83.06 164 ALA A O 1
ATOM 1352 N N . MET A 1 165 ? 10.930 5.628 11.286 1.00 85.12 165 MET A N 1
ATOM 1353 C CA . MET A 1 165 ? 11.907 6.724 11.354 1.00 85.12 165 MET A CA 1
ATOM 1354 C C . MET A 1 165 ? 12.229 7.145 12.793 1.00 85.12 165 MET A C 1
ATOM 1356 O O . MET A 1 165 ? 13.305 7.684 13.046 1.00 85.12 165 MET A O 1
ATOM 1360 N N . GLY A 1 166 ? 11.354 6.834 13.754 1.00 81.88 166 GLY A N 1
ATOM 1361 C CA . GLY A 1 166 ? 11.525 7.232 15.149 1.00 81.88 166 GLY A CA 1
ATOM 1362 C C . GLY A 1 166 ? 11.290 8.724 15.379 1.00 81.88 166 GLY A C 1
ATOM 1363 O O . GLY A 1 166 ? 11.897 9.279 16.295 1.00 81.88 166 GLY A O 1
ATOM 1364 N N . VAL A 1 167 ? 10.470 9.360 14.533 1.00 81.38 167 VAL A N 1
ATOM 1365 C CA . VAL A 1 167 ? 10.129 10.789 14.587 1.00 81.38 167 VAL A CA 1
ATOM 1366 C C . VAL A 1 167 ? 8.612 10.938 14.611 1.00 81.38 167 VAL A C 1
ATOM 1368 O O . VAL A 1 167 ? 7.921 10.410 13.744 1.00 81.38 167 VAL A O 1
ATOM 1371 N N . ASN A 1 168 ? 8.092 11.679 15.588 1.00 82.56 168 ASN A N 1
ATOM 1372 C CA . ASN A 1 168 ? 6.675 12.024 15.637 1.00 82.56 168 ASN A CA 1
ATOM 1373 C C . ASN A 1 168 ? 6.437 13.310 14.830 1.00 82.56 168 ASN A C 1
ATOM 1375 O O . ASN A 1 168 ? 6.976 14.363 15.168 1.00 82.56 168 ASN A O 1
ATOM 1379 N N . MET A 1 169 ? 5.665 13.193 13.750 1.00 80.25 169 MET A N 1
ATOM 1380 C CA . MET A 1 169 ? 5.347 14.290 12.832 1.00 80.25 169 MET A CA 1
ATOM 1381 C C . MET A 1 169 ? 4.111 15.089 13.238 1.00 80.25 169 MET A C 1
ATOM 1383 O O . MET A 1 169 ? 3.965 16.235 12.810 1.00 80.25 169 MET A O 1
ATOM 1387 N N . ASP A 1 170 ? 3.230 14.482 14.031 1.00 84.50 170 ASP A N 1
ATOM 1388 C CA . ASP A 1 170 ? 1.911 15.005 14.368 1.00 84.50 170 ASP A CA 1
ATOM 1389 C C . ASP A 1 170 ? 1.133 15.528 13.138 1.00 84.50 170 ASP A C 1
ATOM 1391 O O . ASP A 1 170 ? 0.503 16.593 13.143 1.00 84.50 170 ASP A O 1
ATOM 1395 N N . ALA A 1 171 ? 1.227 14.794 12.027 1.00 84.50 171 ALA A N 1
ATOM 1396 C CA . ALA A 1 171 ? 0.648 15.142 10.738 1.00 84.50 171 ALA A CA 1
ATOM 1397 C C . ALA A 1 171 ? -0.883 15.135 10.778 1.00 84.50 171 ALA A C 1
ATOM 1399 O O . ALA A 1 171 ? -1.507 15.889 10.035 1.00 84.50 171 ALA A O 1
ATOM 1400 N N . LEU A 1 172 ? -1.510 14.333 11.643 1.00 84.38 172 LEU A N 1
ATOM 1401 C CA . LEU A 1 172 ? -2.965 14.316 11.799 1.00 84.38 172 LEU A CA 1
ATOM 1402 C C . LEU A 1 172 ? -3.525 15.654 12.315 1.00 84.38 172 LEU A C 1
ATOM 1404 O O . LEU A 1 172 ? -4.611 16.065 11.895 1.00 84.38 172 LEU A O 1
ATOM 1408 N N . HIS A 1 173 ? -2.786 16.353 13.182 1.00 83.25 173 HIS A N 1
ATOM 1409 C CA . HIS A 1 173 ? -3.136 17.698 13.643 1.00 83.25 173 HIS A CA 1
ATOM 1410 C C . HIS A 1 173 ? -2.556 18.794 12.728 1.00 83.25 173 HIS A C 1
ATOM 1412 O O . HIS A 1 173 ? -3.208 19.819 12.523 1.00 83.25 173 HIS A O 1
ATOM 1418 N N . ASN A 1 174 ? -1.402 18.549 12.091 1.00 78.00 174 ASN A N 1
ATOM 1419 C CA . ASN A 1 174 ? -0.701 19.484 11.199 1.00 78.00 174 ASN A CA 1
ATOM 1420 C C . ASN A 1 174 ? -0.702 19.042 9.718 1.00 78.00 174 ASN A C 1
ATOM 1422 O O . ASN A 1 174 ? 0.323 19.079 9.029 1.00 78.00 174 ASN A O 1
ATOM 1426 N N . GLY A 1 175 ? -1.872 18.654 9.199 1.00 69.06 175 GLY A N 1
ATOM 1427 C CA . GLY A 1 175 ? -2.024 18.037 7.868 1.00 69.06 175 GLY A CA 1
ATOM 1428 C C . GLY A 1 175 ? -1.651 18.916 6.667 1.00 69.06 175 GLY A C 1
ATOM 1429 O O . GLY A 1 175 ? -1.572 18.438 5.538 1.00 69.06 175 GLY A O 1
ATOM 1430 N N . GLU A 1 176 ? -1.386 20.199 6.899 1.00 70.19 176 GLU A N 1
ATOM 1431 C CA . GLU A 1 176 ? -1.013 21.185 5.884 1.00 70.19 176 GLU A CA 1
ATOM 1432 C C . GLU A 1 176 ? 0.499 21.337 5.660 1.00 70.19 176 GLU A C 1
ATOM 1434 O O . GLU A 1 176 ? 0.914 22.258 4.942 1.00 70.19 176 GLU A O 1
ATOM 1439 N N . SER A 1 177 ? 1.315 20.449 6.238 1.00 77.19 177 SER A N 1
ATOM 1440 C CA . SER A 1 177 ? 2.772 20.498 6.091 1.00 77.19 177 SER A CA 1
ATOM 1441 C C . SER A 1 177 ? 3.214 20.526 4.620 1.00 77.19 177 SER A C 1
ATOM 1443 O O . SER A 1 177 ? 2.632 19.879 3.740 1.00 77.19 177 SER A O 1
ATOM 1445 N N . GLU A 1 178 ? 4.280 21.279 4.341 1.00 83.62 178 GLU A N 1
ATOM 1446 C CA . GLU A 1 178 ? 4.832 21.386 2.986 1.00 83.62 178 GLU A CA 1
ATOM 1447 C C . GLU A 1 178 ? 5.288 20.025 2.441 1.00 83.62 178 GLU A C 1
ATOM 1449 O O . GLU A 1 178 ? 5.172 19.773 1.242 1.00 83.62 178 GLU A O 1
ATOM 1454 N N . TYR A 1 179 ? 5.734 19.124 3.325 1.00 84.69 179 TYR A N 1
ATOM 1455 C CA . TYR A 1 179 ? 6.115 17.757 2.977 1.00 84.69 179 TYR A CA 1
ATOM 1456 C C . TYR A 1 179 ? 4.941 16.968 2.383 1.00 84.69 179 TYR A C 1
ATOM 1458 O O . TYR A 1 179 ? 5.054 16.433 1.281 1.00 84.69 179 TYR A O 1
ATOM 1466 N N . VAL A 1 180 ? 3.788 16.944 3.063 1.00 82.44 180 VAL A N 1
ATOM 1467 C CA . VAL A 1 180 ? 2.601 16.203 2.600 1.00 82.44 180 VAL A CA 1
ATOM 1468 C C . VAL A 1 180 ? 2.131 16.729 1.241 1.00 82.44 180 VAL A C 1
ATOM 1470 O O . VAL A 1 180 ? 1.893 15.951 0.315 1.00 82.44 180 VAL A O 1
ATOM 1473 N N . LYS A 1 181 ? 2.074 18.058 1.079 1.00 86.06 181 LYS A N 1
ATOM 1474 C CA . LYS A 1 181 ? 1.723 18.706 -0.198 1.00 86.06 181 LYS A CA 1
ATOM 1475 C C . LYS A 1 181 ? 2.711 18.335 -1.316 1.00 86.06 181 LYS A C 1
ATOM 1477 O O . LYS A 1 181 ? 2.286 18.059 -2.440 1.00 86.06 181 LYS A O 1
ATOM 1482 N N . ALA A 1 182 ? 4.010 18.277 -1.014 1.00 90.00 182 ALA A N 1
ATOM 1483 C CA . ALA A 1 182 ? 5.048 17.876 -1.963 1.00 90.00 182 ALA A CA 1
ATOM 1484 C C . ALA A 1 182 ? 4.913 16.409 -2.408 1.00 90.00 182 ALA A C 1
ATOM 1486 O O . ALA A 1 182 ? 5.016 16.137 -3.607 1.00 90.00 182 ALA A O 1
ATOM 1487 N N . VAL A 1 183 ? 4.619 15.485 -1.484 1.00 87.62 183 VAL A N 1
ATOM 1488 C CA . VAL A 1 183 ? 4.399 14.060 -1.795 1.00 87.62 183 VAL A CA 1
ATOM 1489 C C . VAL A 1 183 ? 3.224 13.886 -2.758 1.00 87.62 183 VAL A C 1
ATOM 1491 O O . 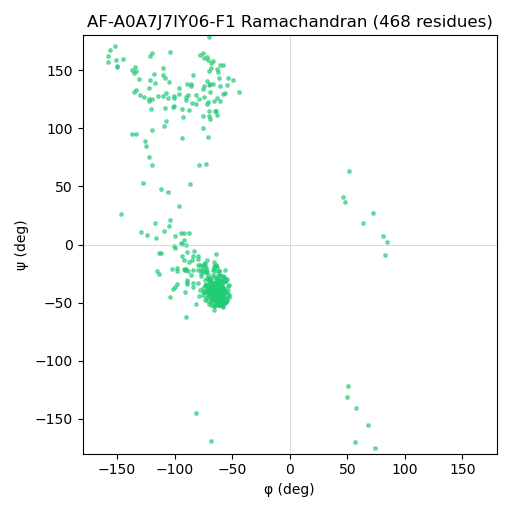VAL A 1 183 ? 3.366 13.212 -3.782 1.00 87.62 183 VAL A O 1
ATOM 1494 N N . TYR A 1 184 ? 2.080 14.526 -2.484 1.00 83.88 184 TYR A N 1
ATOM 1495 C CA . TYR A 1 184 ? 0.912 14.450 -3.369 1.00 83.88 184 TYR A CA 1
ATOM 1496 C C . TYR A 1 184 ? 1.213 14.982 -4.773 1.00 83.88 184 TYR A C 1
ATOM 1498 O O . TYR A 1 184 ? 0.891 14.313 -5.757 1.00 83.88 184 TYR A O 1
ATOM 1506 N N . LEU A 1 185 ? 1.878 16.138 -4.876 1.00 88.62 185 LEU A N 1
ATOM 1507 C CA . LEU A 1 185 ? 2.247 16.732 -6.162 1.00 88.62 185 LEU A CA 1
ATOM 1508 C C . LEU A 1 185 ? 3.163 15.806 -6.969 1.00 88.62 185 LEU A C 1
ATOM 1510 O O . LEU A 1 185 ? 2.906 15.556 -8.148 1.00 88.62 185 LEU A O 1
ATOM 1514 N N . VAL A 1 186 ? 4.227 15.289 -6.347 1.00 91.00 186 VAL A N 1
ATOM 1515 C CA . VAL A 1 186 ? 5.216 14.448 -7.037 1.00 91.00 186 VAL A CA 1
ATOM 1516 C C . VAL A 1 186 ? 4.603 13.121 -7.467 1.00 91.00 186 VAL A C 1
ATOM 1518 O O . VAL A 1 186 ? 4.797 12.715 -8.614 1.00 91.00 186 VAL A O 1
ATOM 1521 N N . LYS A 1 187 ? 3.809 12.478 -6.605 1.00 87.88 187 LYS A N 1
ATOM 1522 C CA . LYS A 1 187 ? 3.096 11.240 -6.943 1.00 87.88 187 LYS A CA 1
ATOM 1523 C C . LYS A 1 187 ? 2.199 11.417 -8.164 1.00 87.88 187 LYS A C 1
ATOM 1525 O O . LYS A 1 187 ? 2.261 10.619 -9.104 1.00 87.88 187 LYS A O 1
ATOM 1530 N N . ASP A 1 188 ? 1.380 12.462 -8.152 1.00 84.56 188 ASP A N 1
ATOM 1531 C CA . ASP A 1 188 ? 0.427 12.739 -9.219 1.00 84.56 188 ASP A CA 1
ATOM 1532 C C . ASP A 1 188 ? 1.151 13.077 -10.528 1.00 84.56 188 ASP A C 1
ATOM 1534 O O . ASP A 1 188 ? 0.840 12.509 -11.579 1.00 84.56 188 ASP A O 1
ATOM 1538 N N . ALA A 1 189 ? 2.193 13.909 -10.467 1.00 88.81 189 ALA A N 1
ATOM 1539 C CA . ALA A 1 189 ? 3.006 14.255 -11.629 1.00 88.81 189 ALA A CA 1
ATOM 1540 C C . ALA A 1 189 ? 3.735 13.040 -12.235 1.00 88.81 189 ALA A C 1
ATOM 1542 O O . ALA A 1 189 ? 3.779 12.897 -13.460 1.00 88.81 189 ALA A O 1
ATOM 1543 N N . ILE A 1 190 ? 4.256 12.121 -11.412 1.00 90.06 190 ILE A N 1
ATOM 1544 C CA . ILE A 1 190 ? 4.856 10.866 -11.894 1.00 90.06 190 ILE A CA 1
ATOM 1545 C C . ILE A 1 190 ? 3.805 10.006 -12.604 1.00 90.06 190 ILE A C 1
ATOM 1547 O O . ILE A 1 190 ? 4.065 9.509 -13.704 1.00 90.06 190 ILE A O 1
ATOM 1551 N N . ALA A 1 191 ? 2.608 9.862 -12.028 1.00 85.19 191 ALA A N 1
ATOM 1552 C CA . ALA A 1 191 ? 1.530 9.086 -12.640 1.00 85.19 191 ALA A CA 1
ATOM 1553 C C . ALA A 1 191 ? 1.099 9.669 -14.002 1.00 85.19 191 ALA A C 1
ATOM 1555 O O . ALA A 1 191 ? 0.828 8.920 -14.946 1.00 85.19 191 ALA A O 1
ATOM 1556 N N . VAL A 1 192 ? 1.091 11.002 -14.140 1.00 84.31 192 VAL A N 1
ATOM 1557 C CA . VAL A 1 192 ? 0.891 11.680 -15.434 1.00 84.31 192 VAL A CA 1
ATOM 1558 C C . VAL A 1 192 ? 2.016 11.355 -16.395 1.00 84.31 192 VAL A C 1
ATOM 1560 O O . VAL A 1 192 ? 1.764 10.947 -17.531 1.00 84.31 192 VAL A O 1
ATOM 1563 N N . ARG A 1 193 ? 3.261 11.512 -15.949 1.00 88.94 193 ARG A N 1
ATOM 1564 C CA . ARG A 1 193 ? 4.448 11.289 -16.770 1.00 88.94 193 ARG A CA 1
ATOM 1565 C C . ARG A 1 193 ? 4.497 9.869 -17.331 1.00 88.94 193 ARG A C 1
ATOM 1567 O O . ARG A 1 193 ? 4.743 9.705 -18.524 1.00 88.94 193 ARG A O 1
ATOM 1574 N N . GLN A 1 194 ? 4.158 8.855 -16.534 1.00 86.44 194 GLN A N 1
ATOM 1575 C CA . GLN A 1 194 ? 4.074 7.455 -16.978 1.00 86.44 194 GLN A CA 1
ATOM 1576 C C . GLN A 1 194 ? 3.111 7.244 -18.162 1.00 86.44 194 GLN A C 1
ATOM 1578 O O . GLN A 1 194 ? 3.335 6.366 -18.993 1.00 86.44 194 GLN A O 1
ATOM 1583 N N . ARG A 1 195 ? 2.064 8.070 -18.285 1.00 81.69 195 ARG A N 1
ATOM 1584 C CA . ARG A 1 195 ? 0.996 7.939 -19.298 1.00 81.69 195 ARG A CA 1
ATOM 1585 C C . ARG A 1 195 ? 1.138 8.877 -20.487 1.00 81.69 195 ARG A C 1
ATOM 1587 O O . ARG A 1 195 ? 0.297 8.849 -21.383 1.00 81.69 195 ARG A O 1
ATOM 1594 N N . THR A 1 196 ? 2.172 9.710 -20.478 1.00 85.56 196 THR A N 1
ATOM 1595 C CA . THR A 1 196 ? 2.278 10.870 -21.358 1.00 85.56 196 THR A CA 1
ATOM 1596 C C . THR A 1 196 ? 3.599 10.807 -22.129 1.00 85.56 196 THR A C 1
ATOM 1598 O O . THR A 1 196 ? 4.602 11.338 -21.651 1.00 85.56 196 THR A O 1
ATOM 1601 N N . PRO A 1 197 ? 3.643 10.162 -23.316 1.00 88.75 197 PRO A N 1
ATOM 1602 C CA . PRO A 1 197 ? 4.895 9.893 -24.030 1.00 88.75 197 PRO A CA 1
ATOM 1603 C C . PRO A 1 197 ? 5.755 11.126 -24.329 1.00 88.75 197 PRO A C 1
ATOM 1605 O O . PRO A 1 197 ? 6.981 11.040 -24.326 1.00 88.75 197 PRO A O 1
ATOM 1608 N N . TRP A 1 198 ? 5.141 12.295 -24.532 1.00 87.06 198 TRP A N 1
ATOM 1609 C CA . TRP A 1 198 ? 5.865 13.554 -24.750 1.00 87.06 198 TRP A CA 1
ATOM 1610 C C . TRP A 1 198 ? 6.555 14.109 -23.491 1.00 87.06 198 TRP A C 1
ATOM 1612 O O . TRP A 1 198 ? 7.425 14.967 -23.610 1.00 87.06 198 TRP A O 1
ATOM 1622 N N . TYR A 1 199 ? 6.239 13.595 -22.297 1.00 90.56 199 TYR A N 1
ATOM 1623 C CA . TYR A 1 199 ? 6.945 13.895 -21.042 1.00 90.56 199 TYR A CA 1
ATOM 1624 C C . TYR A 1 199 ? 8.052 12.886 -20.704 1.00 90.56 199 TYR A C 1
ATOM 1626 O O . TYR A 1 199 ? 8.721 13.010 -19.675 1.00 90.56 199 TYR A O 1
ATOM 1634 N N . TRP A 1 200 ? 8.278 11.871 -21.540 1.00 91.94 200 TRP A N 1
ATOM 1635 C CA . TRP A 1 200 ? 9.306 10.863 -21.277 1.00 91.94 200 TRP A CA 1
ATOM 1636 C C . TRP A 1 200 ? 10.739 11.360 -21.455 1.00 91.94 200 TRP A C 1
ATOM 1638 O O . TRP A 1 200 ? 11.567 10.975 -20.630 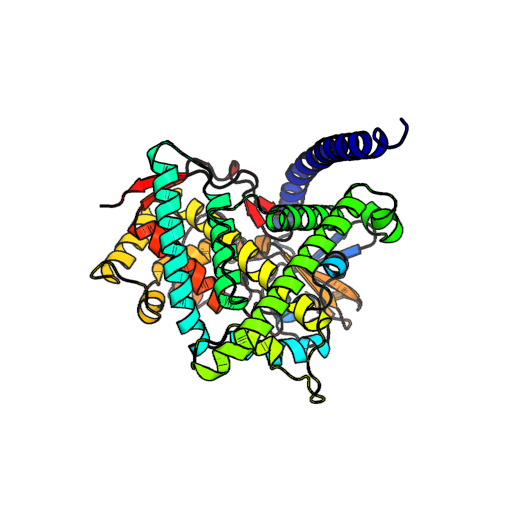1.00 91.94 200 TRP A O 1
ATOM 1648 N N . PRO A 1 201 ? 11.070 12.205 -22.452 1.00 93.38 201 PRO A N 1
ATOM 1649 C CA . PRO A 1 201 ? 12.414 12.760 -22.552 1.00 93.38 201 PRO A CA 1
ATOM 1650 C C . PRO A 1 201 ? 12.725 13.648 -21.340 1.00 93.38 201 PRO A C 1
ATOM 1652 O O . PRO A 1 201 ? 12.098 14.694 -21.159 1.00 93.38 201 PRO A O 1
ATOM 1655 N N . ASP A 1 202 ? 13.701 13.242 -20.520 1.00 92.62 202 ASP A N 1
ATOM 1656 C CA . ASP A 1 202 ? 14.068 13.943 -19.278 1.00 92.62 202 ASP A CA 1
ATOM 1657 C C . ASP A 1 202 ? 14.406 15.413 -19.519 1.00 92.62 202 ASP A C 1
ATOM 1659 O O . ASP A 1 202 ? 13.981 16.280 -18.761 1.00 92.62 202 ASP A O 1
ATOM 1663 N N . PHE A 1 203 ? 15.118 15.705 -20.608 1.00 92.44 203 PHE A N 1
ATOM 1664 C CA . PHE A 1 203 ? 15.471 17.070 -20.984 1.00 92.44 203 PHE A CA 1
ATOM 1665 C C . PHE A 1 203 ? 14.233 17.947 -21.228 1.00 92.44 203 PHE A C 1
ATOM 1667 O O . PHE A 1 203 ? 14.135 19.045 -20.687 1.00 92.44 203 PHE A O 1
ATOM 1674 N N . LEU A 1 204 ? 13.251 17.452 -21.988 1.00 92.25 204 LEU A N 1
ATOM 1675 C CA . LEU A 1 204 ? 12.032 18.214 -22.265 1.00 92.25 204 LEU A CA 1
ATOM 1676 C C . LEU A 1 204 ? 11.215 18.417 -20.989 1.00 92.25 204 LEU A C 1
ATOM 1678 O O . LEU A 1 204 ? 10.817 19.538 -20.684 1.00 92.25 204 LEU A O 1
ATOM 1682 N N . TYR A 1 205 ? 11.023 17.353 -20.209 1.00 92.56 205 TYR A N 1
ATOM 1683 C CA . TYR A 1 205 ? 10.239 17.415 -18.981 1.00 92.56 205 TYR A CA 1
ATOM 1684 C C . TYR A 1 205 ? 10.860 18.362 -17.945 1.00 92.56 205 TYR A C 1
ATOM 1686 O O . TYR A 1 205 ? 10.193 19.280 -17.470 1.00 92.56 205 TYR A O 1
ATOM 1694 N N . ASN A 1 206 ? 12.147 18.193 -17.634 1.00 90.62 206 ASN A N 1
ATOM 1695 C CA . ASN A 1 206 ? 12.800 18.897 -16.527 1.00 90.62 206 ASN A CA 1
ATOM 1696 C C . ASN A 1 206 ? 13.097 20.376 -16.803 1.00 90.62 206 ASN A C 1
ATOM 1698 O O . ASN A 1 206 ? 13.262 21.135 -15.844 1.00 90.62 206 ASN A O 1
ATOM 1702 N N . TYR A 1 207 ? 13.217 20.777 -18.073 1.00 90.38 207 TYR A N 1
ATOM 1703 C CA . TYR A 1 207 ? 13.617 22.139 -18.443 1.00 90.38 207 TYR A CA 1
ATOM 1704 C C . TYR A 1 207 ? 12.524 22.940 -19.152 1.00 90.38 207 TYR A C 1
ATOM 1706 O O . TYR A 1 207 ? 12.532 24.160 -19.024 1.00 90.38 207 TYR A O 1
ATOM 1714 N N . PHE A 1 208 ? 11.570 22.296 -19.832 1.00 91.44 208 PHE A N 1
ATOM 1715 C CA . PHE A 1 208 ? 10.572 22.988 -20.661 1.00 91.44 208 PHE A CA 1
ATOM 1716 C C . PHE A 1 208 ? 9.130 22.824 -20.174 1.00 91.44 208 PHE A C 1
ATOM 1718 O O . PHE A 1 208 ? 8.211 23.284 -20.849 1.00 91.44 208 PHE A O 1
ATOM 1725 N N . THR A 1 209 ? 8.899 22.185 -19.021 1.00 89.75 209 THR A N 1
ATOM 1726 C CA . THR A 1 209 ? 7.545 22.031 -18.470 1.00 89.75 209 THR A CA 1
ATOM 1727 C C . THR A 1 209 ? 7.434 22.635 -17.067 1.00 89.75 209 THR A C 1
ATOM 1729 O O . THR A 1 209 ? 8.289 22.352 -16.222 1.00 89.75 209 THR A O 1
ATOM 1732 N N . PRO A 1 210 ? 6.364 23.401 -16.768 1.00 89.31 210 PRO A N 1
ATOM 1733 C CA . PRO A 1 210 ? 6.098 23.885 -15.410 1.00 89.31 210 PRO A CA 1
ATOM 1734 C C . PRO A 1 210 ? 5.987 22.744 -14.389 1.00 89.31 210 PRO A C 1
ATOM 1736 O O . PRO A 1 210 ? 6.506 22.845 -13.282 1.00 89.31 210 PRO A O 1
ATOM 1739 N N . MET A 1 211 ? 5.385 21.618 -14.794 1.00 88.06 211 MET A N 1
ATOM 1740 C CA . MET A 1 211 ? 5.258 20.419 -13.961 1.00 88.06 211 MET A CA 1
ATOM 1741 C C . MET A 1 211 ? 6.627 19.841 -13.573 1.00 88.06 211 MET A C 1
ATOM 1743 O O . MET A 1 211 ? 6.837 19.495 -12.413 1.00 88.06 211 MET A O 1
ATOM 1747 N N . GLY A 1 212 ? 7.585 19.781 -14.502 1.00 91.12 212 GLY A N 1
ATOM 1748 C CA . GLY A 1 212 ? 8.947 19.341 -14.202 1.00 91.12 212 GLY A CA 1
ATOM 1749 C C . GLY A 1 212 ? 9.667 20.255 -13.208 1.00 91.12 212 GLY A C 1
ATOM 1750 O O . GLY A 1 212 ? 10.380 19.764 -12.332 1.00 91.12 212 GLY A O 1
ATOM 1751 N N . TRP A 1 213 ? 9.451 21.572 -13.284 1.00 92.38 213 TRP A N 1
ATOM 1752 C CA . TRP A 1 213 ? 10.007 22.523 -12.314 1.00 92.38 213 TRP A CA 1
ATOM 1753 C C . TRP A 1 213 ? 9.397 22.346 -10.920 1.00 92.38 213 TRP A C 1
ATOM 1755 O O . TRP A 1 213 ? 10.141 22.269 -9.939 1.00 92.38 213 TRP A O 1
ATOM 1765 N N . ALA A 1 214 ? 8.068 22.221 -10.839 1.00 91.19 214 ALA A N 1
ATOM 1766 C CA . ALA A 1 214 ? 7.356 21.974 -9.587 1.00 91.19 214 ALA A CA 1
ATOM 1767 C C . ALA A 1 214 ? 7.817 20.663 -8.931 1.00 91.19 214 ALA A C 1
ATOM 1769 O O . ALA A 1 214 ? 8.195 20.662 -7.762 1.00 91.19 214 ALA A O 1
ATOM 1770 N N . VAL A 1 215 ? 7.912 19.574 -9.707 1.00 92.38 215 VAL A N 1
ATOM 1771 C CA . VAL A 1 215 ? 8.409 18.276 -9.223 1.00 92.38 215 VAL A CA 1
ATOM 1772 C C . VAL A 1 215 ? 9.826 18.382 -8.673 1.00 92.38 215 VAL A C 1
ATOM 1774 O O . VAL A 1 215 ? 10.084 17.891 -7.580 1.00 92.38 215 VAL A O 1
ATOM 1777 N N . ARG A 1 216 ? 10.748 19.052 -9.374 1.00 93.75 216 ARG A N 1
ATOM 1778 C CA . ARG A 1 216 ? 12.126 19.228 -8.885 1.00 93.75 216 ARG A CA 1
ATOM 1779 C C . ARG A 1 216 ? 12.182 19.996 -7.565 1.00 93.75 216 ARG A C 1
ATOM 1781 O O . ARG A 1 216 ? 12.933 19.609 -6.674 1.00 93.75 216 ARG A O 1
ATOM 1788 N N . ARG A 1 217 ? 11.387 21.062 -7.425 1.00 93.75 217 ARG A N 1
ATOM 1789 C CA . ARG A 1 217 ? 11.293 21.831 -6.174 1.00 93.75 217 ARG A CA 1
ATOM 1790 C C . ARG A 1 217 ? 10.747 20.968 -5.034 1.00 93.75 217 ARG A C 1
ATOM 1792 O O . ARG A 1 217 ? 11.341 20.950 -3.960 1.00 93.75 217 ARG A O 1
ATOM 1799 N N . SER A 1 218 ? 9.657 20.244 -5.276 1.00 94.62 218 SER A N 1
ATOM 1800 C CA . SER A 1 218 ? 9.033 19.360 -4.288 1.00 94.62 218 SER A CA 1
ATOM 1801 C C . SER A 1 218 ? 9.945 18.203 -3.877 1.00 94.62 218 SER A C 1
ATOM 1803 O O . SER A 1 218 ? 10.024 17.894 -2.695 1.00 94.62 218 SER A O 1
ATOM 1805 N N . ILE A 1 219 ? 10.691 17.612 -4.816 1.00 95.12 219 ILE A N 1
ATOM 1806 C CA . ILE A 1 219 ? 11.692 16.576 -4.520 1.00 95.12 219 ILE A CA 1
ATOM 1807 C C . ILE A 1 219 ? 12.797 17.122 -3.617 1.00 95.12 219 ILE A C 1
ATOM 1809 O O . ILE A 1 219 ? 13.099 16.499 -2.606 1.00 95.12 219 ILE A O 1
ATOM 1813 N N . ASN A 1 220 ? 13.342 18.305 -3.917 1.00 95.06 220 ASN A N 1
ATOM 1814 C CA . ASN A 1 220 ? 14.361 18.915 -3.060 1.00 95.06 220 ASN A CA 1
ATOM 1815 C C . ASN A 1 220 ? 13.848 19.140 -1.627 1.00 95.06 220 ASN A C 1
ATOM 1817 O O . ASN A 1 220 ? 14.587 18.907 -0.675 1.00 95.06 220 ASN A O 1
ATOM 1821 N N . LEU A 1 221 ? 12.588 19.559 -1.469 1.00 93.19 221 LEU A N 1
ATOM 1822 C CA . LEU A 1 221 ? 11.959 19.731 -0.156 1.00 93.19 221 LEU A CA 1
ATOM 1823 C C . LEU A 1 221 ? 11.813 18.395 0.586 1.00 93.19 221 LEU A C 1
ATOM 1825 O O . LEU A 1 221 ? 12.149 18.306 1.765 1.00 93.19 221 LEU A O 1
ATOM 1829 N N . MET A 1 222 ? 11.360 17.343 -0.102 1.00 92.62 222 MET A N 1
ATOM 1830 C CA . MET A 1 222 ? 11.255 16.003 0.486 1.00 92.62 222 MET A CA 1
ATOM 1831 C C . MET A 1 222 ? 12.626 15.446 0.886 1.00 92.62 222 MET A C 1
ATOM 1833 O O . MET A 1 222 ? 12.763 14.914 1.983 1.00 92.62 222 MET A O 1
ATOM 1837 N N . HIS A 1 223 ? 13.661 15.644 0.063 1.00 95.00 223 HIS A N 1
ATOM 1838 C CA . HIS A 1 223 ? 15.030 15.240 0.396 1.00 95.00 223 HIS A CA 1
ATOM 1839 C C . HIS A 1 223 ? 15.570 15.993 1.611 1.00 95.00 223 HIS A C 1
ATOM 1841 O O . HIS A 1 223 ? 16.170 15.379 2.488 1.00 95.00 223 HIS A O 1
ATOM 1847 N N . GLN A 1 224 ? 15.337 17.306 1.705 1.00 92.94 224 GLN A N 1
ATOM 1848 C CA . GLN A 1 224 ? 15.708 18.091 2.890 1.00 92.94 224 GLN A CA 1
ATOM 1849 C C . GLN A 1 224 ? 15.022 17.567 4.152 1.00 92.94 224 GLN A C 1
ATOM 1851 O O . GLN A 1 224 ? 15.659 17.456 5.199 1.00 92.94 224 GLN A O 1
ATOM 1856 N N . PHE A 1 225 ? 13.745 17.201 4.042 1.00 89.38 225 PHE A N 1
ATOM 1857 C CA . PHE A 1 225 ? 13.012 16.579 5.134 1.00 89.38 225 PHE A CA 1
ATOM 1858 C C . PHE A 1 225 ? 13.630 15.228 5.539 1.00 89.38 225 PHE A C 1
ATOM 1860 O O . PHE A 1 225 ? 13.897 15.011 6.720 1.00 89.38 225 PHE A O 1
ATOM 1867 N N . ALA A 1 226 ? 13.940 14.353 4.578 1.00 90.81 226 ALA A N 1
ATOM 1868 C CA . ALA A 1 226 ? 14.596 13.074 4.851 1.00 90.81 226 ALA A CA 1
ATOM 1869 C C . ALA A 1 226 ? 15.959 13.261 5.541 1.00 90.81 226 ALA A C 1
ATOM 1871 O O . ALA A 1 226 ? 16.246 12.594 6.534 1.00 90.81 226 ALA A O 1
ATOM 1872 N N . TYR A 1 227 ? 16.782 14.211 5.082 1.00 92.44 227 TYR A N 1
ATOM 1873 C CA . TYR A 1 227 ? 18.058 14.529 5.732 1.00 92.44 227 TYR A CA 1
ATOM 1874 C C . TYR A 1 227 ? 17.884 15.060 7.155 1.00 92.44 227 TYR A C 1
ATOM 1876 O O . TYR A 1 227 ? 18.641 14.663 8.041 1.00 92.44 227 TYR A O 1
ATOM 1884 N N . LYS A 1 228 ? 16.870 15.899 7.396 1.00 89.31 228 LYS A N 1
ATOM 1885 C CA . LYS A 1 228 ? 16.532 16.376 8.741 1.00 89.31 228 LYS A CA 1
ATOM 1886 C C . LYS A 1 228 ? 16.193 15.208 9.673 1.00 89.31 228 LYS A C 1
ATOM 1888 O O . LYS A 1 228 ? 16.780 15.109 10.744 1.00 89.31 228 LYS A O 1
ATOM 1893 N N . VAL A 1 229 ? 15.334 14.286 9.234 1.00 86.06 229 VAL A N 1
ATOM 1894 C CA . VAL A 1 229 ? 14.974 13.073 9.993 1.00 86.06 229 VAL A CA 1
ATOM 1895 C C . VAL A 1 229 ? 16.204 12.209 10.297 1.00 86.06 229 VAL A C 1
ATOM 1897 O O . VAL A 1 229 ? 16.375 11.736 11.421 1.00 86.06 229 VAL A O 1
ATOM 1900 N N . ILE A 1 230 ? 17.096 12.028 9.316 1.00 88.25 230 ILE A N 1
ATOM 1901 C CA . ILE A 1 230 ? 18.352 11.285 9.498 1.00 88.25 230 ILE A CA 1
ATOM 1902 C C . ILE A 1 230 ? 19.234 11.953 10.556 1.00 88.25 230 ILE A C 1
ATOM 1904 O O . ILE A 1 230 ? 19.801 11.262 11.407 1.00 88.25 230 ILE A O 1
ATOM 1908 N N . GLN A 1 231 ? 19.361 13.279 10.512 1.00 87.00 231 GLN A N 1
ATOM 1909 C CA . GLN A 1 231 ? 20.192 14.031 11.445 1.00 87.00 231 GLN A CA 1
ATOM 1910 C C . GLN A 1 231 ? 19.628 14.005 12.871 1.00 87.00 231 GLN A C 1
ATOM 1912 O O . GLN A 1 231 ? 20.352 13.621 13.789 1.00 87.00 231 GLN A O 1
ATOM 1917 N N . GLU A 1 232 ? 18.339 14.305 13.050 1.00 84.12 232 GLU A N 1
ATOM 1918 C CA . GLU A 1 232 ? 17.667 14.242 14.356 1.00 84.12 232 GLU A CA 1
ATOM 1919 C C . GLU A 1 232 ? 17.802 12.846 14.977 1.00 84.12 232 GLU A C 1
ATOM 1921 O O . GLU A 1 232 ? 18.081 12.700 16.170 1.00 84.12 232 GLU A O 1
ATOM 1926 N N . ARG A 1 233 ? 17.688 11.789 14.160 1.00 83.94 233 ARG A N 1
ATOM 1927 C CA . ARG A 1 233 ? 17.865 10.423 14.657 1.00 83.94 233 ARG A CA 1
ATOM 1928 C C . ARG A 1 233 ? 19.300 10.120 15.076 1.00 83.94 233 ARG A C 1
ATOM 1930 O O . ARG A 1 233 ? 19.491 9.439 16.083 1.00 83.94 233 ARG A O 1
ATOM 1937 N N . ARG A 1 234 ? 20.309 10.608 14.345 1.00 83.75 234 ARG A N 1
ATOM 1938 C CA . ARG A 1 234 ? 21.729 10.452 14.720 1.00 83.75 234 ARG A CA 1
ATOM 1939 C C . ARG A 1 234 ? 22.028 11.108 16.066 1.00 83.75 234 ARG A C 1
ATOM 1941 O O . ARG A 1 234 ? 22.720 10.504 16.884 1.00 83.75 234 ARG A O 1
ATOM 1948 N N . GLU A 1 235 ? 21.481 12.297 16.292 1.00 81.56 235 GLU A N 1
ATOM 1949 C CA . GLU A 1 235 ? 21.633 13.045 17.543 1.00 81.56 235 GLU A CA 1
ATOM 1950 C C . GLU A 1 235 ? 20.974 12.287 18.706 1.00 81.56 235 GLU A C 1
ATOM 1952 O O . GLU A 1 235 ? 21.660 11.931 19.666 1.00 81.56 235 GLU A O 1
ATOM 1957 N N . MET A 1 236 ? 19.703 11.889 18.565 1.00 75.94 236 MET A N 1
ATOM 1958 C CA . MET A 1 236 ? 18.989 11.104 19.586 1.00 75.94 236 MET A CA 1
ATOM 1959 C C . MET A 1 236 ? 19.662 9.761 19.890 1.00 75.94 236 MET A C 1
ATOM 1961 O O . MET A 1 236 ? 19.690 9.311 21.034 1.00 75.94 236 MET A O 1
ATOM 1965 N N . LYS A 1 237 ? 20.217 9.087 18.878 1.00 72.12 237 LYS A N 1
ATOM 1966 C CA . LYS A 1 237 ? 20.864 7.784 19.054 1.00 72.12 237 LYS A CA 1
ATOM 1967 C C . LYS A 1 237 ? 22.068 7.846 19.993 1.00 72.12 237 LYS A C 1
ATOM 1969 O O . LYS A 1 237 ? 22.244 6.932 20.798 1.00 72.12 237 LYS A O 1
ATOM 1974 N N . SER A 1 238 ? 22.849 8.925 19.919 1.00 62.00 238 SER A N 1
ATOM 1975 C CA . SER A 1 238 ? 23.998 9.138 20.807 1.00 62.00 238 SER A CA 1
ATOM 1976 C C . SER A 1 238 ? 23.599 9.199 22.290 1.00 62.00 238 SER A C 1
ATOM 1978 O O . SER A 1 238 ? 24.367 8.786 23.155 1.00 62.00 238 SER A O 1
ATOM 1980 N N . GLU A 1 239 ? 22.362 9.611 22.580 1.00 59.78 239 GLU A N 1
ATOM 1981 C CA . GLU A 1 239 ? 21.787 9.654 23.928 1.00 59.78 239 GLU A CA 1
ATOM 1982 C C . GLU A 1 239 ? 21.095 8.329 24.315 1.00 59.78 239 GLU A C 1
ATOM 1984 O O . GLU A 1 239 ? 21.089 7.923 25.481 1.00 59.78 239 GLU A O 1
ATOM 1989 N N . LEU A 1 240 ? 20.518 7.619 23.338 1.00 59.62 240 LEU A N 1
ATOM 1990 C CA . LEU A 1 240 ? 19.723 6.403 23.549 1.00 59.62 240 LEU A CA 1
ATOM 1991 C C . LEU A 1 240 ? 20.556 5.143 23.825 1.00 59.62 240 LEU A C 1
ATOM 1993 O O . LEU A 1 240 ? 20.032 4.243 24.493 1.00 59.62 240 LEU A O 1
ATOM 1997 N N . GLU A 1 241 ? 21.822 5.077 23.388 1.00 56.12 241 GLU A N 1
ATOM 1998 C CA . GLU A 1 241 ? 22.743 3.958 23.686 1.00 56.12 241 GLU A CA 1
ATOM 1999 C C . GLU A 1 241 ? 22.907 3.706 25.199 1.00 56.12 241 GLU A C 1
ATOM 2001 O O . GLU A 1 241 ? 23.190 2.582 25.611 1.00 56.12 241 GLU A O 1
ATOM 2006 N N . TYR A 1 242 ? 22.617 4.705 26.040 1.00 47.66 242 TYR A N 1
ATOM 2007 C CA . TYR A 1 242 ? 22.666 4.611 27.503 1.00 47.66 242 TYR A CA 1
ATOM 2008 C C . TYR A 1 242 ? 21.380 4.047 28.149 1.00 47.66 242 TYR A C 1
ATOM 2010 O O . TYR A 1 242 ? 21.375 3.701 29.329 1.00 47.66 242 TYR A O 1
ATOM 2018 N N . SER A 1 243 ? 20.271 3.956 27.401 1.00 52.53 243 SER A N 1
ATOM 2019 C CA . SER A 1 243 ? 18.918 3.747 27.959 1.00 52.53 243 SER A CA 1
ATOM 2020 C C . SER A 1 243 ? 18.249 2.410 27.610 1.00 52.53 243 SER A C 1
ATOM 2022 O O . SER A 1 243 ? 17.172 2.120 28.128 1.00 52.53 243 SER A O 1
ATOM 2024 N N . GLY A 1 244 ? 18.840 1.603 26.719 1.00 52.56 244 GLY A N 1
ATOM 2025 C CA . GLY A 1 244 ? 18.262 0.320 26.285 1.00 52.56 244 GLY A CA 1
ATOM 2026 C C . GLY A 1 244 ? 16.916 0.438 25.548 1.00 52.56 244 GLY A C 1
ATOM 2027 O O . GLY A 1 244 ? 16.175 -0.541 25.465 1.00 52.56 244 GLY A O 1
ATOM 2028 N N . LYS A 1 245 ? 16.574 1.630 25.041 1.00 54.91 245 LYS A N 1
ATOM 2029 C CA . LYS A 1 245 ? 15.300 1.912 24.365 1.00 54.91 245 LYS A CA 1
ATOM 2030 C C . LYS A 1 245 ? 15.217 1.317 22.948 1.00 54.91 245 LYS A C 1
ATOM 2032 O O . LYS A 1 245 ? 16.214 0.982 22.315 1.00 54.91 245 LYS A O 1
ATOM 2037 N N . ARG A 1 246 ? 13.968 1.199 22.481 1.00 58.19 246 ARG A N 1
ATOM 2038 C CA . ARG A 1 246 ? 13.494 0.620 21.211 1.00 58.19 246 ARG A CA 1
ATOM 2039 C C . ARG A 1 246 ? 14.318 1.036 19.982 1.00 58.19 246 ARG A C 1
ATOM 2041 O O . ARG A 1 246 ? 14.498 2.228 19.737 1.00 58.19 246 ARG A O 1
ATOM 2048 N N . LYS A 1 247 ? 14.717 0.051 19.166 1.00 64.81 247 LYS A N 1
ATOM 2049 C CA . LYS A 1 247 ? 15.363 0.279 17.863 1.00 64.81 247 LYS A CA 1
ATOM 2050 C C . LYS A 1 247 ? 14.314 0.579 16.789 1.00 64.81 247 LYS A C 1
ATOM 2052 O O . LYS A 1 247 ? 13.441 -0.248 16.531 1.00 64.81 247 LYS A O 1
ATOM 2057 N N . ALA A 1 248 ? 14.409 1.745 16.164 1.00 72.19 248 ALA A N 1
ATOM 2058 C CA . ALA A 1 248 ? 13.664 2.089 14.957 1.00 72.19 248 ALA A CA 1
ATOM 2059 C C . ALA A 1 248 ? 14.308 1.434 13.722 1.00 72.19 248 ALA A C 1
ATOM 2061 O O . ALA A 1 248 ? 15.476 1.034 13.747 1.00 72.19 248 ALA A O 1
ATOM 2062 N N . PHE A 1 249 ? 13.571 1.359 12.611 1.00 76.75 249 PHE A N 1
ATOM 2063 C CA . PHE A 1 249 ? 14.122 0.897 11.330 1.00 76.75 249 PHE A CA 1
ATOM 2064 C C . PHE A 1 249 ? 15.325 1.752 10.893 1.00 76.75 249 PHE A C 1
ATOM 2066 O O . PHE A 1 249 ? 16.340 1.213 10.444 1.00 76.75 249 PHE A O 1
ATOM 2073 N N . LEU A 1 250 ? 15.259 3.066 11.113 1.00 81.75 250 LEU A N 1
ATOM 2074 C CA . LEU A 1 250 ? 16.356 3.984 10.821 1.00 81.75 250 LEU A CA 1
ATOM 2075 C C . LEU A 1 250 ? 17.616 3.710 11.663 1.00 81.75 250 LEU A C 1
ATOM 2077 O O . LEU A 1 250 ? 18.724 3.889 11.166 1.00 81.75 250 LEU A O 1
ATOM 2081 N N . ASP A 1 251 ? 17.493 3.190 12.890 1.00 80.94 251 ASP A N 1
ATOM 2082 C CA . ASP A 1 251 ? 18.678 2.827 13.686 1.00 80.94 251 ASP A CA 1
ATOM 2083 C C . ASP A 1 251 ? 19.471 1.699 13.038 1.00 80.94 251 ASP A C 1
ATOM 2085 O O . ASP A 1 251 ? 20.701 1.707 13.091 1.00 80.94 251 ASP A O 1
ATOM 2089 N N . ILE A 1 252 ? 18.758 0.753 12.420 1.00 77.69 252 ILE A N 1
ATOM 2090 C CA . ILE A 1 252 ? 19.352 -0.367 11.696 1.00 77.69 252 ILE A CA 1
ATOM 2091 C C . ILE A 1 252 ? 20.084 0.173 10.470 1.00 77.69 252 ILE A C 1
ATOM 2093 O O . ILE A 1 252 ? 21.259 -0.129 10.301 1.00 77.69 252 ILE A O 1
ATOM 2097 N N . LEU A 1 253 ? 19.455 1.051 9.683 1.00 81.12 253 LEU A N 1
ATOM 2098 C CA . LEU A 1 253 ? 20.116 1.709 8.550 1.00 81.12 253 LEU A CA 1
ATOM 2099 C C . LEU A 1 253 ? 21.394 2.463 8.953 1.00 81.12 253 LEU A C 1
ATOM 2101 O O . LEU A 1 253 ? 22.390 2.391 8.236 1.00 81.12 253 LEU A O 1
ATOM 2105 N N . LEU A 1 254 ? 21.381 3.150 10.098 1.00 83.31 254 LEU A N 1
ATOM 2106 C CA . LEU A 1 254 ? 22.531 3.905 10.608 1.00 83.31 254 LEU A CA 1
ATOM 2107 C C . LEU A 1 254 ? 23.689 3.010 11.090 1.00 83.31 254 LEU A C 1
ATOM 2109 O O . LEU A 1 254 ? 24.848 3.427 11.020 1.00 83.31 254 LEU A O 1
ATOM 2113 N N . ASP A 1 255 ? 23.395 1.800 11.575 1.00 78.81 255 ASP A N 1
ATOM 2114 C CA . ASP A 1 255 ? 24.406 0.826 12.026 1.00 78.81 255 ASP A CA 1
ATOM 2115 C C . ASP A 1 255 ? 24.884 -0.115 10.927 1.00 78.81 255 ASP A C 1
ATOM 2117 O O . ASP A 1 255 ? 25.946 -0.736 11.049 1.00 78.81 255 ASP A O 1
ATOM 2121 N N . CYS A 1 256 ? 24.087 -0.265 9.875 1.00 74.06 256 CYS A N 1
ATOM 2122 C CA . CYS A 1 256 ? 24.341 -1.251 8.853 1.00 74.06 256 CYS A CA 1
ATOM 2123 C C . CYS A 1 256 ? 25.609 -0.942 8.057 1.00 74.06 256 CYS A C 1
ATOM 2125 O O . CYS A 1 256 ? 25.896 0.186 7.648 1.00 74.06 256 CYS A O 1
ATOM 2127 N N . LYS A 1 257 ? 26.353 -2.018 7.809 1.00 73.12 257 LYS A N 1
ATOM 2128 C CA . LYS A 1 257 ? 27.500 -2.050 6.914 1.00 73.12 257 LYS A CA 1
ATOM 2129 C C . LYS A 1 257 ? 27.150 -2.872 5.681 1.00 73.12 257 LYS A C 1
ATOM 2131 O O . LYS A 1 257 ? 26.387 -3.833 5.779 1.00 73.12 257 LYS A O 1
ATOM 2136 N N . ASP A 1 258 ? 27.691 -2.485 4.536 1.00 71.81 258 ASP A N 1
ATOM 2137 C CA . ASP A 1 258 ? 27.607 -3.257 3.304 1.00 71.81 258 ASP A CA 1
ATOM 2138 C C . ASP A 1 258 ? 28.455 -4.545 3.376 1.00 71.81 258 ASP A C 1
ATOM 2140 O O . ASP A 1 258 ? 29.125 -4.829 4.372 1.00 71.81 258 ASP A O 1
ATOM 2144 N N . GLU A 1 259 ? 28.433 -5.345 2.306 1.00 67.31 259 GLU A N 1
ATOM 2145 C CA . GLU A 1 259 ? 29.188 -6.606 2.225 1.00 67.31 259 GLU A CA 1
ATOM 2146 C C . GLU A 1 259 ? 30.714 -6.405 2.274 1.00 67.31 259 GLU A C 1
ATOM 2148 O O . GLU A 1 259 ? 31.445 -7.341 2.591 1.00 67.31 259 GLU A O 1
ATOM 2153 N N . SER A 1 260 ? 31.194 -5.186 2.007 1.00 71.69 260 SER A N 1
ATOM 2154 C CA . SER A 1 260 ? 32.608 -4.803 2.114 1.00 71.69 260 SER A CA 1
ATOM 2155 C C . SER A 1 260 ? 32.970 -4.264 3.505 1.00 71.69 260 SER A C 1
ATOM 2157 O O . SER A 1 260 ? 34.122 -3.910 3.749 1.00 71.69 260 SER A O 1
ATOM 2159 N N . GLY A 1 261 ? 32.008 -4.199 4.433 1.00 74.38 261 GLY A N 1
ATOM 2160 C CA . GLY A 1 261 ? 32.195 -3.666 5.780 1.00 74.38 261 GLY A CA 1
ATOM 2161 C C . GLY A 1 261 ? 32.140 -2.136 5.873 1.00 74.38 261 GLY A C 1
ATOM 2162 O O . GLY A 1 261 ? 32.398 -1.595 6.956 1.00 74.38 261 GLY A O 1
ATOM 2163 N N . ASN A 1 262 ? 31.783 -1.437 4.792 1.00 78.19 262 ASN A N 1
ATOM 2164 C CA . ASN A 1 262 ? 31.644 0.018 4.771 1.00 78.19 262 ASN A CA 1
ATOM 2165 C C . ASN A 1 262 ? 30.267 0.436 5.278 1.00 78.19 262 ASN A C 1
ATOM 2167 O O . ASN A 1 262 ? 29.270 -0.241 5.039 1.00 78.19 262 ASN A O 1
ATOM 2171 N N . LYS A 1 263 ? 30.193 1.576 5.965 1.00 82.12 263 LYS A N 1
ATOM 2172 C CA . LYS A 1 263 ? 28.902 2.174 6.317 1.00 82.12 263 LYS A CA 1
ATOM 2173 C C . LYS A 1 263 ? 28.196 2.680 5.063 1.00 82.12 263 LYS A C 1
ATOM 2175 O O . LYS A 1 263 ? 28.843 3.080 4.098 1.00 82.12 263 LYS A O 1
ATOM 2180 N N . LEU A 1 264 ? 26.870 2.701 5.122 1.00 86.19 264 LEU A N 1
ATOM 2181 C CA . LEU A 1 264 ? 26.062 3.343 4.096 1.00 86.19 264 LEU A CA 1
ATOM 2182 C C . LEU A 1 264 ? 26.361 4.837 4.013 1.00 86.19 264 LEU A C 1
ATOM 2184 O O . LEU A 1 264 ? 26.586 5.490 5.034 1.00 86.19 264 LEU A O 1
ATOM 2188 N N . THR A 1 265 ? 26.341 5.367 2.793 1.00 89.94 265 THR A N 1
ATOM 2189 C CA . THR A 1 265 ? 26.437 6.810 2.577 1.00 89.94 265 THR A CA 1
ATOM 2190 C C . THR A 1 265 ? 25.153 7.509 3.027 1.00 89.94 265 THR A C 1
ATOM 2192 O O . THR A 1 265 ? 24.086 6.898 3.093 1.00 89.94 265 THR A O 1
ATOM 2195 N N . ASP A 1 266 ? 25.231 8.810 3.300 1.00 88.25 266 ASP A N 1
ATOM 2196 C CA . ASP A 1 266 ? 24.044 9.615 3.623 1.00 88.25 266 ASP A CA 1
ATOM 2197 C C . ASP A 1 266 ? 23.030 9.604 2.474 1.00 88.25 266 ASP A C 1
ATOM 2199 O O . ASP A 1 266 ? 21.823 9.630 2.705 1.00 88.25 266 ASP A O 1
ATOM 2203 N N . GLU A 1 267 ? 23.517 9.502 1.236 1.00 91.31 267 GLU A N 1
ATOM 2204 C CA . GLU A 1 267 ? 22.679 9.313 0.060 1.00 91.31 267 GLU A CA 1
ATOM 2205 C C . GLU A 1 267 ? 21.936 7.973 0.098 1.00 91.31 267 GLU A C 1
ATOM 2207 O O . GLU A 1 267 ? 20.716 7.958 -0.030 1.00 91.31 267 GLU A O 1
ATOM 2212 N N . ASP A 1 268 ? 22.640 6.865 0.339 1.00 91.25 268 ASP A N 1
ATOM 2213 C CA . ASP A 1 268 ? 22.022 5.540 0.445 1.00 91.25 268 ASP A CA 1
ATOM 2214 C C . ASP A 1 268 ? 20.981 5.463 1.570 1.00 91.25 268 ASP A C 1
ATOM 2216 O O . ASP A 1 268 ? 19.955 4.802 1.425 1.00 91.25 268 ASP A O 1
ATOM 2220 N N . ILE A 1 269 ? 21.240 6.116 2.707 1.00 91.56 269 ILE A N 1
ATOM 2221 C CA . ILE A 1 269 ? 20.290 6.155 3.824 1.00 91.56 269 ILE A CA 1
ATOM 2222 C C . ILE A 1 269 ? 19.060 6.974 3.425 1.00 91.56 269 ILE A C 1
ATOM 2224 O O . ILE A 1 269 ? 17.941 6.526 3.667 1.00 91.56 269 ILE A O 1
ATOM 2228 N N . ARG A 1 270 ? 19.246 8.131 2.774 1.00 93.75 270 ARG A N 1
ATOM 2229 C CA . ARG A 1 270 ? 18.145 8.958 2.261 1.00 93.75 270 ARG A CA 1
ATOM 2230 C C . ARG A 1 270 ? 17.278 8.193 1.260 1.00 93.75 270 ARG A C 1
ATOM 2232 O O . ARG A 1 270 ? 16.062 8.237 1.390 1.00 93.75 270 ARG A O 1
ATOM 2239 N N . GLU A 1 271 ? 17.873 7.450 0.320 1.00 94.00 271 GLU A N 1
ATOM 2240 C CA . GLU A 1 271 ? 17.121 6.600 -0.626 1.00 94.00 271 GLU A CA 1
ATOM 2241 C C . GLU A 1 271 ? 16.160 5.643 0.087 1.00 94.00 271 GLU A C 1
ATOM 2243 O O . GLU A 1 271 ? 14.999 5.507 -0.307 1.00 94.00 271 GLU A O 1
ATOM 2248 N N . GLU A 1 272 ? 16.627 4.982 1.148 1.00 92.88 272 GLU A N 1
ATOM 2249 C CA . GLU A 1 272 ? 15.785 4.066 1.912 1.00 92.88 272 GLU A CA 1
ATOM 2250 C C . GLU A 1 272 ? 14.763 4.824 2.771 1.00 92.88 272 GLU A C 1
ATOM 2252 O O . GLU A 1 272 ? 13.599 4.435 2.798 1.00 92.88 272 GLU A O 1
ATOM 2257 N N . VAL A 1 273 ? 15.129 5.938 3.412 1.00 92.19 273 VAL A N 1
ATOM 2258 C CA . VAL A 1 273 ? 14.170 6.770 4.165 1.00 92.19 273 VAL A CA 1
ATOM 2259 C C . VAL A 1 273 ? 13.020 7.230 3.266 1.00 92.19 273 VAL A C 1
ATOM 2261 O O . VAL A 1 273 ? 11.864 6.972 3.599 1.00 92.19 273 VAL A O 1
ATOM 2264 N N . ASP A 1 274 ? 13.317 7.805 2.098 1.00 92.81 274 ASP A N 1
ATOM 2265 C CA . ASP A 1 274 ? 12.303 8.225 1.125 1.00 92.81 274 ASP A CA 1
ATOM 2266 C C . ASP A 1 274 ? 11.434 7.041 0.671 1.00 92.81 274 ASP A C 1
ATOM 2268 O O . ASP A 1 274 ? 10.205 7.145 0.621 1.00 92.81 274 ASP A O 1
ATOM 2272 N N . THR A 1 275 ? 12.064 5.893 0.383 1.00 93.56 275 THR A N 1
ATOM 2273 C CA . THR A 1 275 ? 11.366 4.672 -0.054 1.00 93.56 275 THR A CA 1
ATOM 2274 C C . THR A 1 275 ? 10.374 4.192 1.003 1.00 93.56 275 THR A C 1
ATOM 2276 O O . THR A 1 275 ? 9.199 3.998 0.697 1.00 93.56 275 THR A O 1
ATOM 2279 N N . PHE A 1 276 ? 10.810 4.022 2.253 1.00 92.19 276 PHE A N 1
ATOM 2280 C CA . PHE A 1 276 ? 9.960 3.479 3.315 1.00 92.19 276 PHE A CA 1
ATOM 2281 C C . PHE A 1 276 ? 8.905 4.472 3.795 1.00 92.19 276 PHE A C 1
ATOM 2283 O O . PHE A 1 276 ? 7.788 4.048 4.093 1.00 92.19 276 PHE A O 1
ATOM 2290 N N . MET A 1 277 ? 9.217 5.773 3.826 1.00 90.06 277 MET A N 1
ATOM 2291 C CA . MET A 1 277 ? 8.219 6.801 4.117 1.00 90.06 277 MET A CA 1
ATOM 2292 C C . MET A 1 277 ? 7.091 6.757 3.092 1.00 90.06 277 MET A C 1
ATOM 2294 O O . MET A 1 277 ? 5.934 6.701 3.491 1.00 90.06 277 MET A O 1
ATOM 2298 N N . PHE A 1 278 ? 7.395 6.713 1.790 1.00 90.44 278 PHE A N 1
ATOM 2299 C CA . PHE A 1 278 ? 6.371 6.622 0.747 1.00 90.44 278 PHE A CA 1
ATOM 2300 C C . PHE A 1 278 ? 5.597 5.298 0.787 1.00 90.44 278 PHE A C 1
ATOM 2302 O O . PHE A 1 278 ? 4.369 5.301 0.903 1.00 90.44 278 PHE A O 1
ATOM 2309 N N . GLU A 1 279 ? 6.302 4.167 0.700 1.00 92.69 279 GLU A N 1
ATOM 2310 C CA . GLU A 1 279 ? 5.675 2.848 0.576 1.00 92.69 279 GLU A CA 1
ATOM 2311 C C . GLU A 1 279 ? 4.850 2.467 1.807 1.00 92.69 279 GLU A C 1
ATOM 2313 O O . GLU A 1 279 ? 3.833 1.783 1.665 1.00 92.69 279 GLU A O 1
ATOM 2318 N N . GLY A 1 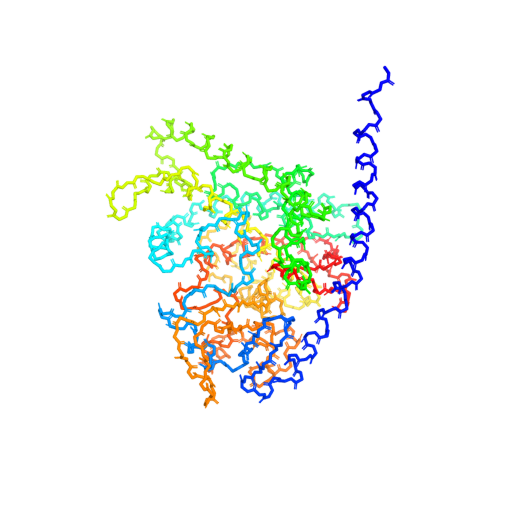280 ? 5.274 2.915 2.993 1.00 91.50 280 GLY A N 1
ATOM 2319 C CA . GLY A 1 280 ? 4.650 2.576 4.266 1.00 91.50 280 GLY A CA 1
ATOM 2320 C C . GLY A 1 280 ? 3.313 3.268 4.528 1.00 91.50 280 GLY A C 1
ATOM 2321 O O . GLY A 1 280 ? 2.461 2.651 5.152 1.00 91.50 280 GLY A O 1
ATOM 2322 N N . HIS A 1 281 ? 3.083 4.489 4.024 1.00 92.12 281 HIS A N 1
ATOM 2323 C CA . HIS A 1 281 ? 1.839 5.223 4.312 1.00 92.12 281 HIS A CA 1
ATOM 2324 C C . HIS A 1 281 ? 0.831 5.233 3.152 1.00 92.12 281 HIS A C 1
ATOM 2326 O O . HIS A 1 281 ? -0.364 5.011 3.364 1.00 92.12 281 HIS A O 1
ATOM 2332 N N . ASP A 1 282 ? 1.272 5.488 1.913 1.00 90.88 282 ASP A N 1
ATOM 2333 C CA . ASP A 1 282 ? 0.343 5.755 0.801 1.00 90.88 282 ASP A CA 1
ATOM 2334 C C . ASP A 1 282 ? -0.417 4.471 0.422 1.00 90.88 282 ASP A C 1
ATOM 2336 O O . ASP A 1 282 ? -1.619 4.499 0.158 1.00 90.88 282 ASP A O 1
ATOM 2340 N N . THR A 1 283 ? 0.260 3.315 0.482 1.00 95.06 283 THR A N 1
ATOM 2341 C CA . THR A 1 283 ? -0.344 2.007 0.177 1.00 95.06 283 THR A CA 1
ATOM 2342 C C . THR A 1 283 ? -1.311 1.525 1.259 1.00 95.06 283 THR A C 1
ATOM 2344 O O . THR A 1 283 ? -2.365 0.967 0.927 1.00 95.06 283 THR A O 1
ATOM 2347 N N . VAL A 1 284 ? -0.973 1.740 2.534 1.00 96.06 284 VAL A N 1
ATOM 2348 C CA . VAL A 1 284 ? -1.775 1.290 3.677 1.00 96.06 284 VAL A CA 1
ATOM 2349 C C . VAL A 1 284 ? -3.002 2.174 3.850 1.00 96.06 284 VAL A C 1
ATOM 2351 O O . VAL A 1 284 ? -4.107 1.648 3.961 1.00 96.06 284 VAL A O 1
ATOM 2354 N N . SER A 1 285 ? -2.852 3.494 3.730 1.00 95.12 285 SER A N 1
ATOM 2355 C CA . SER A 1 285 ? -3.988 4.421 3.775 1.00 95.12 285 SER A CA 1
ATOM 2356 C C . SER A 1 285 ? -5.032 4.126 2.697 1.00 95.12 285 SER A C 1
ATOM 2358 O O . SER A 1 285 ? -6.226 4.108 2.990 1.00 95.12 285 SER A O 1
ATOM 2360 N N . ALA A 1 286 ? -4.608 3.788 1.473 1.00 95.25 286 ALA A N 1
ATOM 2361 C CA . ALA A 1 286 ? -5.516 3.336 0.419 1.00 95.25 286 ALA A CA 1
ATOM 2362 C C . ALA A 1 286 ? -6.254 2.035 0.784 1.00 95.25 286 ALA A C 1
ATOM 2364 O O . ALA A 1 286 ? -7.447 1.905 0.506 1.00 95.25 286 ALA A O 1
ATOM 2365 N N . ALA A 1 287 ? -5.573 1.076 1.417 1.00 97.69 287 ALA A N 1
ATOM 2366 C CA . ALA A 1 287 ? -6.188 -0.178 1.849 1.00 97.69 287 ALA A CA 1
ATOM 2367 C C . ALA A 1 287 ? -7.191 0.037 2.995 1.00 97.69 287 ALA A C 1
ATOM 2369 O O . ALA A 1 287 ? -8.293 -0.516 2.952 1.00 97.69 287 ALA A O 1
ATOM 2370 N N . ILE A 1 288 ? -6.855 0.877 3.982 1.00 98.19 288 ILE A N 1
ATOM 2371 C CA . ILE A 1 288 ? -7.763 1.250 5.076 1.00 98.19 288 ILE A CA 1
ATOM 2372 C C . ILE A 1 288 ? -8.996 1.941 4.500 1.00 98.19 288 ILE A C 1
ATOM 2374 O O . ILE A 1 288 ? -10.114 1.527 4.786 1.00 98.19 288 ILE A O 1
ATOM 2378 N N . ALA A 1 289 ? -8.802 2.934 3.631 1.00 96.94 289 ALA A N 1
ATOM 2379 C CA . ALA A 1 289 ? -9.875 3.710 3.019 1.00 96.94 289 ALA A CA 1
ATOM 2380 C C . ALA A 1 289 ? -10.898 2.822 2.291 1.00 96.94 289 ALA A C 1
ATOM 2382 O O . ALA A 1 289 ? -12.099 2.910 2.549 1.00 96.94 289 ALA A O 1
ATOM 2383 N N . HIS A 1 290 ? -10.434 1.903 1.438 1.00 97.12 290 HIS A N 1
ATOM 2384 C CA . HIS A 1 290 ? -11.333 0.975 0.748 1.00 97.12 290 HIS A CA 1
ATOM 2385 C C . HIS A 1 290 ? -11.966 -0.058 1.690 1.00 97.12 290 HIS A C 1
ATOM 2387 O O . HIS A 1 290 ? -13.101 -0.468 1.454 1.00 97.12 290 HIS A O 1
ATOM 2393 N N . THR A 1 291 ? -11.283 -0.462 2.766 1.00 98.38 291 THR A N 1
ATOM 2394 C CA . THR A 1 291 ? -11.862 -1.368 3.775 1.00 98.38 291 THR A CA 1
ATOM 2395 C C . THR A 1 291 ? -12.967 -0.675 4.575 1.00 98.38 291 THR A C 1
ATOM 2397 O O . THR A 1 291 ? -14.028 -1.263 4.778 1.00 98.38 291 THR A O 1
ATOM 2400 N N . VAL A 1 292 ? -12.753 0.583 4.980 1.00 98.31 292 VAL A N 1
ATOM 2401 C CA . VAL A 1 292 ? -13.759 1.445 5.623 1.00 98.31 292 VAL A CA 1
ATOM 2402 C C . VAL A 1 292 ? -14.980 1.590 4.720 1.00 98.31 292 VAL A C 1
ATOM 2404 O O . VAL A 1 292 ? -16.098 1.356 5.173 1.00 98.31 292 VAL A O 1
ATOM 2407 N N . TYR A 1 293 ? -14.766 1.896 3.439 1.00 97.81 293 TYR A N 1
ATOM 2408 C CA . TYR A 1 293 ? -15.839 1.984 2.453 1.00 97.81 293 TYR A CA 1
ATOM 2409 C C . TYR A 1 293 ? -16.624 0.671 2.309 1.00 97.81 293 TYR A C 1
ATOM 2411 O O . TYR A 1 293 ? -17.848 0.650 2.407 1.00 97.81 293 TYR A O 1
ATOM 2419 N N . LEU A 1 294 ? -15.936 -0.454 2.113 1.00 97.94 294 LEU A N 1
ATOM 2420 C CA . LEU A 1 294 ? -16.606 -1.737 1.903 1.00 97.94 294 LEU A CA 1
ATOM 2421 C C . LEU A 1 294 ? -17.378 -2.191 3.146 1.00 97.94 294 LEU A C 1
ATOM 2423 O O . LEU A 1 294 ? -18.530 -2.596 3.033 1.00 97.94 294 LEU A O 1
ATOM 2427 N N . LEU A 1 295 ? -16.810 -2.075 4.346 1.00 98.50 295 LEU A N 1
ATOM 2428 C CA . LEU A 1 295 ? -17.544 -2.421 5.568 1.00 98.50 295 LEU A CA 1
ATOM 2429 C C . LEU A 1 295 ? -18.689 -1.445 5.865 1.00 98.50 295 LEU A C 1
ATOM 2431 O O . LEU A 1 295 ? -19.713 -1.870 6.402 1.00 98.50 295 LEU A O 1
ATOM 2435 N N . GLY A 1 296 ? -18.547 -0.169 5.498 1.00 97.69 296 GLY A N 1
ATOM 2436 C CA . GLY A 1 296 ? -19.618 0.822 5.590 1.00 97.69 296 GLY A CA 1
ATOM 2437 C C . GLY A 1 296 ? -20.758 0.584 4.595 1.00 97.69 296 GLY A C 1
ATOM 2438 O O . GLY A 1 296 ? -21.904 0.899 4.903 1.00 97.69 296 GLY A O 1
ATOM 2439 N N . ALA A 1 297 ? -20.474 -0.025 3.440 1.00 97.38 297 ALA A N 1
ATOM 2440 C CA . ALA A 1 297 ? -21.476 -0.463 2.464 1.00 97.38 297 ALA A CA 1
ATOM 2441 C C . ALA A 1 297 ? -22.080 -1.850 2.790 1.00 97.38 297 ALA A C 1
ATOM 2443 O O . ALA A 1 297 ? -23.183 -2.174 2.349 1.00 97.38 297 ALA A O 1
ATOM 2444 N N . HIS A 1 298 ? -21.381 -2.673 3.581 1.00 98.00 298 HIS A N 1
ATOM 2445 C CA . HIS A 1 298 ? -21.760 -4.048 3.925 1.00 98.00 298 HIS A CA 1
ATOM 2446 C C . HIS A 1 298 ? -21.950 -4.230 5.441 1.00 98.00 298 HIS A C 1
ATOM 2448 O O . HIS A 1 298 ? -21.215 -4.958 6.114 1.00 98.00 298 HIS A O 1
ATOM 2454 N N . ILE A 1 299 ? -22.996 -3.597 5.987 1.00 97.31 299 ILE A N 1
ATOM 2455 C CA . ILE A 1 299 ? -23.297 -3.554 7.433 1.00 97.31 299 ILE A CA 1
ATOM 2456 C C . ILE A 1 299 ? -23.404 -4.949 8.079 1.00 97.31 299 ILE A C 1
ATOM 2458 O O . ILE A 1 299 ? -23.057 -5.123 9.247 1.00 97.31 299 ILE A O 1
ATOM 2462 N N . SER A 1 300 ? -23.856 -5.971 7.344 1.00 98.19 300 SER A N 1
ATOM 2463 C CA . SER A 1 300 ? -23.892 -7.354 7.843 1.00 98.19 300 SER A CA 1
ATOM 2464 C C . SER A 1 300 ? -22.507 -7.893 8.190 1.00 98.19 300 SER A C 1
ATOM 2466 O O . SER A 1 300 ? -22.350 -8.572 9.203 1.00 98.19 300 SER A O 1
ATOM 2468 N N . ASP A 1 301 ? -21.505 -7.597 7.365 1.00 98.62 301 ASP A N 1
ATOM 2469 C CA . ASP A 1 301 ? -20.132 -8.051 7.572 1.00 98.62 301 ASP A CA 1
ATOM 2470 C C . ASP A 1 301 ? -19.412 -7.183 8.597 1.00 98.62 301 ASP A C 1
ATOM 2472 O O . ASP A 1 301 ? -18.681 -7.712 9.432 1.00 98.62 301 ASP A O 1
ATOM 2476 N N . GLN A 1 302 ? -19.732 -5.888 8.641 1.00 98.62 302 GLN A N 1
ATOM 2477 C CA . GLN A 1 302 ? -19.313 -5.000 9.723 1.00 98.62 302 GLN A CA 1
ATOM 2478 C C . GLN A 1 302 ? -19.732 -5.535 11.099 1.00 98.62 302 GLN A C 1
ATOM 2480 O O . GLN A 1 302 ? -18.894 -5.646 11.992 1.00 98.62 302 GLN A O 1
ATOM 2485 N N . LYS A 1 303 ? -20.999 -5.948 11.256 1.00 98.44 303 LYS A N 1
ATOM 2486 C CA . LYS A 1 303 ? -21.515 -6.521 12.511 1.00 98.44 303 LYS A CA 1
ATOM 2487 C C . LYS A 1 303 ? -20.804 -7.812 12.910 1.00 98.44 303 LYS A C 1
ATOM 2489 O O . LYS A 1 303 ? -20.586 -8.035 14.096 1.00 98.44 303 LYS A O 1
ATOM 2494 N N . LYS A 1 304 ? -20.417 -8.658 11.950 1.00 98.56 304 LYS A N 1
ATOM 2495 C CA . LYS A 1 304 ? -19.632 -9.871 12.238 1.00 98.56 304 LYS A CA 1
ATOM 2496 C C . LYS A 1 304 ? -18.229 -9.524 12.734 1.00 98.56 304 LYS A C 1
ATOM 2498 O O . LYS A 1 304 ? -17.791 -10.111 13.716 1.00 98.56 304 LYS A O 1
ATOM 2503 N N . CYS A 1 305 ? -17.554 -8.557 12.104 1.00 98.56 305 CYS A N 1
ATOM 2504 C CA . CYS A 1 305 ? -16.263 -8.060 12.589 1.00 98.56 305 CYS A CA 1
ATOM 2505 C C . CYS A 1 305 ? -16.394 -7.480 14.003 1.00 98.56 305 CYS A C 1
ATOM 2507 O O . CYS A 1 305 ? -15.603 -7.805 14.875 1.00 98.56 305 CYS A O 1
ATOM 2509 N N . GLN A 1 306 ? -17.418 -6.665 14.253 1.00 98.31 306 GLN A N 1
ATOM 2510 C CA . GLN A 1 306 ? -17.702 -6.105 15.575 1.00 98.31 306 GLN A CA 1
ATOM 2511 C C . GLN A 1 306 ? -17.907 -7.201 16.635 1.00 98.31 306 GLN A C 1
ATOM 2513 O O . GLN A 1 306 ? -17.251 -7.177 17.668 1.00 98.31 306 GLN A O 1
ATOM 2518 N N . GLN A 1 307 ? -18.730 -8.213 16.345 1.00 97.81 307 GLN A N 1
ATOM 2519 C CA . GLN A 1 307 ? -18.944 -9.360 17.238 1.00 97.81 307 GLN A CA 1
ATOM 2520 C C . GLN A 1 307 ? -17.680 -10.201 17.463 1.00 97.81 307 GLN A C 1
ATOM 2522 O O . GLN A 1 307 ? -17.520 -10.787 18.531 1.00 97.81 307 GLN A O 1
ATOM 2527 N N . GLU A 1 308 ? -16.813 -10.328 16.455 1.00 98.12 308 GLU A N 1
ATOM 2528 C CA . GLU A 1 308 ? -15.498 -10.957 16.609 1.00 98.12 308 GLU A CA 1
ATOM 2529 C C . GLU A 1 308 ? -14.632 -10.154 17.585 1.00 98.12 308 GLU A C 1
ATOM 2531 O O . GLU A 1 308 ? -14.074 -10.727 18.517 1.00 98.12 308 GLU A O 1
ATOM 2536 N N . LEU A 1 309 ? -14.567 -8.833 17.414 1.00 97.81 309 LEU A N 1
ATOM 2537 C CA . LEU A 1 309 ? -13.755 -7.946 18.245 1.00 97.81 309 LEU A CA 1
ATOM 2538 C C . LEU A 1 309 ? -14.246 -7.888 19.697 1.00 97.81 309 LEU A C 1
ATOM 2540 O O . LEU A 1 309 ? -13.422 -7.969 20.606 1.00 97.81 309 LEU A O 1
ATOM 2544 N N . ASP A 1 310 ? -15.561 -7.850 19.921 1.00 96.00 310 ASP A N 1
ATOM 2545 C CA . ASP A 1 310 ? -16.154 -7.878 21.267 1.00 96.00 310 ASP A CA 1
ATOM 2546 C C . ASP A 1 310 ? -15.817 -9.168 22.029 1.00 96.00 310 ASP A C 1
ATOM 2548 O O . ASP A 1 310 ? -15.723 -9.165 23.249 1.00 96.00 310 ASP A O 1
ATOM 2552 N N . LYS A 1 311 ? -15.637 -10.291 21.320 1.00 95.88 311 LYS A N 1
ATOM 2553 C CA . LYS A 1 311 ? -15.239 -11.572 21.931 1.00 95.88 311 LYS A CA 1
ATOM 2554 C C . LYS A 1 311 ? -13.744 -11.654 22.226 1.00 95.88 311 LYS A C 1
ATOM 2556 O O . LYS A 1 311 ? -13.332 -12.503 23.009 1.00 95.88 311 LYS A O 1
ATOM 2561 N N . ILE A 1 312 ? -12.930 -10.855 21.538 1.00 96.25 312 ILE A N 1
ATOM 2562 C CA . ILE A 1 312 ? -11.475 -10.819 21.724 1.00 96.25 312 ILE A CA 1
ATOM 2563 C C . ILE A 1 312 ? -11.112 -9.890 22.888 1.00 96.25 312 ILE A C 1
ATOM 2565 O O . ILE A 1 312 ? -10.166 -10.174 23.624 1.00 96.25 312 ILE A O 1
ATOM 2569 N N . LEU A 1 313 ? -11.845 -8.785 23.049 1.00 91.56 313 LEU A N 1
ATOM 2570 C CA . LEU A 1 313 ? -11.591 -7.786 24.080 1.00 91.56 313 LEU A CA 1
ATOM 2571 C C . LEU A 1 313 ? -12.643 -7.831 25.189 1.00 91.56 313 LEU A C 1
ATOM 2573 O O . LEU A 1 313 ? -13.742 -7.309 25.040 1.00 91.56 313 LEU A O 1
ATOM 2577 N N . ASP A 1 314 ? -12.248 -8.355 26.347 1.00 81.56 314 ASP A N 1
ATOM 2578 C CA . ASP A 1 314 ? -13.090 -8.360 27.551 1.00 81.56 314 ASP A CA 1
ATOM 2579 C C . ASP A 1 314 ? -13.217 -6.968 28.210 1.00 81.56 314 ASP A C 1
ATOM 2581 O O . ASP A 1 314 ? -14.110 -6.735 29.026 1.00 81.56 314 ASP A O 1
ATOM 2585 N N . SER A 1 315 ? -12.307 -6.035 27.903 1.00 85.00 315 SER A N 1
ATOM 2586 C CA . SER A 1 315 ? -12.310 -4.662 28.423 1.00 85.00 315 SER A CA 1
ATOM 2587 C C . SER A 1 315 ? -11.522 -3.698 27.521 1.00 85.00 315 SER A C 1
ATOM 2589 O O . SER A 1 315 ? -10.706 -4.148 26.710 1.00 85.00 315 SER A O 1
ATOM 2591 N N . PRO A 1 316 ? -11.729 -2.368 27.644 1.00 86.25 316 PRO A N 1
ATOM 2592 C CA . PRO A 1 316 ? -10.949 -1.379 26.902 1.00 86.25 316 PRO A CA 1
ATOM 2593 C C . PRO A 1 316 ? -9.463 -1.427 27.287 1.00 86.25 316 PRO A C 1
ATOM 2595 O O . PRO A 1 316 ? -9.086 -1.071 28.404 1.00 86.25 316 PRO A O 1
ATOM 2598 N N . ARG A 1 317 ? -8.618 -1.862 26.349 1.00 93.38 317 ARG A N 1
ATOM 2599 C CA . ARG A 1 317 ? -7.152 -1.890 26.457 1.00 93.38 317 ARG A CA 1
ATOM 2600 C C . ARG A 1 317 ? -6.514 -1.875 25.068 1.00 93.38 317 ARG A C 1
ATOM 2602 O O . ARG A 1 317 ? -7.190 -2.145 24.078 1.00 93.38 317 ARG A O 1
ATOM 2609 N N . ASP A 1 318 ? -5.208 -1.639 25.023 1.00 95.06 318 ASP A N 1
ATOM 2610 C CA . ASP A 1 318 ? -4.417 -1.761 23.798 1.00 95.06 318 ASP A CA 1
ATOM 2611 C C . ASP A 1 318 ? -4.420 -3.198 23.256 1.00 95.06 318 ASP A C 1
ATOM 2613 O O . ASP A 1 318 ? -4.467 -4.184 24.010 1.00 95.06 318 ASP A O 1
ATOM 2617 N N . PHE A 1 319 ? -4.334 -3.318 21.930 1.00 96.88 319 PHE A N 1
ATOM 2618 C CA . PHE A 1 319 ? -4.211 -4.604 21.259 1.00 96.88 319 PHE A CA 1
ATOM 2619 C C . PHE A 1 319 ? -2.826 -5.210 21.478 1.00 96.88 319 PHE A C 1
ATOM 2621 O O . PHE A 1 319 ? -1.799 -4.535 21.389 1.00 96.88 319 PHE A O 1
ATOM 2628 N N . THR A 1 320 ? -2.803 -6.524 21.671 1.00 95.75 320 THR A N 1
ATOM 2629 C CA . THR A 1 320 ? -1.603 -7.360 21.705 1.00 95.75 320 THR A CA 1
ATOM 2630 C C . THR A 1 320 ? -1.463 -8.157 20.405 1.00 95.75 320 THR A C 1
ATOM 2632 O O . THR A 1 320 ? -2.414 -8.306 19.636 1.00 95.75 320 THR A O 1
ATOM 2635 N N . MET A 1 321 ? -0.281 -8.734 20.155 1.00 94.75 321 MET A N 1
ATOM 2636 C CA . MET A 1 321 ? -0.083 -9.610 18.987 1.00 94.75 321 MET A CA 1
ATOM 2637 C C . MET A 1 321 ? -1.018 -10.828 18.997 1.00 94.75 321 MET A C 1
ATOM 2639 O O . MET A 1 321 ? -1.391 -11.315 17.931 1.00 94.75 321 MET A O 1
ATOM 2643 N N . ASP A 1 322 ? -1.376 -11.323 20.186 1.00 95.88 322 ASP A N 1
ATOM 2644 C CA . ASP A 1 322 ? -2.303 -12.445 20.342 1.00 95.88 322 ASP A CA 1
ATOM 2645 C C . ASP A 1 322 ? -3.715 -12.049 19.888 1.00 95.88 322 ASP A C 1
ATOM 2647 O O . ASP A 1 322 ? -4.330 -12.775 19.108 1.00 95.88 322 ASP A O 1
ATOM 2651 N N . ASP A 1 323 ? -4.180 -10.848 20.250 1.00 97.25 323 ASP A N 1
ATOM 2652 C CA . ASP A 1 323 ? -5.469 -10.320 19.781 1.00 97.25 323 ASP A CA 1
ATOM 2653 C C . ASP A 1 323 ? -5.503 -10.214 18.253 1.00 97.25 323 ASP A C 1
ATOM 2655 O O . ASP A 1 323 ? -6.435 -10.705 17.615 1.00 97.25 323 ASP A O 1
ATOM 2659 N N . LEU A 1 324 ? -4.450 -9.652 17.641 1.00 97.25 324 LEU A N 1
ATOM 2660 C CA . LEU A 1 324 ? -4.364 -9.523 16.180 1.00 97.25 324 LEU A CA 1
ATOM 2661 C C . LEU A 1 324 ? -4.408 -10.880 15.464 1.00 97.25 324 LEU A C 1
ATOM 2663 O O . LEU A 1 324 ? -4.905 -10.964 14.337 1.00 97.25 324 LEU A O 1
ATOM 2667 N N . SER A 1 325 ? -3.896 -11.943 16.091 1.00 96.69 325 SER A N 1
ATOM 2668 C CA . SER A 1 325 ? -3.942 -13.300 15.535 1.00 96.69 325 SER A CA 1
ATOM 2669 C C . SER A 1 325 ? -5.353 -13.902 15.542 1.00 96.69 325 SER A C 1
ATOM 2671 O O . SER A 1 325 ? -5.669 -14.723 14.682 1.00 96.69 325 SER A O 1
ATOM 2673 N N . LYS A 1 326 ? -6.217 -13.445 16.459 1.00 98.19 326 LYS A N 1
ATOM 2674 C CA . LYS A 1 326 ? -7.611 -13.894 16.608 1.00 98.19 326 LYS A CA 1
ATOM 2675 C C . LYS A 1 326 ? -8.600 -13.126 15.728 1.00 98.19 326 LYS A C 1
ATOM 2677 O O . LYS A 1 326 ? -9.709 -13.605 15.531 1.00 98.19 326 LYS A O 1
ATOM 2682 N N . MET A 1 327 ? -8.206 -11.975 15.175 1.00 98.38 327 MET A N 1
ATOM 2683 C CA . MET A 1 327 ? -8.997 -11.180 14.219 1.00 98.38 327 MET A CA 1
ATOM 2684 C C . MET A 1 327 ? -9.043 -11.859 12.837 1.00 98.38 327 MET A C 1
ATOM 2686 O O . MET A 1 327 ? -8.379 -11.412 11.893 1.00 98.38 327 MET A O 1
ATOM 2690 N N . VAL A 1 328 ? -9.741 -12.990 12.734 1.00 98.38 328 VAL A N 1
ATOM 2691 C CA . VAL A 1 328 ? -9.759 -13.861 11.551 1.00 98.38 328 VAL A CA 1
ATOM 2692 C C . VAL A 1 328 ? -10.726 -13.328 10.497 1.00 98.38 328 VAL A C 1
ATOM 2694 O O . VAL A 1 328 ? -10.335 -13.148 9.343 1.00 98.38 328 VAL A O 1
ATOM 2697 N N . TYR A 1 329 ? -11.968 -13.035 10.880 1.00 98.75 329 TYR A N 1
ATOM 2698 C CA . TYR A 1 329 ? -12.992 -12.516 9.979 1.00 98.75 329 TYR A CA 1
ATOM 2699 C C . TYR A 1 329 ? -12.656 -11.100 9.510 1.00 98.75 329 TYR A C 1
ATOM 2701 O O . TYR A 1 329 ? -12.771 -10.800 8.321 1.00 98.75 329 TYR A O 1
ATOM 2709 N N . LEU A 1 330 ? -12.147 -10.248 10.406 1.00 98.81 330 LEU A N 1
ATOM 2710 C CA . LEU A 1 330 ? -11.633 -8.935 10.019 1.00 98.81 330 LEU A CA 1
ATOM 2711 C C . LEU A 1 330 ? -10.498 -9.051 8.988 1.00 98.81 330 LEU A C 1
ATOM 2713 O O . LEU A 1 330 ? -10.467 -8.294 8.018 1.00 98.81 330 LEU A O 1
ATOM 2717 N N . GLU A 1 331 ? -9.592 -10.024 9.139 1.00 98.75 331 GLU A N 1
ATOM 2718 C CA . GLU A 1 331 ? -8.548 -10.272 8.138 1.00 98.75 331 GLU A CA 1
ATOM 2719 C C . GLU A 1 331 ? -9.131 -10.690 6.784 1.00 98.75 331 GLU A C 1
ATOM 2721 O O . GLU A 1 331 ? -8.622 -10.270 5.744 1.00 98.75 331 GLU A O 1
ATOM 2726 N N . TRP A 1 332 ? -10.197 -11.493 6.773 1.00 98.81 332 TRP A N 1
ATOM 2727 C CA . TRP A 1 332 ? -10.891 -11.863 5.538 1.00 98.81 332 TRP A CA 1
ATOM 2728 C C . TRP A 1 332 ? -11.507 -10.649 4.845 1.00 98.81 332 TRP A C 1
ATOM 2730 O O . TRP A 1 332 ? -11.358 -10.507 3.633 1.00 98.81 332 TRP A O 1
ATOM 2740 N N . CYS A 1 333 ? -12.124 -9.742 5.605 1.00 98.88 333 CYS A N 1
ATOM 2741 C CA . CYS A 1 333 ? -12.660 -8.483 5.086 1.00 98.88 333 CYS A CA 1
ATOM 2742 C C . CYS A 1 333 ? -11.560 -7.593 4.490 1.00 98.88 333 CYS A C 1
ATOM 2744 O O . CYS A 1 333 ? -11.719 -7.091 3.380 1.00 98.88 333 CYS A O 1
ATOM 2746 N N . ILE A 1 334 ? -10.422 -7.450 5.181 1.00 98.81 334 ILE A N 1
ATOM 2747 C CA . ILE A 1 334 ? -9.257 -6.699 4.680 1.00 98.81 334 ILE A CA 1
ATOM 2748 C C . ILE A 1 334 ? -8.714 -7.334 3.391 1.00 98.81 334 ILE A C 1
ATOM 2750 O O . ILE A 1 334 ? -8.405 -6.632 2.428 1.00 98.81 334 ILE A O 1
ATOM 2754 N N . LYS A 1 335 ? -8.610 -8.668 3.337 1.00 98.75 335 LYS A N 1
ATOM 2755 C CA . LYS A 1 335 ? -8.151 -9.377 2.134 1.00 98.75 335 LYS A CA 1
ATOM 2756 C C . LYS A 1 335 ? -9.113 -9.208 0.960 1.00 98.75 335 LYS A C 1
ATOM 2758 O O . LYS A 1 335 ? -8.673 -8.992 -0.164 1.00 98.75 335 LYS A O 1
ATOM 2763 N N . GLU A 1 336 ? -10.416 -9.257 1.210 1.00 98.75 336 GLU A N 1
ATOM 2764 C CA . GLU A 1 336 ? -11.418 -9.014 0.172 1.00 98.75 336 GLU A CA 1
ATOM 2765 C C . GLU A 1 336 ? -11.407 -7.559 -0.305 1.00 98.75 336 GLU A C 1
ATOM 2767 O O . GLU A 1 336 ? -11.499 -7.311 -1.508 1.00 98.75 336 GLU A O 1
ATOM 2772 N N . ALA A 1 337 ? -11.168 -6.601 0.593 1.00 98.06 337 ALA A N 1
ATOM 2773 C CA . ALA A 1 337 ? -10.952 -5.211 0.209 1.00 98.06 337 ALA A CA 1
ATOM 2774 C C . ALA A 1 337 ? -9.716 -5.047 -0.687 1.00 98.06 337 ALA A C 1
ATOM 2776 O O . ALA A 1 337 ? -9.817 -4.426 -1.742 1.00 98.06 337 ALA A O 1
ATOM 2777 N N . LEU A 1 338 ? -8.585 -5.669 -0.339 1.00 98.12 338 LEU A N 1
ATOM 2778 C CA . LEU A 1 338 ? -7.364 -5.672 -1.157 1.00 98.12 338 LEU A CA 1
ATOM 2779 C C . LEU A 1 338 ? -7.514 -6.438 -2.481 1.00 98.12 338 LEU A C 1
ATOM 2781 O O . LEU A 1 338 ? -6.802 -6.132 -3.435 1.00 98.12 338 LEU A O 1
ATOM 2785 N N . ARG A 1 339 ? -8.422 -7.419 -2.560 1.00 97.88 339 ARG A N 1
ATOM 2786 C CA . ARG A 1 339 ? -8.761 -8.115 -3.810 1.00 97.88 339 ARG A CA 1
ATOM 2787 C C . ARG A 1 339 ? -9.535 -7.195 -4.753 1.00 97.88 339 ARG A C 1
ATOM 2789 O O . ARG A 1 339 ? -9.221 -7.106 -5.939 1.00 97.88 339 ARG A O 1
ATOM 2796 N N . ILE A 1 340 ? -10.567 -6.524 -4.240 1.00 95.44 340 ILE A N 1
ATOM 2797 C CA . ILE A 1 340 ? -11.409 -5.641 -5.053 1.00 95.44 340 ILE A CA 1
ATOM 2798 C C . ILE A 1 340 ? -10.643 -4.363 -5.398 1.00 95.44 340 ILE A C 1
ATOM 2800 O O . ILE A 1 340 ? -10.629 -3.966 -6.562 1.00 95.44 340 ILE A O 1
ATOM 2804 N N . TYR A 1 341 ? -9.982 -3.744 -4.424 1.00 94.69 341 TYR A N 1
ATOM 2805 C CA . TYR A 1 341 ? -9.231 -2.497 -4.552 1.00 94.69 341 TYR A CA 1
ATOM 2806 C C . TYR A 1 341 ? -7.766 -2.709 -4.138 1.00 94.69 341 TYR A C 1
ATOM 2808 O O . TYR A 1 341 ? -7.354 -2.285 -3.056 1.00 94.69 341 TYR A O 1
ATOM 2816 N N . PRO A 1 342 ? -6.946 -3.363 -4.981 1.00 94.88 342 PRO A N 1
ATOM 2817 C CA . PRO A 1 342 ? -5.534 -3.546 -4.674 1.00 94.88 342 PRO A CA 1
ATOM 2818 C C . PRO A 1 342 ? -4.822 -2.192 -4.651 1.00 94.88 342 PRO A C 1
ATOM 2820 O O . PRO A 1 342 ? -4.823 -1.482 -5.659 1.00 94.88 342 PRO A O 1
ATOM 2823 N N . SER A 1 343 ? -4.161 -1.860 -3.534 1.00 95.44 343 SER A N 1
ATOM 2824 C CA . SER A 1 343 ? -3.424 -0.595 -3.384 1.00 95.44 343 SER A CA 1
ATOM 2825 C C . SER A 1 343 ? -2.422 -0.370 -4.516 1.00 95.44 343 SER A C 1
ATOM 2827 O O . SER A 1 343 ? -2.261 0.750 -4.978 1.00 95.44 343 SER A O 1
ATOM 2829 N N . VAL A 1 344 ? -1.780 -1.428 -5.017 1.00 94.31 344 VAL A N 1
ATOM 2830 C CA . VAL A 1 344 ? -0.932 -1.371 -6.216 1.00 94.31 344 VAL A CA 1
ATOM 2831 C C . VAL A 1 344 ? -1.653 -2.109 -7.351 1.00 94.31 344 VAL A C 1
ATOM 2833 O O . VAL A 1 344 ? -1.640 -3.343 -7.352 1.00 94.31 344 VAL A O 1
ATOM 2836 N N . PRO A 1 345 ? -2.293 -1.399 -8.305 1.00 90.88 345 PRO A N 1
ATOM 2837 C CA . PRO A 1 345 ? -3.180 -2.001 -9.309 1.00 90.88 345 PRO A CA 1
ATOM 2838 C C . PRO A 1 345 ? -2.437 -2.689 -10.465 1.00 90.88 345 PRO A C 1
ATOM 2840 O O . PRO A 1 345 ? -3.026 -3.489 -11.197 1.00 90.88 345 PRO A O 1
ATOM 2843 N N . TRP A 1 346 ? -1.154 -2.374 -10.648 1.00 91.06 346 TRP A N 1
ATOM 2844 C CA . TRP A 1 346 ? -0.254 -3.074 -11.557 1.00 91.06 346 TRP A CA 1
ATOM 2845 C C . TRP A 1 346 ? 1.206 -2.853 -11.151 1.00 91.06 346 TRP A C 1
ATOM 2847 O O . TRP A 1 346 ? 1.535 -1.868 -10.491 1.00 91.06 346 TRP A O 1
ATOM 2857 N N . PHE A 1 347 ? 2.088 -3.763 -11.553 1.00 94.12 347 PHE A N 1
ATOM 2858 C CA . PHE A 1 347 ? 3.537 -3.594 -11.436 1.00 94.12 347 PHE A CA 1
ATOM 2859 C C . PHE A 1 347 ? 4.255 -4.352 -12.554 1.00 94.12 347 PHE A C 1
ATOM 2861 O O . PHE A 1 347 ? 3.757 -5.368 -13.043 1.00 94.12 347 PHE A O 1
ATOM 2868 N N . GLY A 1 348 ? 5.444 -3.884 -12.939 1.00 93.69 348 GLY A N 1
ATOM 2869 C CA . GLY A 1 348 ? 6.209 -4.453 -14.047 1.00 93.69 348 GLY A CA 1
ATOM 2870 C C . GLY A 1 348 ? 7.588 -4.995 -13.677 1.00 93.69 348 GLY A C 1
ATOM 2871 O O . GLY A 1 348 ? 8.137 -4.728 -12.599 1.00 93.69 348 GLY A O 1
ATOM 2872 N N . ARG A 1 349 ? 8.136 -5.792 -14.595 1.00 95.62 349 ARG A N 1
ATOM 2873 C CA . ARG A 1 349 ? 9.527 -6.245 -14.640 1.00 95.62 349 ARG A CA 1
ATOM 2874 C C . ARG A 1 349 ? 10.097 -6.024 -16.033 1.00 95.62 349 ARG A C 1
ATOM 2876 O O . ARG A 1 349 ? 9.393 -6.256 -17.014 1.00 95.62 349 ARG A O 1
ATOM 2883 N N . ALA A 1 350 ? 11.362 -5.634 -16.115 1.00 94.94 350 ALA A N 1
ATOM 2884 C CA . ALA A 1 350 ? 12.126 -5.709 -17.353 1.00 94.94 350 ALA A CA 1
ATOM 2885 C C . ALA A 1 350 ? 12.791 -7.090 -17.438 1.00 94.94 350 ALA A C 1
ATOM 2887 O O . ALA A 1 350 ? 13.428 -7.543 -16.484 1.00 94.94 350 ALA A O 1
ATOM 2888 N N . LEU A 1 351 ? 12.621 -7.794 -18.559 1.00 95.12 351 LEU A N 1
ATOM 2889 C CA . LEU A 1 351 ? 13.203 -9.127 -18.707 1.00 95.12 351 LEU A CA 1
ATOM 2890 C C . LEU A 1 351 ? 14.726 -9.056 -18.854 1.00 95.12 351 LEU A C 1
ATOM 2892 O O . LEU A 1 351 ? 15.240 -8.446 -19.790 1.00 95.12 351 LEU A O 1
ATOM 2896 N N . ALA A 1 352 ? 15.451 -9.736 -17.968 1.00 93.38 352 ALA A N 1
ATOM 2897 C CA . ALA A 1 352 ? 16.910 -9.835 -18.032 1.00 93.38 352 ALA A CA 1
ATOM 2898 C C . ALA A 1 352 ? 17.404 -10.807 -19.126 1.00 93.38 352 ALA A C 1
ATOM 2900 O O . ALA A 1 352 ? 18.536 -10.685 -19.603 1.00 93.38 352 ALA A O 1
ATOM 2901 N N . GLU A 1 353 ? 16.552 -11.745 -19.545 1.00 94.94 353 GLU A N 1
ATOM 2902 C CA . GLU A 1 353 ? 16.802 -12.758 -20.574 1.00 94.94 353 GLU A CA 1
ATOM 2903 C C . GLU A 1 353 ? 15.518 -13.038 -21.369 1.00 94.94 353 GLU A C 1
ATOM 2905 O O . GLU A 1 353 ? 14.419 -12.728 -20.903 1.00 94.94 353 GLU A O 1
ATOM 2910 N N . GLU A 1 354 ? 15.647 -13.601 -22.574 1.00 96.81 354 GLU A N 1
ATOM 2911 C CA . GLU A 1 354 ? 14.477 -14.075 -23.317 1.00 96.81 354 GLU A CA 1
ATOM 2912 C C . GLU A 1 354 ? 13.726 -15.108 -22.47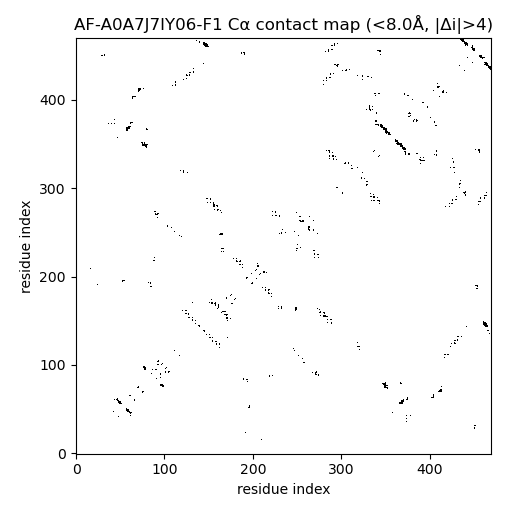3 1.00 96.81 354 GLU A C 1
ATOM 2914 O O . GLU A 1 354 ? 14.326 -16.023 -21.910 1.00 96.81 354 GLU A O 1
ATOM 2919 N N . THR A 1 355 ? 12.417 -14.922 -22.336 1.00 96.12 355 THR A N 1
ATOM 2920 C CA . THR A 1 355 ? 11.579 -15.769 -21.489 1.00 96.12 355 THR A CA 1
ATOM 2921 C C . THR A 1 355 ? 10.306 -16.116 -22.235 1.00 96.12 355 THR A C 1
ATOM 2923 O O . THR A 1 355 ? 9.637 -15.243 -22.783 1.00 96.12 355 THR A O 1
ATOM 2926 N N . GLU A 1 356 ? 9.948 -17.393 -22.247 1.00 95.81 356 GLU A N 1
ATOM 2927 C CA . GLU A 1 356 ? 8.680 -17.827 -22.818 1.00 95.81 356 GLU A CA 1
ATOM 2928 C C . GLU A 1 356 ? 7.516 -17.488 -21.873 1.00 95.81 356 GLU A C 1
ATOM 2930 O O . GLU A 1 356 ? 7.592 -17.797 -20.686 1.00 95.81 356 GLU A O 1
ATOM 2935 N N . PHE A 1 357 ? 6.424 -16.921 -22.378 1.00 94.31 357 PHE A N 1
ATOM 2936 C CA . PHE A 1 357 ? 5.155 -16.788 -21.654 1.00 94.31 357 PHE A CA 1
ATOM 2937 C C . PHE A 1 357 ? 4.023 -17.302 -22.535 1.00 94.31 357 PHE A C 1
ATOM 2939 O O . PHE A 1 357 ? 3.919 -16.896 -23.692 1.00 94.31 357 PHE A O 1
ATOM 2946 N N . ALA A 1 358 ? 3.183 -18.199 -22.016 1.00 91.88 358 ALA A N 1
ATOM 2947 C CA . ALA A 1 358 ? 2.069 -18.802 -22.750 1.00 91.88 358 ALA A CA 1
ATOM 2948 C C . ALA A 1 358 ? 2.435 -19.342 -24.157 1.00 91.88 358 ALA A C 1
ATOM 2950 O O . ALA A 1 358 ? 1.633 -19.232 -25.084 1.00 91.88 358 ALA A O 1
ATOM 2951 N N . GLY A 1 359 ? 3.638 -19.906 -24.330 1.00 92.62 359 GLY A N 1
ATOM 2952 C CA . GLY A 1 359 ? 4.140 -20.424 -25.612 1.00 92.62 359 GLY A CA 1
ATOM 2953 C C . GLY A 1 359 ? 4.784 -19.385 -26.542 1.00 92.62 359 GLY A C 1
ATOM 2954 O O . GLY A 1 359 ? 5.202 -19.732 -27.644 1.00 92.62 359 GLY A O 1
ATOM 2955 N N . TYR A 1 360 ? 4.883 -18.119 -26.126 1.00 93.50 360 TYR A N 1
ATOM 2956 C CA . TYR A 1 360 ? 5.515 -17.047 -26.898 1.00 93.50 360 TYR A CA 1
ATOM 2957 C C . TYR A 1 360 ? 6.874 -16.677 -26.308 1.00 93.50 360 TYR A C 1
ATOM 2959 O O . TYR A 1 360 ? 6.960 -16.316 -25.136 1.00 93.50 360 TYR A O 1
ATOM 2967 N N . ALA A 1 361 ? 7.926 -16.690 -27.127 1.00 95.69 361 ALA A N 1
ATOM 2968 C CA . ALA A 1 361 ? 9.235 -16.169 -26.742 1.00 95.69 361 ALA A CA 1
ATOM 2969 C C . ALA A 1 361 ? 9.184 -14.635 -26.630 1.00 95.69 361 ALA A C 1
ATOM 2971 O O . ALA A 1 361 ? 8.954 -13.933 -27.620 1.00 95.69 361 ALA A O 1
ATOM 2972 N N . VAL A 1 362 ? 9.372 -14.107 -25.417 1.00 95.00 362 VAL A N 1
ATOM 2973 C CA . VAL A 1 362 ? 9.397 -12.665 -25.150 1.00 95.00 362 VAL A CA 1
ATOM 2974 C C . VAL A 1 362 ? 10.853 -12.202 -25.024 1.00 95.00 362 VAL A C 1
ATOM 2976 O O . VAL A 1 362 ? 11.552 -12.665 -24.119 1.00 95.00 362 VAL A O 1
ATOM 2979 N N . PRO A 1 363 ? 11.324 -11.280 -25.887 1.00 94.75 363 PRO A N 1
ATOM 2980 C CA . PRO A 1 363 ? 12.723 -10.863 -25.903 1.00 94.75 363 PRO A CA 1
ATOM 2981 C C . PRO A 1 363 ? 13.182 -10.187 -24.608 1.00 94.75 363 PRO A C 1
ATOM 2983 O O . PRO A 1 363 ? 12.418 -9.465 -23.955 1.00 94.75 363 PRO A O 1
ATOM 2986 N N . LYS A 1 364 ? 14.478 -10.328 -24.312 1.00 95.00 364 LYS A N 1
ATOM 2987 C CA . LYS A 1 364 ? 15.187 -9.547 -23.286 1.00 95.00 364 LYS A CA 1
ATOM 2988 C C . LYS A 1 364 ? 14.911 -8.043 -23.442 1.00 95.00 364 LYS A C 1
ATOM 2990 O O . LYS A 1 364 ? 14.867 -7.524 -24.554 1.00 95.00 364 LYS A O 1
ATOM 2995 N N . GLY A 1 365 ? 14.766 -7.344 -22.320 1.00 91.94 365 GLY A N 1
ATOM 2996 C CA . GLY A 1 365 ? 14.480 -5.909 -22.254 1.00 91.94 365 GLY A CA 1
ATOM 2997 C C . GLY A 1 365 ? 12.999 -5.561 -22.405 1.00 91.94 365 GLY A C 1
ATOM 2998 O O . GLY A 1 365 ? 12.616 -4.420 -22.170 1.00 91.94 365 GLY A O 1
ATOM 2999 N N . THR A 1 366 ? 12.138 -6.524 -22.751 1.00 94.00 366 THR A N 1
ATOM 3000 C CA . THR A 1 366 ? 10.691 -6.284 -22.798 1.00 94.00 366 THR A CA 1
ATOM 3001 C C . THR A 1 366 ? 10.140 -6.084 -21.387 1.00 94.00 366 THR A C 1
ATOM 3003 O O . THR A 1 366 ? 10.492 -6.823 -20.466 1.00 94.00 366 THR A O 1
ATOM 3006 N N . THR A 1 367 ? 9.240 -5.111 -21.222 1.00 94.62 367 THR A N 1
ATOM 3007 C CA . THR A 1 367 ? 8.480 -4.948 -19.980 1.00 94.62 367 THR A CA 1
ATOM 3008 C C . THR A 1 367 ? 7.336 -5.958 -19.930 1.00 94.62 367 THR A C 1
ATOM 3010 O O . THR A 1 367 ? 6.488 -6.002 -20.823 1.00 94.62 367 THR A O 1
ATOM 3013 N N . VAL A 1 368 ? 7.284 -6.740 -18.855 1.00 95.31 368 VAL A N 1
ATOM 3014 C CA . VAL A 1 368 ? 6.187 -7.656 -18.535 1.00 95.31 368 VAL A CA 1
ATOM 3015 C C . VAL A 1 368 ? 5.510 -7.169 -17.260 1.00 95.31 368 VAL A C 1
ATOM 3017 O O . VAL A 1 368 ? 6.178 -6.916 -16.258 1.00 95.31 368 VAL A O 1
ATOM 3020 N N . ALA A 1 369 ? 4.191 -7.013 -17.291 1.00 93.75 369 ALA A N 1
ATOM 3021 C CA . ALA A 1 369 ? 3.406 -6.430 -16.215 1.00 93.75 369 ALA A CA 1
ATOM 3022 C C . ALA A 1 369 ? 2.334 -7.389 -15.697 1.00 93.75 369 ALA A C 1
ATOM 3024 O O . ALA A 1 369 ? 1.659 -8.084 -16.460 1.00 93.75 369 ALA A O 1
ATOM 3025 N N . VAL A 1 370 ? 2.152 -7.368 -14.379 1.00 94.25 370 VAL A N 1
ATOM 3026 C CA . VAL A 1 370 ? 1.042 -8.017 -13.684 1.00 94.25 370 VAL A CA 1
ATOM 3027 C C . VAL A 1 370 ? 0.027 -6.938 -13.345 1.00 94.25 370 VAL A C 1
ATOM 3029 O O . VAL A 1 370 ? 0.338 -6.009 -12.600 1.00 94.25 370 VAL A O 1
ATOM 3032 N N . PHE A 1 371 ? -1.184 -7.061 -13.880 1.00 91.81 371 PHE A N 1
ATOM 3033 C CA . PHE A 1 371 ? -2.309 -6.193 -13.536 1.00 91.81 371 PHE A CA 1
ATOM 3034 C C . PHE A 1 371 ? -3.109 -6.861 -12.422 1.00 91.81 371 PHE A C 1
ATOM 3036 O O . PHE A 1 371 ? -3.998 -7.671 -12.683 1.00 91.81 371 PHE A O 1
ATOM 3043 N N . THR A 1 372 ? -2.768 -6.548 -11.171 1.00 92.88 372 THR A N 1
ATOM 3044 C CA . THR A 1 372 ? -3.397 -7.150 -9.983 1.00 92.88 372 THR A CA 1
ATOM 3045 C C . THR A 1 372 ? -4.899 -6.922 -9.972 1.00 92.88 372 THR A C 1
ATOM 3047 O O . THR A 1 372 ? -5.634 -7.845 -9.655 1.00 92.88 372 THR A O 1
ATOM 3050 N N . VAL A 1 373 ? -5.365 -5.748 -10.408 1.00 89.62 373 VAL A N 1
ATOM 3051 C CA . VAL A 1 373 ? -6.799 -5.444 -10.525 1.00 89.62 373 VAL A CA 1
ATOM 3052 C C . VAL A 1 373 ? -7.536 -6.427 -11.437 1.00 89.62 373 VAL A C 1
ATOM 3054 O O . VAL A 1 373 ? -8.643 -6.839 -11.111 1.00 89.62 373 VAL A O 1
ATOM 3057 N N . SER A 1 374 ? -6.928 -6.847 -12.547 1.00 90.06 374 SER A N 1
ATOM 3058 C CA . SER A 1 374 ? -7.528 -7.819 -13.466 1.00 90.06 374 SER A CA 1
ATOM 3059 C C . SER A 1 374 ? -7.392 -9.241 -12.930 1.00 90.06 374 SER A C 1
ATOM 3061 O O . SER A 1 374 ? -8.365 -9.984 -12.925 1.00 90.06 374 SER A O 1
ATOM 3063 N N . LEU A 1 375 ? -6.213 -9.593 -12.411 1.00 93.12 375 LEU A N 1
ATOM 3064 C CA . LEU A 1 375 ? -5.927 -10.906 -11.826 1.00 93.12 375 LEU A CA 1
ATOM 3065 C C . LEU A 1 375 ? -6.833 -11.222 -10.623 1.00 93.12 375 LEU A C 1
ATOM 3067 O O . LEU A 1 375 ? -7.325 -12.334 -10.474 1.00 93.12 375 LEU A O 1
ATOM 3071 N N . HIS A 1 376 ? -7.070 -10.238 -9.756 1.00 95.31 376 HIS A N 1
ATOM 3072 C CA . HIS A 1 376 ? -7.883 -10.385 -8.543 1.00 95.31 376 HIS A CA 1
ATOM 3073 C C . HIS A 1 376 ? -9.388 -10.325 -8.826 1.00 95.31 376 HIS A C 1
ATOM 3075 O O . HIS A 1 376 ? -10.190 -10.621 -7.941 1.00 95.31 376 HIS A O 1
ATOM 3081 N N . ARG A 1 377 ? -9.779 -9.955 -10.048 1.00 92.38 377 ARG A N 1
ATOM 3082 C CA . ARG A 1 377 ? -11.170 -9.887 -10.515 1.00 92.38 377 ARG A CA 1
ATOM 3083 C C . ARG A 1 377 ? -11.448 -10.862 -11.663 1.00 92.38 377 ARG A C 1
ATOM 3085 O O . ARG A 1 377 ? -12.439 -10.702 -12.373 1.00 92.38 377 ARG A O 1
ATOM 3092 N N . ASP A 1 378 ? -10.592 -11.863 -11.844 1.00 92.06 378 ASP A N 1
ATOM 3093 C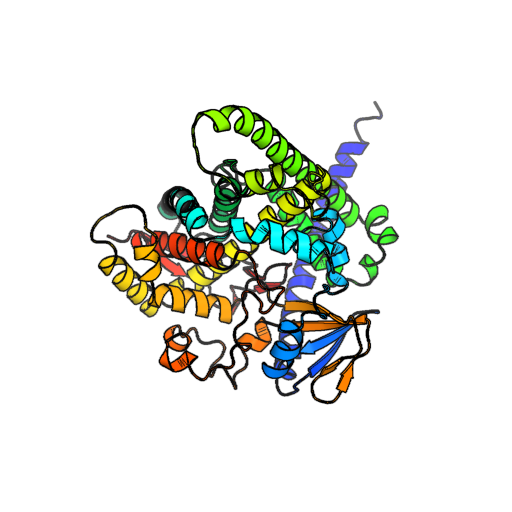 CA . ASP A 1 378 ? -10.827 -12.942 -12.797 1.00 92.06 378 ASP A CA 1
ATOM 3094 C C . ASP A 1 378 ? -12.065 -13.752 -12.361 1.00 92.06 378 ASP A C 1
ATOM 3096 O O . ASP A 1 378 ? -12.021 -14.366 -11.291 1.00 92.06 378 ASP A O 1
ATOM 3100 N N . PRO A 1 379 ? -13.172 -13.758 -13.132 1.00 92.56 379 PRO A N 1
ATOM 3101 C CA . PRO A 1 379 ? -14.396 -14.464 -12.758 1.00 92.56 379 PRO A CA 1
ATOM 3102 C C . PRO A 1 379 ? -14.242 -15.989 -12.725 1.00 92.56 379 PRO A C 1
ATOM 3104 O O . PRO A 1 379 ? -15.022 -16.642 -12.032 1.00 92.56 379 PRO A O 1
ATOM 3107 N N . ASP A 1 380 ? -13.251 -16.552 -13.426 1.00 91.81 380 ASP A N 1
ATOM 3108 C CA . ASP A 1 380 ? -12.993 -17.997 -13.414 1.00 91.81 380 ASP A CA 1
ATOM 3109 C C . ASP A 1 380 ? -12.366 -18.435 -12.075 1.00 91.81 380 ASP A C 1
ATOM 3111 O O . ASP A 1 380 ? -12.503 -19.585 -11.655 1.00 91.81 380 ASP A O 1
ATOM 3115 N N . ILE A 1 381 ? -11.720 -17.501 -11.364 1.00 93.56 381 ILE A N 1
ATOM 3116 C CA . ILE A 1 381 ? -11.113 -17.714 -10.041 1.00 93.56 381 ILE A CA 1
ATOM 3117 C C . ILE A 1 381 ? -12.007 -17.164 -8.920 1.00 93.56 381 ILE A C 1
ATOM 3119 O O . ILE A 1 381 ? -12.110 -17.757 -7.843 1.00 93.56 381 ILE A O 1
ATOM 3123 N N . TYR A 1 382 ? -12.648 -16.022 -9.163 1.00 95.19 382 TYR A N 1
ATOM 3124 C CA . TYR A 1 382 ? -13.503 -15.299 -8.229 1.00 95.19 382 TYR A CA 1
ATOM 3125 C C . TYR A 1 382 ? -14.888 -15.078 -8.854 1.00 95.19 382 TYR A C 1
ATOM 3127 O O . TYR A 1 382 ? -15.143 -14.006 -9.404 1.00 95.19 382 TYR A O 1
ATOM 3135 N N . PRO A 1 383 ? -15.810 -16.056 -8.746 1.00 94.38 383 PRO A N 1
ATOM 3136 C CA . PRO A 1 383 ? -17.180 -15.904 -9.234 1.00 94.38 383 PRO A CA 1
ATOM 3137 C C . PRO A 1 383 ? -17.841 -14.662 -8.635 1.00 94.38 383 PRO A C 1
ATOM 3139 O O . PRO A 1 383 ? -17.669 -14.412 -7.442 1.00 94.38 383 PRO A O 1
ATOM 3142 N N . ASP A 1 384 ? -18.573 -13.887 -9.435 1.00 95.19 384 ASP A N 1
ATOM 3143 C CA . ASP A 1 384 ? -19.057 -12.544 -9.074 1.00 95.19 384 ASP A CA 1
ATOM 3144 C C . ASP A 1 384 ? -17.920 -11.640 -8.554 1.00 95.19 384 ASP A C 1
ATOM 3146 O O . ASP A 1 384 ? -17.922 -11.236 -7.387 1.00 95.19 384 ASP A O 1
ATOM 3150 N N . PRO A 1 385 ? -16.912 -11.323 -9.389 1.00 93.19 385 PRO A N 1
ATOM 3151 C CA . PRO A 1 385 ? -15.643 -10.750 -8.933 1.00 93.19 385 PRO A CA 1
ATOM 3152 C C . PRO A 1 385 ? -15.780 -9.366 -8.291 1.00 93.19 385 PRO A C 1
ATOM 3154 O O . PRO A 1 385 ? -14.881 -8.925 -7.578 1.00 93.19 385 PRO A O 1
ATOM 3157 N N . GLU A 1 386 ? -16.887 -8.669 -8.519 1.00 91.44 386 GLU A N 1
ATOM 3158 C CA . GLU A 1 386 ? -17.150 -7.346 -7.949 1.00 91.44 386 GLU A CA 1
ATOM 3159 C C . GLU A 1 386 ? -17.915 -7.400 -6.620 1.00 91.44 386 GLU A C 1
ATOM 3161 O O . GLU A 1 386 ? -17.974 -6.400 -5.908 1.00 91.44 386 GLU A O 1
ATOM 3166 N N . LYS A 1 387 ? -18.480 -8.561 -6.266 1.00 95.94 387 LYS A N 1
ATOM 3167 C CA . LYS A 1 387 ? -19.183 -8.768 -5.001 1.00 95.94 387 LYS A CA 1
ATOM 3168 C C . LYS A 1 387 ? -18.173 -8.868 -3.863 1.00 95.94 387 LYS A C 1
ATOM 3170 O O . LYS A 1 387 ? -17.286 -9.722 -3.912 1.00 95.94 387 LYS A O 1
ATOM 3175 N N . PHE A 1 388 ? -18.369 -8.052 -2.828 1.00 97.94 388 PHE A N 1
ATOM 3176 C CA . PHE A 1 388 ? -17.665 -8.177 -1.556 1.00 97.94 388 PHE A CA 1
ATOM 3177 C C . PHE A 1 388 ? -18.125 -9.439 -0.827 1.00 97.94 388 PHE A C 1
ATOM 3179 O O . PHE A 1 388 ? -19.259 -9.525 -0.356 1.00 97.94 388 PHE A O 1
ATOM 3186 N N . ASP A 1 389 ? -17.247 -10.436 -0.779 1.00 98.19 389 ASP A N 1
ATOM 3187 C CA . ASP A 1 389 ? -17.476 -11.684 -0.058 1.00 98.19 389 ASP A CA 1
ATOM 3188 C C . ASP A 1 389 ? -16.211 -12.102 0.714 1.00 98.19 389 ASP A C 1
ATOM 3190 O O . ASP A 1 389 ? -15.326 -12.767 0.164 1.00 98.19 389 ASP A O 1
ATOM 3194 N N . PRO A 1 390 ? -16.117 -11.747 2.010 1.00 98.50 390 PRO A N 1
ATOM 3195 C CA . PRO A 1 390 ? -14.994 -12.139 2.860 1.00 98.50 390 PRO A CA 1
ATOM 3196 C C . PRO A 1 390 ? -14.783 -13.657 2.933 1.00 98.50 390 PRO A C 1
ATOM 3198 O O . PRO A 1 390 ? -13.652 -14.122 3.085 1.00 98.50 390 PRO A O 1
ATOM 3201 N N . THR A 1 391 ? -15.838 -14.467 2.778 1.00 97.81 391 THR A N 1
ATOM 3202 C CA . THR A 1 391 ? -15.743 -15.928 2.932 1.00 97.81 391 THR A CA 1
ATOM 3203 C C . THR A 1 391 ? -14.880 -16.585 1.858 1.00 97.81 391 THR A C 1
ATOM 3205 O O . THR A 1 391 ? -14.402 -17.702 2.060 1.00 97.81 391 THR A O 1
ATOM 3208 N N . ARG A 1 392 ? -14.564 -15.880 0.761 1.00 97.69 392 ARG A N 1
ATOM 3209 C CA . ARG A 1 392 ? -13.546 -16.304 -0.213 1.00 97.69 392 ARG A CA 1
ATOM 3210 C C . ARG A 1 392 ? -12.200 -16.585 0.451 1.00 97.69 392 ARG A C 1
ATOM 3212 O O . ARG A 1 392 ? -11.450 -17.420 -0.044 1.00 97.69 392 ARG A O 1
ATOM 3219 N N . PHE A 1 393 ? -11.874 -15.909 1.549 1.00 98.12 393 PHE A N 1
ATOM 3220 C CA . PHE A 1 393 ? -10.616 -16.088 2.276 1.00 98.12 393 PHE A CA 1
ATOM 3221 C C . PHE A 1 393 ? -10.705 -17.068 3.448 1.00 98.12 393 PHE A C 1
ATOM 3223 O O . PHE A 1 393 ? -9.733 -17.204 4.195 1.00 98.12 393 PHE A O 1
ATOM 3230 N N . SER A 1 394 ? -11.812 -17.808 3.574 1.00 97.56 394 SER A N 1
ATOM 3231 C CA . SER A 1 394 ? -11.877 -18.946 4.489 1.00 97.56 394 SER A CA 1
ATOM 3232 C C . SER A 1 394 ? -10.829 -20.009 4.115 1.00 97.56 394 SER A C 1
ATOM 3234 O O . SER A 1 394 ? -10.425 -20.096 2.944 1.00 97.56 394 SER A O 1
ATOM 3236 N N . PRO A 1 395 ? -10.378 -20.840 5.075 1.00 96.62 395 PRO A N 1
ATOM 3237 C CA . PRO A 1 395 ? -9.451 -21.935 4.793 1.00 96.62 395 PRO A CA 1
ATOM 3238 C C . PRO A 1 395 ? -9.953 -22.861 3.678 1.00 96.62 395 PRO A C 1
ATOM 3240 O O . PRO A 1 395 ? -9.196 -23.207 2.774 1.00 96.62 395 PRO A O 1
ATOM 3243 N N . GLU A 1 396 ? -11.244 -23.193 3.699 1.00 96.00 396 GLU A N 1
ATOM 3244 C CA . GLU A 1 396 ? -11.904 -24.081 2.737 1.00 96.00 396 GLU A CA 1
ATOM 3245 C C . GLU A 1 396 ? -11.883 -23.504 1.314 1.00 96.00 396 GLU A C 1
ATOM 3247 O O . GLU A 1 396 ? -11.459 -24.179 0.373 1.00 96.00 396 GLU A O 1
ATOM 3252 N N . ASN A 1 397 ? -12.270 -22.233 1.160 1.00 94.94 397 ASN A N 1
ATOM 3253 C CA . ASN A 1 397 ? -12.347 -21.566 -0.144 1.00 94.94 397 ASN A CA 1
ATOM 3254 C C . ASN A 1 397 ? -10.972 -21.152 -0.686 1.00 94.94 397 ASN A C 1
ATOM 3256 O O . ASN A 1 397 ? -10.802 -20.977 -1.895 1.00 94.94 397 ASN A O 1
ATOM 3260 N N . SER A 1 398 ? -9.973 -21.012 0.189 1.00 94.88 398 SER A N 1
ATOM 3261 C CA . SER A 1 398 ? -8.601 -20.681 -0.206 1.00 94.88 398 SER A CA 1
ATOM 3262 C C . SER A 1 398 ? -7.774 -21.913 -0.575 1.00 94.88 398 SER A C 1
ATOM 3264 O O . SER A 1 398 ? -6.852 -21.788 -1.377 1.00 94.88 398 SER A O 1
ATOM 3266 N N . ALA A 1 399 ? -8.100 -23.098 -0.044 1.00 94.06 399 ALA A N 1
ATOM 3267 C CA . ALA A 1 399 ? -7.282 -24.309 -0.186 1.00 94.06 399 ALA A CA 1
ATOM 3268 C C . ALA A 1 399 ? -7.015 -24.727 -1.643 1.00 94.06 399 ALA A C 1
ATOM 3270 O O . ALA A 1 399 ? -5.956 -25.273 -1.940 1.00 94.06 399 ALA A O 1
ATOM 3271 N N . LYS A 1 400 ? -7.964 -24.474 -2.552 1.00 91.19 400 LYS A N 1
ATOM 3272 C CA . LYS A 1 400 ? -7.849 -24.822 -3.981 1.00 91.19 400 LYS A CA 1
ATOM 3273 C C . LYS A 1 400 ? -7.437 -23.648 -4.870 1.00 91.19 400 LYS A C 1
ATOM 3275 O O . LYS A 1 400 ? -7.295 -23.827 -6.077 1.00 91.19 400 LYS A O 1
ATOM 3280 N N . ARG A 1 401 ? -7.279 -22.444 -4.312 1.00 95.88 401 ARG A N 1
ATOM 3281 C CA . ARG A 1 401 ? -6.912 -21.262 -5.095 1.00 95.88 401 ARG A CA 1
ATOM 3282 C C . ARG A 1 401 ? -5.440 -21.342 -5.481 1.00 95.88 401 ARG A C 1
ATOM 3284 O O . ARG A 1 401 ? -4.589 -21.626 -4.642 1.00 95.88 401 ARG A O 1
ATOM 3291 N N . HIS A 1 402 ? -5.133 -21.012 -6.732 1.00 96.75 402 HIS A N 1
ATOM 3292 C CA . HIS A 1 402 ? -3.749 -20.878 -7.169 1.00 96.75 402 HIS A CA 1
ATOM 3293 C C . HIS A 1 402 ? -3.001 -19.843 -6.293 1.00 96.75 402 HIS A C 1
ATOM 3295 O O . HIS A 1 402 ? -3.502 -18.723 -6.143 1.00 96.75 402 HIS A O 1
ATOM 3301 N N . PRO A 1 403 ? -1.805 -20.141 -5.744 1.00 95.56 403 PRO A N 1
ATOM 3302 C CA . PRO A 1 403 ? -1.102 -19.241 -4.817 1.00 95.56 403 PRO A CA 1
ATOM 3303 C C . PRO A 1 403 ? -0.820 -17.845 -5.388 1.00 95.56 403 PRO A C 1
ATOM 3305 O O . PRO A 1 403 ? -0.807 -16.858 -4.658 1.00 95.56 403 PRO A O 1
ATOM 3308 N N . TYR A 1 404 ? -0.640 -17.756 -6.707 1.00 97.06 404 TYR A N 1
ATOM 3309 C CA . TYR A 1 404 ? -0.388 -16.504 -7.426 1.00 97.06 404 TYR A CA 1
ATOM 3310 C C . TYR A 1 404 ? -1.648 -15.808 -7.962 1.00 97.06 404 TYR A C 1
ATOM 3312 O O . TYR A 1 404 ? -1.531 -14.771 -8.602 1.00 97.06 404 TYR A O 1
ATOM 3320 N N . ALA A 1 405 ? -2.853 -16.318 -7.682 1.00 96.50 405 ALA A N 1
ATOM 3321 C CA . ALA A 1 405 ? -4.101 -15.636 -8.044 1.00 96.50 405 ALA A CA 1
ATOM 3322 C C . ALA A 1 405 ? -4.487 -14.503 -7.074 1.00 96.50 405 ALA A C 1
ATOM 3324 O O . ALA A 1 405 ? -5.390 -13.713 -7.352 1.00 96.50 405 ALA A O 1
ATOM 3325 N N . TYR A 1 406 ? -3.824 -14.423 -5.917 1.00 97.62 406 TYR A N 1
ATOM 3326 C CA . TYR A 1 406 ? -4.001 -13.359 -4.933 1.00 97.62 406 TYR A CA 1
ATOM 3327 C C . TYR A 1 406 ? -2.637 -12.849 -4.460 1.00 97.62 406 TYR A C 1
ATOM 3329 O O . TYR A 1 406 ? -2.021 -13.404 -3.555 1.00 97.62 406 TYR A O 1
ATOM 3337 N N . VAL A 1 407 ? -2.158 -11.780 -5.095 1.00 97.38 407 VAL A N 1
ATOM 3338 C CA . VAL A 1 407 ? -0.825 -11.186 -4.860 1.00 97.38 407 VAL A CA 1
ATOM 3339 C C . VAL A 1 407 ? -0.878 -9.675 -4.566 1.00 97.38 407 VAL A C 1
ATOM 3341 O O . VAL A 1 407 ? -0.176 -8.902 -5.219 1.00 97.38 407 VAL A O 1
ATOM 3344 N N . PRO A 1 408 ? -1.689 -9.205 -3.595 1.00 96.75 408 PRO A N 1
ATOM 3345 C CA . PRO A 1 408 ? -1.771 -7.773 -3.256 1.00 96.75 408 PRO A CA 1
ATOM 3346 C C . PRO A 1 408 ? -0.438 -7.207 -2.743 1.00 96.75 408 PRO A C 1
ATOM 3348 O O . PRO A 1 408 ? -0.151 -6.031 -2.925 1.00 96.75 408 PRO A O 1
ATOM 3351 N N . PHE A 1 409 ? 0.404 -8.064 -2.160 1.00 97.62 409 PHE A N 1
ATOM 3352 C CA . PHE A 1 409 ? 1.743 -7.742 -1.669 1.00 97.62 409 PHE A CA 1
ATOM 3353 C C . PHE A 1 409 ? 2.849 -8.262 -2.606 1.00 97.62 409 PHE A C 1
ATOM 3355 O O . PHE A 1 409 ? 3.995 -8.435 -2.179 1.00 97.62 409 PHE A O 1
ATOM 3362 N N . SER A 1 410 ? 2.523 -8.521 -3.883 1.00 97.00 410 SER A N 1
ATOM 3363 C CA . SER A 1 410 ? 3.389 -9.252 -4.823 1.00 97.00 410 SER A CA 1
ATOM 3364 C C . SER A 1 410 ? 3.761 -10.648 -4.270 1.00 97.00 410 SER A C 1
ATOM 3366 O O . SER A 1 410 ? 3.169 -11.131 -3.305 1.00 97.00 410 SER A O 1
ATOM 3368 N N . ALA A 1 411 ? 4.706 -11.337 -4.906 1.00 96.50 411 ALA A N 1
ATOM 3369 C CA . ALA A 1 411 ? 5.220 -12.636 -4.481 1.00 96.50 411 ALA A CA 1
ATOM 3370 C C . ALA A 1 411 ? 6.681 -12.829 -4.933 1.00 96.50 411 ALA A C 1
ATOM 3372 O O . ALA A 1 411 ? 7.225 -12.016 -5.686 1.00 96.50 411 ALA A O 1
ATOM 3373 N N . GLY A 1 412 ? 7.316 -13.901 -4.447 1.00 95.75 412 GLY A N 1
ATOM 3374 C CA . GLY A 1 412 ? 8.709 -14.241 -4.752 1.00 95.75 412 GLY A CA 1
ATOM 3375 C C . GLY A 1 412 ? 9.741 -13.267 -4.160 1.00 95.75 412 GLY A C 1
ATOM 3376 O O . GLY A 1 412 ? 9.448 -12.615 -3.157 1.00 95.75 412 GLY A O 1
ATOM 3377 N N . PRO A 1 413 ? 10.957 -13.154 -4.735 1.00 94.88 413 PRO A N 1
ATOM 3378 C CA . PRO A 1 413 ? 12.051 -12.381 -4.142 1.00 94.88 413 PRO A CA 1
ATOM 3379 C C . PRO A 1 413 ? 11.724 -10.888 -4.017 1.00 94.88 413 PRO A C 1
ATOM 3381 O O . PRO A 1 413 ? 12.140 -10.246 -3.057 1.00 94.88 413 PRO A O 1
ATOM 3384 N N . ARG A 1 414 ? 10.933 -10.335 -4.947 1.00 95.56 414 ARG A N 1
ATOM 3385 C CA . ARG A 1 414 ? 10.475 -8.933 -4.941 1.00 95.56 414 ARG A CA 1
ATOM 3386 C C . ARG A 1 414 ? 9.078 -8.779 -4.312 1.00 95.56 414 ARG A C 1
ATOM 3388 O O . ARG A 1 414 ? 8.296 -7.942 -4.769 1.00 95.56 414 ARG A O 1
ATOM 3395 N N . ASN A 1 415 ? 8.727 -9.599 -3.318 1.00 96.75 415 ASN A N 1
ATOM 3396 C CA . ASN A 1 415 ? 7.513 -9.388 -2.525 1.00 96.75 415 ASN A CA 1
ATOM 3397 C C . ASN A 1 415 ? 7.664 -8.185 -1.574 1.00 96.75 415 ASN A C 1
ATOM 3399 O O . ASN A 1 415 ? 8.777 -7.737 -1.278 1.00 96.75 415 ASN A O 1
ATOM 3403 N N . CYS A 1 416 ? 6.540 -7.662 -1.087 1.00 97.19 416 CYS A N 1
ATOM 3404 C CA . CYS A 1 416 ? 6.531 -6.571 -0.119 1.00 97.19 416 CYS A CA 1
ATOM 3405 C C . CYS A 1 416 ? 7.257 -6.990 1.168 1.00 97.19 416 CYS A C 1
ATOM 3407 O O . CYS A 1 416 ? 6.890 -7.976 1.808 1.00 97.19 416 CYS A O 1
ATOM 3409 N N . ILE A 1 417 ? 8.282 -6.229 1.558 1.00 95.12 417 ILE A N 1
ATOM 3410 C CA . ILE A 1 417 ? 9.011 -6.461 2.812 1.00 95.12 417 ILE A CA 1
ATOM 3411 C C . ILE A 1 417 ? 8.144 -6.126 4.037 1.00 95.12 417 ILE A C 1
ATOM 3413 O O . ILE A 1 417 ? 8.214 -6.808 5.056 1.00 95.12 417 ILE A O 1
ATOM 3417 N N . GLY A 1 418 ? 7.276 -5.119 3.897 1.00 94.69 418 GLY A N 1
ATOM 3418 C CA . GLY A 1 418 ? 6.400 -4.594 4.940 1.00 94.69 418 GLY A CA 1
ATOM 3419 C C . GLY A 1 418 ? 5.049 -5.299 5.063 1.00 94.69 418 GLY A C 1
ATOM 3420 O O . GLY A 1 418 ? 4.200 -4.816 5.798 1.00 94.69 418 GLY A O 1
ATOM 3421 N N . GLN A 1 419 ? 4.809 -6.435 4.393 1.00 95.75 419 GLN A N 1
ATOM 3422 C CA . GLN A 1 419 ? 3.488 -7.088 4.391 1.00 95.75 419 GLN A CA 1
ATOM 3423 C C . GLN A 1 419 ? 2.937 -7.342 5.806 1.00 95.75 419 GLN A C 1
ATOM 3425 O O . GLN A 1 419 ? 1.757 -7.123 6.064 1.00 95.75 419 GLN A O 1
ATOM 3430 N N . ARG A 1 420 ? 3.781 -7.815 6.733 1.00 94.50 420 ARG A N 1
ATOM 3431 C CA . ARG A 1 420 ? 3.358 -8.078 8.120 1.00 94.50 420 ARG A CA 1
ATOM 3432 C C . ARG A 1 420 ? 3.051 -6.790 8.878 1.00 94.50 420 ARG A C 1
ATOM 3434 O O . ARG A 1 420 ? 2.060 -6.751 9.593 1.00 94.50 420 ARG A O 1
ATOM 3441 N N . PHE A 1 421 ? 3.871 -5.759 8.678 1.00 94.06 421 PHE A N 1
ATOM 3442 C CA . PHE A 1 421 ? 3.651 -4.425 9.231 1.00 94.06 421 PHE A CA 1
ATOM 3443 C C . PHE A 1 421 ? 2.305 -3.859 8.760 1.00 94.06 421 PHE A C 1
ATOM 3445 O O . PHE A 1 421 ? 1.457 -3.540 9.584 1.00 94.06 421 PHE A O 1
ATOM 3452 N N . ALA A 1 422 ? 2.069 -3.857 7.445 1.00 96.81 422 ALA A N 1
ATOM 3453 C CA . ALA A 1 422 ? 0.843 -3.347 6.840 1.00 96.81 422 ALA A CA 1
ATOM 3454 C C . ALA A 1 422 ? -0.405 -4.084 7.349 1.00 96.81 422 ALA A C 1
ATOM 3456 O O . ALA A 1 422 ? -1.403 -3.456 7.681 1.00 96.81 422 ALA A O 1
ATOM 3457 N N . MET A 1 423 ? -0.358 -5.417 7.455 1.00 97.81 423 MET A N 1
ATOM 3458 C CA . MET A 1 423 ? -1.489 -6.187 7.987 1.00 97.81 423 MET A CA 1
ATOM 3459 C C . MET A 1 423 ? -1.753 -5.909 9.472 1.00 97.81 423 MET A C 1
ATOM 3461 O O . MET A 1 423 ? -2.909 -5.947 9.884 1.00 97.81 423 MET A O 1
ATOM 3465 N N . MET A 1 424 ? -0.718 -5.634 10.272 1.00 97.31 424 MET A N 1
ATOM 3466 C CA . MET A 1 424 ? -0.899 -5.219 11.666 1.00 97.31 424 MET A CA 1
ATOM 3467 C C . MET A 1 424 ? -1.547 -3.842 11.752 1.00 97.31 424 MET A C 1
ATOM 3469 O O . MET A 1 424 ? -2.548 -3.704 12.446 1.00 97.31 424 MET A O 1
ATOM 3473 N N . GLU A 1 425 ? -1.031 -2.866 11.006 1.00 97.62 425 GLU A N 1
ATOM 3474 C CA . GLU A 1 425 ? -1.591 -1.514 10.942 1.00 97.62 425 GLU A CA 1
ATOM 3475 C C . GLU A 1 425 ? -3.061 -1.538 10.500 1.00 97.62 425 GLU A C 1
ATOM 3477 O O . GLU A 1 425 ? -3.926 -1.009 11.198 1.00 97.62 425 GLU A O 1
ATOM 3482 N N . LEU A 1 426 ? -3.367 -2.249 9.406 1.00 98.56 426 LEU A N 1
ATOM 3483 C CA . LEU A 1 426 ? -4.733 -2.440 8.911 1.00 98.56 426 LEU A CA 1
ATOM 3484 C C . LEU A 1 426 ? -5.649 -3.022 9.990 1.00 98.56 426 LEU A C 1
ATOM 3486 O O . LEU A 1 426 ? -6.747 -2.514 10.202 1.00 98.56 426 LEU A O 1
ATOM 3490 N N . LYS A 1 427 ? -5.213 -4.073 10.692 1.00 98.62 427 LYS A N 1
ATOM 3491 C CA . LYS A 1 427 ? -6.017 -4.681 11.758 1.00 98.62 427 LYS A CA 1
ATOM 3492 C C . LYS A 1 427 ? -6.224 -3.736 12.936 1.00 98.62 427 LYS A C 1
ATOM 3494 O O . LYS A 1 427 ? -7.354 -3.616 13.389 1.00 98.62 427 LYS A O 1
ATOM 3499 N N . VAL A 1 428 ? -5.178 -3.058 13.408 1.00 98.50 428 VAL A N 1
ATOM 3500 C CA . VAL A 1 428 ? -5.249 -2.140 14.558 1.00 98.50 428 VAL A CA 1
ATOM 3501 C C . VAL A 1 428 ? -6.178 -0.966 14.267 1.00 98.50 428 VAL A C 1
ATOM 3503 O O . VAL A 1 428 ? -7.056 -0.668 15.079 1.00 98.50 428 VAL A O 1
ATOM 3506 N N . ILE A 1 429 ? -6.039 -0.336 13.097 1.00 98.44 429 ILE A N 1
ATOM 3507 C CA . ILE A 1 429 ? -6.895 0.785 12.704 1.00 98.44 429 ILE A CA 1
ATOM 3508 C C . ILE A 1 429 ? -8.330 0.300 12.529 1.00 98.44 429 ILE A C 1
ATOM 3510 O O . ILE A 1 429 ? -9.230 0.820 13.185 1.00 98.44 429 ILE A O 1
ATOM 3514 N N . MET A 1 430 ? -8.564 -0.741 11.726 1.00 98.62 430 MET A N 1
ATOM 3515 C CA . MET A 1 430 ? -9.928 -1.214 11.485 1.00 98.62 430 MET A CA 1
ATOM 3516 C C . MET A 1 430 ? -10.607 -1.714 12.764 1.00 98.62 430 MET A C 1
ATOM 3518 O O . MET A 1 430 ? -11.775 -1.406 12.981 1.00 98.62 430 MET A O 1
ATOM 3522 N N . ALA A 1 431 ? -9.895 -2.428 13.637 1.00 98.31 431 ALA A N 1
ATOM 3523 C CA . ALA A 1 431 ? -10.435 -2.870 14.918 1.00 98.31 431 ALA A CA 1
ATOM 3524 C C . ALA A 1 431 ? -10.788 -1.685 15.824 1.00 98.31 431 ALA A C 1
ATOM 3526 O O . ALA A 1 431 ? -11.888 -1.646 16.373 1.00 98.31 431 ALA A O 1
ATOM 3527 N N . THR A 1 432 ? -9.905 -0.686 15.923 1.00 98.00 432 THR A N 1
ATOM 3528 C CA . THR A 1 432 ? -10.175 0.551 16.672 1.00 98.00 432 THR A CA 1
ATOM 3529 C C . THR A 1 432 ? -11.437 1.242 16.163 1.00 98.00 432 THR A C 1
ATOM 3531 O O . THR A 1 432 ? -12.307 1.598 16.960 1.00 98.00 432 THR A O 1
ATOM 3534 N N . LEU A 1 433 ? -11.573 1.405 14.845 1.00 98.06 433 LEU A N 1
ATOM 3535 C CA . LEU A 1 433 ? -12.738 2.061 14.255 1.00 98.06 433 LEU A CA 1
ATOM 3536 C C . LEU A 1 433 ? -14.026 1.271 14.516 1.00 98.06 433 LEU A C 1
ATOM 3538 O O . LEU A 1 433 ? -15.015 1.852 14.951 1.00 98.06 433 LEU A O 1
ATOM 3542 N N . LEU A 1 434 ? -14.010 -0.049 14.314 1.00 97.88 434 LEU A N 1
ATOM 3543 C CA . LEU A 1 434 ? -15.193 -0.904 14.461 1.00 97.88 434 LEU A CA 1
ATOM 3544 C C . LEU A 1 434 ? -15.646 -1.076 15.916 1.00 97.88 434 LEU A C 1
ATOM 3546 O O . LEU A 1 434 ? -16.838 -1.248 16.166 1.00 97.88 434 LEU A O 1
ATOM 3550 N N . LEU A 1 435 ? -14.725 -1.008 16.880 1.00 96.56 435 LEU A N 1
ATOM 3551 C CA . LEU A 1 435 ? -15.070 -1.009 18.304 1.00 96.56 435 LEU A CA 1
ATOM 3552 C C . LEU A 1 435 ? -15.749 0.290 18.741 1.00 96.56 435 LEU A C 1
ATOM 3554 O O . LEU A 1 435 ? -16.588 0.255 19.632 1.00 96.56 435 LEU A O 1
ATOM 3558 N N . ASN A 1 436 ? -15.398 1.421 18.125 1.00 96.25 436 ASN A N 1
ATOM 3559 C CA . ASN A 1 436 ? -15.839 2.744 18.574 1.00 96.25 436 ASN A CA 1
ATOM 3560 C C . ASN A 1 436 ? -16.980 3.333 17.740 1.00 96.25 436 ASN A C 1
ATOM 3562 O O . ASN A 1 436 ? -17.693 4.212 18.227 1.00 96.25 436 ASN A O 1
ATOM 3566 N N . PHE A 1 437 ? -17.168 2.866 16.507 1.00 97.38 437 PHE A N 1
ATOM 3567 C CA . PHE A 1 437 ? -18.134 3.429 15.575 1.00 97.38 437 PHE A CA 1
ATOM 3568 C C . PHE A 1 437 ? -18.939 2.346 14.856 1.00 97.38 437 PHE A C 1
ATOM 3570 O O . PHE A 1 437 ? -18.429 1.274 14.525 1.00 97.38 437 PHE A O 1
ATOM 3577 N N . ASN A 1 438 ? -20.192 2.670 14.541 1.00 97.62 438 ASN A N 1
ATOM 3578 C CA . ASN A 1 438 ? -20.860 2.100 13.379 1.00 97.62 438 ASN A CA 1
ATOM 3579 C C . ASN A 1 438 ? -20.583 3.022 12.191 1.00 97.62 438 ASN A C 1
ATOM 3581 O O . ASN A 1 438 ? -20.849 4.228 12.258 1.00 97.62 438 ASN A O 1
ATOM 3585 N N . ILE A 1 439 ? -20.027 2.442 11.135 1.00 97.81 439 ILE A N 1
ATOM 3586 C CA . ILE A 1 439 ? -19.598 3.132 9.922 1.00 97.81 439 ILE A CA 1
ATOM 3587 C C . ILE A 1 439 ? -20.673 2.920 8.859 1.00 97.81 439 ILE A C 1
ATOM 3589 O O . ILE A 1 439 ? -21.038 1.784 8.571 1.00 97.81 439 ILE A O 1
ATOM 3593 N N . GLU A 1 440 ? -21.163 3.985 8.244 1.00 97.50 440 GLU A N 1
ATOM 3594 C CA . GLU A 1 440 ? -22.063 3.910 7.094 1.00 97.50 440 GLU A CA 1
ATOM 3595 C C . GLU A 1 440 ? -21.428 4.670 5.933 1.00 97.50 440 GLU A C 1
ATOM 3597 O O . GLU A 1 440 ? -21.076 5.842 6.070 1.00 97.50 440 GLU A O 1
ATOM 3602 N N . SER A 1 441 ? -21.239 4.006 4.795 1.00 95.94 441 SER A N 1
ATOM 3603 C CA . SER A 1 441 ? -20.740 4.670 3.590 1.00 95.94 441 SER A CA 1
ATOM 3604 C C . SER A 1 441 ? -21.880 5.374 2.875 1.00 95.94 441 SER A C 1
ATOM 3606 O O . SER A 1 441 ? -22.899 4.757 2.581 1.00 95.94 441 SER A O 1
ATOM 3608 N N . THR A 1 442 ? -21.696 6.656 2.563 1.00 94.06 442 THR A N 1
ATOM 3609 C CA . THR A 1 442 ? -22.727 7.473 1.898 1.00 94.06 442 THR A CA 1
ATOM 3610 C C . THR A 1 442 ? -22.576 7.512 0.380 1.00 94.06 442 THR A C 1
ATOM 3612 O O . THR A 1 442 ? -23.352 8.173 -0.303 1.00 94.06 442 THR A O 1
ATOM 3615 N N . GLN A 1 443 ? -21.578 6.803 -0.150 1.00 93.81 443 GLN A N 1
ATOM 3616 C CA . GLN A 1 443 ? -21.282 6.713 -1.574 1.00 93.81 443 GLN A CA 1
ATOM 3617 C C . GLN A 1 443 ? -21.651 5.338 -2.122 1.00 93.81 443 GLN A C 1
ATOM 3619 O O . GLN A 1 443 ? -21.429 4.306 -1.488 1.00 93.81 443 GLN A O 1
ATOM 3624 N N . SER A 1 444 ? -22.142 5.327 -3.353 1.00 90.25 444 SER A N 1
ATOM 3625 C CA . SER A 1 444 ? -22.212 4.137 -4.190 1.00 90.25 444 SER A CA 1
ATOM 3626 C C . SER A 1 444 ? -20.834 3.767 -4.750 1.00 90.25 444 SER A C 1
ATOM 3628 O O . SER A 1 444 ? -19.898 4.570 -4.805 1.00 90.25 444 SER A O 1
ATOM 3630 N N . ARG A 1 445 ? -20.717 2.540 -5.259 1.00 85.50 445 ARG A N 1
ATOM 3631 C CA . ARG A 1 445 ? -19.485 2.055 -5.895 1.00 85.50 445 ARG A CA 1
ATOM 3632 C C . ARG A 1 445 ? -19.044 2.900 -7.087 1.00 85.50 445 ARG A C 1
ATOM 3634 O O . ARG A 1 445 ? -17.845 3.097 -7.267 1.00 85.50 445 ARG A O 1
ATOM 3641 N N . ASP A 1 446 ? -19.993 3.409 -7.866 1.00 83.75 446 ASP A N 1
ATOM 3642 C CA . ASP A 1 446 ? -19.710 4.236 -9.043 1.00 83.75 446 ASP A CA 1
ATOM 3643 C C . ASP A 1 446 ? -19.230 5.647 -8.672 1.00 83.75 446 ASP A C 1
ATOM 3645 O O . ASP A 1 446 ? -18.589 6.326 -9.483 1.00 83.75 446 ASP A O 1
ATOM 3649 N N . GLU A 1 447 ? -19.506 6.087 -7.442 1.00 84.81 447 GLU A N 1
ATOM 3650 C CA . GLU A 1 447 ? -19.022 7.350 -6.887 1.00 84.81 447 GLU A CA 1
ATOM 3651 C C . GLU A 1 447 ? -17.616 7.217 -6.297 1.00 84.81 447 GLU A C 1
ATOM 3653 O O . GLU A 1 447 ? -16.825 8.155 -6.429 1.00 84.81 447 GLU A O 1
ATOM 3658 N N . VAL A 1 448 ? -17.260 6.054 -5.732 1.00 84.06 448 VAL A N 1
ATOM 3659 C CA . VAL A 1 448 ? -15.896 5.736 -5.261 1.00 84.06 448 VAL A CA 1
ATOM 3660 C C . VAL A 1 448 ? -15.013 5.356 -6.446 1.00 84.06 448 VAL A C 1
ATOM 3662 O O . VAL A 1 448 ? -14.605 4.209 -6.652 1.00 84.06 448 VAL A O 1
ATOM 3665 N N . LYS A 1 449 ? -14.729 6.355 -7.283 1.00 76.50 449 LYS A N 1
ATOM 3666 C CA . LYS A 1 449 ? -13.959 6.153 -8.506 1.00 76.50 449 LYS A CA 1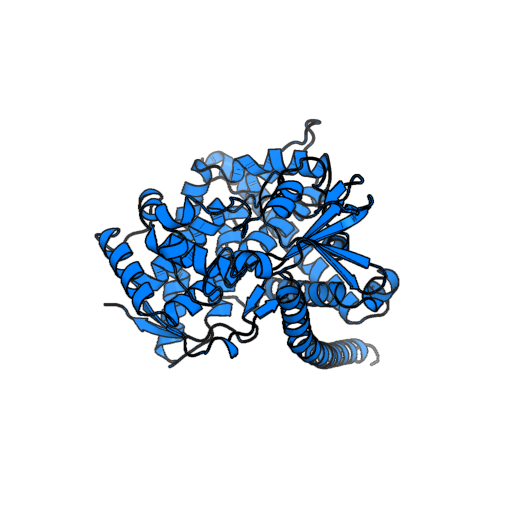
ATOM 3667 C C . LYS A 1 449 ? -12.490 5.896 -8.167 1.00 76.50 449 LYS A C 1
ATOM 3669 O O . LYS A 1 449 ? -11.848 6.780 -7.587 1.00 76.50 449 LYS A O 1
ATOM 3674 N N . PRO A 1 450 ? -11.923 4.747 -8.565 1.00 77.06 450 PRO A N 1
ATOM 3675 C CA . PRO A 1 450 ? -10.503 4.485 -8.396 1.00 77.06 450 PRO A CA 1
ATOM 3676 C C . PRO A 1 450 ? -9.663 5.479 -9.204 1.00 77.06 450 PRO A C 1
ATOM 3678 O O . PRO A 1 450 ? -9.817 5.615 -10.419 1.00 77.06 450 PRO A O 1
ATOM 3681 N N . ASN A 1 451 ? -8.733 6.148 -8.532 1.00 73.44 451 ASN A N 1
ATOM 3682 C CA . ASN A 1 451 ? -7.627 6.848 -9.156 1.00 73.44 451 ASN A CA 1
ATOM 3683 C C . ASN A 1 451 ? -6.421 5.918 -9.233 1.00 73.44 451 ASN A C 1
ATOM 3685 O O . ASN A 1 451 ? -5.791 5.685 -8.199 1.00 73.44 451 ASN A O 1
ATOM 3689 N N . PRO A 1 452 ? -6.024 5.440 -10.419 1.00 67.19 452 PRO A N 1
ATOM 3690 C CA . PRO A 1 452 ? -4.706 4.849 -10.551 1.00 67.19 452 PRO A CA 1
ATOM 3691 C C . PRO A 1 452 ? -3.659 5.973 -10.470 1.00 67.19 452 PRO A C 1
ATOM 3693 O O . PRO A 1 452 ? -3.319 6.598 -11.474 1.00 67.19 452 PRO A O 1
ATOM 3696 N N . GLY A 1 453 ? -3.135 6.270 -9.290 1.00 76.00 453 GLY A N 1
ATOM 3697 C CA . GLY A 1 453 ? -1.850 6.954 -9.169 1.00 76.00 453 GLY A CA 1
ATOM 3698 C C . GLY A 1 453 ? -0.714 5.940 -9.314 1.00 76.00 453 GLY A C 1
ATOM 3699 O O . GLY A 1 453 ? -0.844 4.938 -10.024 1.00 76.00 453 GLY A O 1
ATOM 3700 N N . LEU A 1 454 ? 0.368 6.165 -8.568 1.00 84.00 454 LEU A N 1
ATOM 3701 C CA . LEU A 1 454 ? 1.277 5.083 -8.165 1.00 84.00 454 LEU A CA 1
ATOM 3702 C C . LEU A 1 454 ? 0.561 4.070 -7.250 1.00 84.00 454 LEU A C 1
ATOM 3704 O O . LEU A 1 454 ? 0.841 2.875 -7.302 1.00 84.00 454 LEU A O 1
ATOM 3708 N N . VAL A 1 455 ? -0.405 4.558 -6.467 1.00 90.19 455 VAL A N 1
ATOM 3709 C CA . VAL A 1 455 ? -1.311 3.786 -5.611 1.00 90.19 455 VAL A CA 1
ATOM 3710 C C . VAL A 1 455 ? -2.754 4.007 -6.077 1.00 90.19 455 VAL A C 1
ATOM 3712 O O . VAL A 1 455 ? -3.101 5.085 -6.568 1.00 90.19 455 VAL A O 1
ATOM 3715 N N . LEU A 1 456 ? -3.599 2.984 -5.947 1.00 88.62 456 LEU A N 1
ATOM 3716 C CA . LEU A 1 456 ? -5.030 3.045 -6.219 1.00 88.62 456 LEU A CA 1
ATOM 3717 C C . LEU A 1 456 ? -5.743 3.778 -5.079 1.00 88.62 456 LEU A C 1
ATOM 3719 O O . LEU A 1 456 ? -5.999 3.192 -4.033 1.00 88.62 456 LEU A O 1
ATOM 3723 N N . GLN A 1 457 ? -6.062 5.053 -5.277 1.00 87.00 457 GLN A N 1
ATOM 3724 C CA . GLN A 1 457 ? -6.709 5.889 -4.260 1.00 87.00 457 GLN A CA 1
ATOM 3725 C C . GLN A 1 457 ? -8.157 6.219 -4.624 1.00 87.00 457 GLN A C 1
ATOM 3727 O O . GLN A 1 457 ? -8.474 6.310 -5.811 1.00 87.00 457 GLN A O 1
ATOM 3732 N N . PRO A 1 458 ? -9.040 6.454 -3.646 1.00 86.75 458 PRO A N 1
ATOM 3733 C CA . PRO A 1 458 ? -10.390 6.928 -3.921 1.00 86.75 458 PRO A CA 1
ATOM 3734 C C . PRO A 1 458 ? -10.338 8.379 -4.423 1.00 86.75 458 PRO A C 1
ATOM 3736 O O . PRO A 1 458 ? -9.985 9.299 -3.692 1.00 86.75 458 PRO A O 1
ATOM 3739 N N . SER A 1 459 ? -10.654 8.608 -5.702 1.00 76.56 459 SER A N 1
ATOM 3740 C CA . SER A 1 459 ? -10.518 9.938 -6.327 1.00 76.56 459 SER A CA 1
ATOM 3741 C C . SER A 1 459 ? -11.445 11.010 -5.751 1.00 76.56 459 SER A C 1
ATOM 3743 O O . SER A 1 459 ? -11.153 12.194 -5.891 1.00 76.56 459 SER A O 1
ATOM 3745 N N . THR A 1 460 ? -12.543 10.588 -5.133 1.00 84.38 460 THR A N 1
ATOM 3746 C CA . THR A 1 460 ? -13.604 11.418 -4.553 1.00 84.38 460 THR A CA 1
ATOM 3747 C C . THR A 1 460 ? -13.599 11.375 -3.021 1.00 84.38 460 THR A C 1
ATOM 3749 O O . THR A 1 460 ? -14.552 11.847 -2.401 1.00 84.38 460 THR A O 1
ATOM 3752 N N . GLY A 1 461 ? -12.540 10.817 -2.418 1.00 90.50 461 GLY A N 1
ATOM 3753 C CA . GLY A 1 461 ? -12.482 10.543 -0.983 1.00 90.50 461 GLY A CA 1
ATOM 3754 C C . GLY A 1 461 ? -13.349 9.349 -0.574 1.00 90.50 461 GLY A C 1
ATOM 3755 O O . GLY A 1 461 ? -13.929 8.675 -1.428 1.00 90.50 461 GLY A O 1
ATOM 3756 N N . ILE A 1 462 ? -13.424 9.091 0.732 1.00 94.50 462 ILE A N 1
ATOM 3757 C CA . ILE A 1 462 ? -14.295 8.081 1.350 1.00 94.50 462 ILE A CA 1
ATOM 3758 C C . ILE A 1 462 ? -15.241 8.788 2.311 1.00 94.50 462 ILE A C 1
ATOM 3760 O O . ILE A 1 462 ? -14.885 9.092 3.450 1.00 94.50 462 ILE A O 1
ATOM 3764 N N . TRP A 1 463 ? -16.456 9.041 1.840 1.00 96.19 463 TRP A N 1
ATOM 3765 C CA . TRP A 1 463 ? -17.487 9.716 2.608 1.00 96.19 463 TRP A CA 1
ATOM 3766 C C . TRP A 1 463 ? -18.235 8.726 3.485 1.00 96.19 463 TRP A C 1
ATOM 3768 O O . TRP A 1 463 ? -18.821 7.743 3.014 1.00 96.19 463 TRP A O 1
ATOM 3778 N N . VAL A 1 464 ? -18.197 9.003 4.782 1.00 96.44 464 VAL A N 1
ATOM 3779 C CA . VAL A 1 464 ? -18.804 8.157 5.802 1.00 96.44 464 VAL A CA 1
ATOM 3780 C C . VAL A 1 464 ? -19.611 8.977 6.786 1.00 96.44 464 VAL A C 1
ATOM 3782 O O . VAL A 1 464 ? -19.274 10.117 7.109 1.00 96.44 464 VAL A O 1
ATOM 3785 N N . LYS A 1 465 ? -20.655 8.341 7.300 1.00 97.00 465 LYS A N 1
ATOM 3786 C CA . LYS A 1 465 ? -21.355 8.721 8.515 1.00 97.00 465 LYS A CA 1
ATOM 3787 C C . LYS A 1 465 ? -20.874 7.813 9.637 1.00 97.00 465 LYS A C 1
ATOM 3789 O O . LYS A 1 465 ? -20.913 6.588 9.514 1.00 97.00 465 LYS A O 1
ATOM 3794 N N . LEU A 1 466 ? -20.406 8.414 10.726 1.00 96.69 466 LEU A N 1
ATOM 3795 C CA . LEU A 1 466 ? -19.956 7.689 11.910 1.00 96.69 466 LEU A CA 1
ATOM 3796 C C . LEU A 1 466 ? -20.939 7.923 13.051 1.00 96.69 466 LEU A C 1
ATOM 3798 O O . LEU A 1 466 ? -21.235 9.063 13.401 1.00 96.69 466 LEU A O 1
ATOM 3802 N N . THR A 1 467 ? -21.422 6.844 13.657 1.00 95.00 467 THR A N 1
ATOM 3803 C CA . THR A 1 467 ? -22.201 6.913 14.901 1.00 95.00 467 THR A CA 1
ATOM 3804 C C . THR A 1 467 ? -21.455 6.179 15.999 1.00 95.00 467 THR A C 1
ATOM 3806 O O . THR A 1 467 ? -20.873 5.128 15.740 1.00 95.00 467 THR A O 1
ATOM 3809 N N . SER A 1 468 ? -21.440 6.727 17.216 1.00 93.06 468 SER A N 1
ATOM 3810 C CA . SER A 1 468 ? -20.753 6.074 18.333 1.00 93.06 468 SER A CA 1
ATOM 3811 C C . SER A 1 468 ? -21.358 4.699 18.590 1.00 93.06 468 SER A C 1
ATOM 3813 O O . SER A 1 468 ? -22.581 4.537 18.610 1.00 93.06 468 SER A O 1
ATOM 3815 N N . ARG A 1 469 ? -20.492 3.717 18.806 1.00 89.75 469 ARG A N 1
ATOM 3816 C CA . ARG A 1 469 ? -20.879 2.401 19.300 1.00 89.75 469 ARG A CA 1
ATOM 3817 C C . ARG A 1 469 ? -20.919 2.452 20.830 1.00 89.75 469 ARG A C 1
ATOM 3819 O O . ARG A 1 469 ? -20.082 3.127 21.430 1.00 89.75 469 ARG A O 1
ATOM 3826 N N . ALA A 1 470 ? -21.960 1.859 21.408 1.00 62.25 470 ALA A N 1
ATOM 3827 C CA . ALA A 1 470 ? -22.221 1.855 22.847 1.00 62.25 470 ALA A CA 1
ATOM 3828 C C . ALA A 1 470 ? -21.475 0.723 23.552 1.00 62.25 470 ALA A C 1
ATOM 3830 O O . ALA A 1 470 ? -21.351 -0.353 22.919 1.00 62.25 470 ALA A O 1
#